Protein AF-0000000077369711 (afdb_homodimer)

Nearest PDB structures (foldseek):
  6c8s-assembly1_A  TM=9.635E-01  e=1.420E-45  Catharanthus roseus
  8wwq-assembly1_A  TM=9.712E-01  e=6.354E-43  Gardenia jasminoides
  8wwq-assembly1_B  TM=9.419E-01  e=3.857E-39  Gardenia jasminoides
  3b5i-assembly1_A  TM=8.883E-01  e=7.859E-32  Arabidopsis thaliana
  8uzd-assembly1_A  TM=8.945E-01  e=1.534E-29  Ilex paraguariensis

Structure (mmCIF, N/CA/C/O backbone):
data_AF-0000000077369711-model_v1
#
loop_
_entity.id
_entity.type
_entity.pdbx_description
1 polymer 'Uncharacterized protein'
#
loop_
_atom_site.group_PDB
_atom_site.id
_atom_site.type_symbol
_atom_site.label_atom_id
_atom_site.label_alt_id
_atom_site.label_comp_id
_atom_site.label_asym_id
_atom_site.label_entity_id
_atom_site.label_seq_id
_atom_site.pdbx_PDB_ins_code
_atom_site.Cartn_x
_atom_site.Cartn_y
_atom_site.Cartn_z
_atom_site.occupancy
_atom_site.B_iso_or_equiv
_atom_site.auth_seq_id
_atom_site.auth_comp_id
_atom_site.auth_asym_id
_atom_site.auth_atom_id
_atom_site.pdbx_PDB_model_num
ATOM 1 N N . MET A 1 1 ? 9.406 -19.344 8.664 1 42.34 1 MET A N 1
ATOM 2 C CA . MET A 1 1 ? 9.023 -18.062 8.086 1 42.34 1 MET A CA 1
ATOM 3 C C . MET A 1 1 ? 8.711 -18.203 6.598 1 42.34 1 MET A C 1
ATOM 5 O O . MET A 1 1 ? 9.398 -18.938 5.883 1 42.34 1 MET A O 1
ATOM 9 N N . GLN A 1 2 ? 7.559 -17.766 6.266 1 56.5 2 GLN A N 1
ATOM 10 C CA . GLN A 1 2 ? 7.215 -17.812 4.848 1 56.5 2 GLN A CA 1
ATOM 11 C C . GLN A 1 2 ? 8.297 -17.141 4 1 56.5 2 GLN A C 1
ATOM 13 O O . GLN A 1 2 ? 8.82 -16.094 4.367 1 56.5 2 GLN A O 1
ATOM 18 N N . GLN A 1 3 ? 8.789 -17.938 3.133 1 75.62 3 GLN A N 1
ATOM 19 C CA . GLN A 1 3 ? 9.805 -17.422 2.225 1 75.62 3 GLN A CA 1
ATOM 20 C C . GLN A 1 3 ? 9.188 -16.516 1.17 1 75.62 3 GLN A C 1
ATOM 22 O O . GLN A 1 3 ? 8.055 -16.719 0.744 1 75.62 3 GLN A O 1
ATOM 27 N N . SER A 1 4 ? 9.727 -15.344 1.117 1 75.12 4 SER A N 1
ATOM 28 C CA . SER A 1 4 ? 9.234 -14.414 0.109 1 75.12 4 SER A CA 1
ATOM 29 C C . SER A 1 4 ? 10.273 -14.18 -0.984 1 75.12 4 SER A C 1
ATOM 31 O O . SER A 1 4 ? 11.469 -14.094 -0.702 1 75.12 4 SER A O 1
ATOM 33 N N . PHE A 1 5 ? 9.773 -14.359 -2.154 1 80.25 5 PHE A N 1
ATOM 34 C CA . PHE A 1 5 ? 10.602 -14.164 -3.336 1 80.25 5 PHE A CA 1
ATOM 35 C C . PHE A 1 5 ? 9.969 -13.148 -4.281 1 80.25 5 PHE A C 1
ATOM 37 O O . PHE A 1 5 ? 9.5 -13.508 -5.363 1 80.25 5 PHE A O 1
ATOM 44 N N . PRO A 1 6 ? 10.109 -11.922 -3.867 1 84.56 6 PRO A N 1
ATOM 45 C CA . PRO A 1 6 ? 9.484 -10.945 -4.762 1 84.56 6 PRO A CA 1
ATOM 46 C C . PRO A 1 6 ? 10.172 -10.867 -6.121 1 84.56 6 PRO A C 1
ATOM 48 O O . PRO A 1 6 ? 11.367 -11.164 -6.23 1 84.56 6 PRO A O 1
ATOM 51 N N . MET A 1 7 ? 9.359 -10.5 -7.113 1 92.5 7 MET A N 1
ATOM 52 C CA . MET A 1 7 ? 9.93 -10.258 -8.438 1 92.5 7 MET A CA 1
ATOM 53 C C . MET A 1 7 ? 10.828 -9.023 -8.422 1 92.5 7 MET A C 1
ATOM 55 O O . MET A 1 7 ? 10.75 -8.211 -7.5 1 92.5 7 MET A O 1
ATOM 59 N N . ASN A 1 8 ? 11.648 -9.008 -9.516 1 92.56 8 ASN A N 1
ATOM 60 C CA . ASN A 1 8 ? 12.531 -7.848 -9.594 1 92.56 8 ASN A CA 1
ATOM 61 C C . ASN A 1 8 ? 11.742 -6.543 -9.672 1 92.56 8 ASN A C 1
ATOM 63 O O . ASN A 1 8 ? 10.891 -6.383 -10.547 1 92.56 8 ASN A O 1
ATOM 67 N N . GLY A 1 9 ? 12.016 -5.656 -8.781 1 92.5 9 GLY A N 1
ATOM 68 C CA . GLY A 1 9 ? 11.344 -4.367 -8.766 1 92.5 9 GLY A CA 1
ATOM 69 C C . GLY A 1 9 ? 12.023 -3.332 -9.641 1 92.5 9 GLY A C 1
ATOM 70 O O . GLY A 1 9 ? 12.859 -3.674 -10.484 1 92.5 9 GLY A O 1
ATOM 71 N N . GLY A 1 10 ? 11.57 -2.092 -9.477 1 90.94 10 GLY A N 1
ATOM 72 C CA . GLY A 1 10 ? 12.172 -0.972 -10.188 1 90.94 10 GLY A CA 1
ATOM 73 C C . GLY A 1 10 ? 11.781 -0.919 -11.656 1 90.94 10 GLY A C 1
ATOM 74 O O . GLY A 1 10 ? 10.773 -1.502 -12.062 1 90.94 10 GLY A O 1
ATOM 75 N N . ASP A 1 11 ? 12.523 -0.157 -12.398 1 90 11 ASP A N 1
ATOM 76 C CA . ASP A 1 11 ? 12.234 0.05 -13.812 1 90 11 ASP A CA 1
ATOM 77 C C . ASP A 1 11 ? 13.484 -0.176 -14.664 1 90 11 ASP A C 1
ATOM 79 O O . ASP A 1 11 ? 13.555 0.273 -15.812 1 90 11 ASP A O 1
ATOM 83 N N . GLY A 1 12 ? 14.414 -0.898 -14.156 1 92 12 GLY A N 1
ATOM 84 C CA . GLY A 1 12 ? 15.648 -1.19 -14.867 1 92 12 GLY A CA 1
ATOM 85 C C . GLY A 1 12 ? 15.492 -2.297 -15.891 1 92 12 GLY A C 1
ATOM 86 O O . GLY A 1 12 ? 14.391 -2.814 -16.094 1 92 12 GLY A O 1
ATOM 87 N N . PRO A 1 13 ? 16.562 -2.678 -16.484 1 91.94 13 PRO A N 1
ATOM 88 C CA . PRO A 1 13 ? 16.516 -3.652 -17.578 1 91.94 13 PRO A CA 1
ATOM 89 C C . PRO A 1 13 ? 16.094 -5.047 -17.109 1 91.94 13 PRO A C 1
ATOM 91 O O . PRO A 1 13 ? 15.562 -5.832 -17.891 1 91.94 13 PRO A O 1
ATOM 94 N N . HIS A 1 14 ? 16.312 -5.355 -15.891 1 93.25 14 HIS A N 1
ATOM 95 C CA . HIS A 1 14 ? 16.016 -6.691 -15.391 1 93.25 14 HIS A CA 1
ATOM 96 C C . HIS A 1 14 ? 14.734 -6.695 -14.562 1 93.25 14 HIS A C 1
ATOM 98 O O . HIS A 1 14 ? 14.391 -7.703 -13.938 1 93.25 14 HIS A O 1
ATOM 104 N N . SER A 1 15 ? 14.039 -5.555 -14.547 1 93.94 15 SER A N 1
ATOM 105 C CA . SER A 1 15 ? 12.828 -5.422 -13.742 1 93.94 15 SER A CA 1
ATOM 106 C C . SER A 1 15 ? 11.695 -6.289 -14.289 1 93.94 15 SER A C 1
ATOM 108 O O . SER A 1 15 ? 11.602 -6.496 -15.5 1 93.94 15 SER A O 1
ATOM 110 N N . TYR A 1 16 ? 10.914 -6.789 -13.398 1 93.19 16 TYR A N 1
ATOM 111 C CA . TYR A 1 16 ? 9.719 -7.531 -13.789 1 93.19 16 TYR A CA 1
ATOM 112 C C . TYR A 1 16 ? 8.781 -6.656 -14.617 1 93.19 16 TYR A C 1
ATOM 114 O O . TYR A 1 16 ? 8.148 -7.137 -15.562 1 93.19 16 TYR A O 1
ATOM 122 N N . ARG A 1 17 ? 8.703 -5.41 -14.297 1 90.44 17 ARG A N 1
ATOM 123 C CA . ARG A 1 17 ? 7.902 -4.434 -15.031 1 90.44 17 ARG A CA 1
ATOM 124 C C . ARG A 1 17 ? 8.219 -4.484 -16.516 1 90.44 17 ARG A C 1
ATOM 126 O O . ARG A 1 17 ? 7.309 -4.434 -17.359 1 90.44 17 ARG A O 1
ATOM 133 N N . ASN A 1 18 ? 9.453 -4.672 -16.812 1 92.12 18 ASN A N 1
ATOM 134 C CA . ASN A 1 18 ? 9.891 -4.543 -18.203 1 92.12 18 ASN A CA 1
ATOM 135 C C . ASN A 1 18 ? 10.078 -5.906 -18.859 1 92.12 18 ASN A C 1
ATOM 137 O O . ASN A 1 18 ? 10.359 -5.984 -20.047 1 92.12 18 ASN A O 1
ATOM 141 N N . ASN A 1 19 ? 9.914 -6.996 -18.094 1 91.5 19 ASN A N 1
ATOM 142 C CA . ASN A 1 19 ? 10.242 -8.305 -18.656 1 91.5 19 ASN A CA 1
ATOM 143 C C . ASN A 1 19 ? 9.133 -9.32 -18.406 1 91.5 19 ASN A C 1
ATOM 145 O O . ASN A 1 19 ? 9.383 -10.523 -18.344 1 91.5 19 ASN A O 1
ATOM 149 N N . SER A 1 20 ? 7.887 -8.828 -18.25 1 91.75 20 SER A N 1
ATOM 150 C CA . SER A 1 20 ? 6.77 -9.727 -18 1 91.75 20 SER A CA 1
ATOM 151 C C . SER A 1 20 ? 5.805 -9.773 -19.172 1 91.75 20 SER A C 1
ATOM 153 O O . SER A 1 20 ? 4.594 -9.914 -18.984 1 91.75 20 SER A O 1
ATOM 155 N N . HIS A 1 21 ? 6.262 -9.672 -20.359 1 87.62 21 HIS A N 1
ATOM 156 C CA . HIS A 1 21 ? 5.418 -9.594 -21.547 1 87.62 21 HIS A CA 1
ATOM 157 C C . HIS A 1 21 ? 4.758 -10.93 -21.844 1 87.62 21 HIS A C 1
ATOM 159 O O . HIS A 1 21 ? 3.643 -10.977 -22.359 1 87.62 21 HIS A O 1
ATOM 165 N N . PHE A 1 22 ? 5.43 -12.055 -21.516 1 85.06 22 PHE A N 1
ATOM 166 C CA . PHE A 1 22 ? 4.816 -13.352 -21.734 1 85.06 22 PHE A CA 1
ATOM 167 C C . PHE A 1 22 ? 3.57 -13.523 -20.875 1 85.06 22 PHE A C 1
ATOM 169 O O . PHE A 1 22 ? 2.543 -14.016 -21.344 1 85.06 22 PHE A O 1
ATOM 176 N N . GLN A 1 23 ? 3.711 -13.062 -19.656 1 89.12 23 GLN A N 1
ATOM 177 C CA . GLN A 1 23 ? 2.551 -13.094 -18.766 1 89.12 23 GLN A CA 1
ATOM 178 C C . GLN A 1 23 ? 1.421 -12.227 -19.312 1 89.12 23 GLN A C 1
ATOM 180 O O . GLN A 1 23 ? 0.25 -12.602 -19.234 1 89.12 23 GLN A O 1
ATOM 185 N N . ARG A 1 24 ? 1.765 -11.102 -19.859 1 88.62 24 ARG A N 1
ATOM 186 C CA . ARG A 1 24 ? 0.77 -10.211 -20.453 1 88.62 24 ARG A CA 1
ATOM 187 C C . ARG A 1 24 ? 0.049 -10.883 -21.609 1 88.62 24 ARG A C 1
ATOM 189 O O . ARG A 1 24 ? -1.171 -10.758 -21.75 1 88.62 24 ARG A O 1
ATOM 196 N N . GLN A 1 25 ? 0.794 -11.539 -22.391 1 86.38 25 GLN A N 1
ATOM 197 C CA . GLN A 1 25 ? 0.208 -12.242 -23.531 1 86.38 25 GLN A CA 1
ATOM 198 C C . GLN A 1 25 ? -0.764 -13.32 -23.062 1 86.38 25 GLN A C 1
ATOM 200 O O . GLN A 1 25 ? -1.848 -13.477 -23.625 1 86.38 25 GLN A O 1
ATOM 205 N N . ASP A 1 26 ? -0.329 -14.039 -22.109 1 88.25 26 ASP A N 1
ATOM 206 C CA . ASP A 1 26 ? -1.197 -15.062 -21.547 1 88.25 26 ASP A CA 1
ATOM 207 C C . ASP A 1 26 ? -2.506 -14.461 -21.047 1 88.25 26 ASP A C 1
ATOM 209 O O . ASP A 1 26 ? -3.578 -15.031 -21.25 1 88.25 26 ASP A O 1
ATOM 213 N N . MET A 1 27 ? -2.367 -13.344 -20.422 1 88.12 27 MET A N 1
ATOM 214 C CA . MET A 1 27 ? -3.537 -12.656 -19.875 1 88.12 27 MET A CA 1
ATOM 215 C C . MET A 1 27 ? -4.445 -12.156 -21 1 88.12 27 MET A C 1
ATOM 217 O O . MET A 1 27 ? -5.668 -12.219 -20.891 1 88.12 27 MET A O 1
ATOM 221 N N . ASN A 1 28 ? -3.859 -11.703 -22.031 1 86.19 28 ASN A N 1
ATOM 222 C CA . ASN A 1 28 ? -4.637 -11.211 -23.172 1 86.19 28 ASN A CA 1
ATOM 223 C C . ASN A 1 28 ? -5.469 -12.328 -23.797 1 86.19 28 ASN A C 1
ATOM 225 O O . ASN A 1 28 ? -6.621 -12.109 -24.172 1 86.19 28 ASN A O 1
ATOM 229 N N . VAL A 1 29 ? -4.855 -13.414 -23.828 1 84.88 29 VAL A N 1
ATOM 230 C CA . VAL A 1 29 ? -5.539 -14.562 -24.406 1 84.88 29 VAL A CA 1
ATOM 231 C C . VAL A 1 29 ? -6.699 -14.984 -23.516 1 84.88 29 VAL A C 1
ATOM 233 O O . VAL A 1 29 ? -7.742 -15.422 -24 1 84.88 29 VAL A O 1
ATOM 236 N N . SER A 1 30 ? -6.543 -14.766 -22.281 1 90.62 30 SER A N 1
ATOM 237 C CA . SER A 1 30 ? -7.539 -15.219 -21.312 1 90.62 30 SER A CA 1
ATOM 238 C C . SER A 1 30 ? -8.562 -14.125 -21.016 1 90.62 30 SER A C 1
ATOM 240 O O . SER A 1 30 ? -9.523 -14.344 -20.281 1 90.62 30 SER A O 1
ATOM 242 N N . ARG A 1 31 ? -8.328 -12.992 -21.578 1 93.5 31 ARG A N 1
ATOM 243 C CA . ARG A 1 31 ? -9.188 -11.844 -21.297 1 93.5 31 ARG A CA 1
ATOM 244 C C . ARG A 1 31 ? -10.648 -12.156 -21.641 1 93.5 31 ARG A C 1
ATOM 246 O O . ARG A 1 31 ? -11.539 -11.906 -20.828 1 93.5 31 ARG A O 1
ATOM 253 N N . THR A 1 32 ? -10.844 -12.734 -22.812 1 93.62 32 THR A N 1
ATOM 254 C CA . THR A 1 32 ? -12.195 -13.055 -23.25 1 93.62 32 THR A CA 1
ATOM 255 C C . THR A 1 32 ? -12.836 -14.078 -22.328 1 93.62 32 THR A C 1
ATOM 257 O O . THR A 1 32 ? -14.039 -14.008 -22.062 1 93.62 32 THR A O 1
ATOM 260 N N . MET A 1 33 ? -12.039 -15.023 -21.906 1 95.56 33 MET A N 1
ATOM 261 C CA . MET A 1 33 ? -12.539 -16.047 -21 1 95.56 33 MET A CA 1
ATOM 262 C C . MET A 1 33 ? -12.992 -15.438 -19.672 1 95.56 33 MET A C 1
ATOM 264 O O . MET A 1 33 ? -14.023 -15.82 -19.125 1 95.56 33 MET A O 1
ATOM 268 N N . ILE A 1 34 ? -12.266 -14.484 -19.219 1 97.06 34 ILE A N 1
ATOM 269 C CA . ILE A 1 34 ? -12.594 -13.789 -17.969 1 97.06 34 ILE A CA 1
ATOM 270 C C . ILE A 1 34 ? -13.898 -13.016 -18.156 1 97.06 34 ILE A C 1
ATOM 272 O O . ILE A 1 34 ? -14.797 -13.102 -17.312 1 97.06 34 ILE A O 1
ATOM 276 N N . GLU A 1 35 ? -14.008 -12.305 -19.234 1 97.19 35 GLU A N 1
ATOM 277 C CA . GLU A 1 35 ? -15.195 -11.516 -19.531 1 97.19 35 GLU A CA 1
ATOM 278 C C . GLU A 1 35 ? -16.438 -12.406 -19.625 1 97.19 35 GLU A C 1
ATOM 280 O O . GLU A 1 35 ? -17.5 -12.055 -19.109 1 97.19 35 GLU A O 1
ATOM 285 N N . GLU A 1 36 ? -16.234 -13.5 -20.266 1 97.06 36 GLU A N 1
ATOM 286 C CA . GLU A 1 36 ? -17.344 -14.445 -20.406 1 97.06 36 GLU A CA 1
ATOM 287 C C . GLU A 1 36 ? -17.766 -15 -19.062 1 97.06 36 GLU A C 1
ATOM 289 O O . GLU A 1 36 ? -18.969 -15.141 -18.781 1 97.06 36 GLU A O 1
ATOM 294 N N . ALA A 1 37 ? -16.781 -15.352 -18.266 1 97.38 37 ALA A N 1
ATOM 295 C CA . ALA A 1 37 ? -17.094 -15.875 -16.938 1 97.38 37 ALA A CA 1
ATOM 296 C C . ALA A 1 37 ? -17.875 -14.852 -16.109 1 97.38 37 ALA A C 1
ATOM 298 O O . ALA A 1 37 ? -18.859 -15.203 -15.453 1 97.38 37 ALA A O 1
ATOM 299 N N . ILE A 1 38 ? -17.453 -13.602 -16.141 1 97.75 38 ILE A N 1
ATOM 300 C CA . ILE A 1 38 ? -18.141 -12.547 -15.406 1 97.75 38 ILE A CA 1
ATOM 301 C C . ILE A 1 38 ? -19.562 -12.375 -15.938 1 97.75 38 ILE A C 1
ATOM 303 O O . ILE A 1 38 ? -20.531 -12.328 -15.164 1 97.75 38 ILE A O 1
ATOM 307 N N . ALA A 1 39 ? -19.703 -12.367 -17.234 1 97.19 39 ALA A N 1
ATOM 308 C CA . ALA A 1 39 ? -21 -12.141 -17.875 1 97.19 39 ALA A CA 1
ATOM 309 C C . ALA A 1 39 ? -21.969 -13.258 -17.531 1 97.19 39 ALA A C 1
ATOM 311 O O . ALA A 1 39 ? -23.172 -13.016 -17.375 1 97.19 39 ALA A O 1
ATOM 312 N N . LYS A 1 40 ? -21.469 -14.414 -17.406 1 96.25 40 LYS A N 1
ATOM 313 C CA . LYS A 1 40 ? -22.344 -15.57 -17.281 1 96.25 40 LYS A CA 1
ATOM 314 C C . LYS A 1 40 ? -22.562 -15.938 -15.812 1 96.25 40 LYS A C 1
ATOM 316 O O . LYS A 1 40 ? -23.625 -16.438 -15.438 1 96.25 40 LYS A O 1
ATOM 321 N N . LYS A 1 41 ? -21.516 -15.664 -14.977 1 95.69 41 LYS A N 1
ATOM 322 C CA . LYS A 1 41 ? -21.547 -16.344 -13.68 1 95.69 41 LYS A CA 1
ATOM 323 C C . LYS A 1 41 ? -21.641 -15.328 -12.539 1 95.69 41 LYS A C 1
ATOM 325 O O . LYS A 1 41 ? -22.031 -15.68 -11.422 1 95.69 41 LYS A O 1
ATOM 330 N N . LEU A 1 42 ? -21.25 -14.125 -12.727 1 95.06 42 LEU A N 1
ATOM 331 C CA . LEU A 1 42 ? -21.281 -13.133 -11.656 1 95.06 42 LEU A CA 1
ATOM 332 C C . LEU A 1 42 ? -22.672 -12.508 -11.547 1 95.06 42 LEU A C 1
ATOM 334 O O . LEU A 1 42 ? -23.141 -11.852 -12.477 1 95.06 42 LEU A O 1
ATOM 338 N N . ASP A 1 43 ? -23.312 -12.695 -10.469 1 93.38 43 ASP A N 1
ATOM 339 C CA . ASP A 1 43 ? -24.609 -12.086 -10.211 1 93.38 43 ASP A CA 1
ATOM 340 C C . ASP A 1 43 ? -24.469 -10.867 -9.305 1 93.38 43 ASP A C 1
ATOM 342 O O . ASP A 1 43 ? -24.484 -10.992 -8.078 1 93.38 43 ASP A O 1
ATOM 346 N N . VAL A 1 44 ? -24.438 -9.781 -9.883 1 92.94 44 VAL A N 1
ATOM 347 C CA . VAL A 1 44 ? -24.141 -8.555 -9.141 1 92.94 44 VAL A CA 1
ATOM 348 C C . VAL A 1 44 ? -25.375 -8.102 -8.367 1 92.94 44 VAL A C 1
ATOM 350 O O . VAL A 1 44 ? -25.297 -7.242 -7.492 1 92.94 44 VAL A O 1
ATOM 353 N N . LYS A 1 45 ? -26.531 -8.688 -8.594 1 89.5 45 LYS A N 1
ATOM 354 C CA . LYS A 1 45 ? -27.766 -8.344 -7.875 1 89.5 45 LYS A CA 1
ATOM 355 C C . LYS A 1 45 ? -27.672 -8.758 -6.41 1 89.5 45 LYS A C 1
ATOM 357 O O . LYS A 1 45 ? -28.375 -8.211 -5.562 1 89.5 45 LYS A O 1
ATOM 362 N N . CYS A 1 46 ? -26.797 -9.695 -6.215 1 85.19 46 CYS A N 1
ATOM 363 C CA . CYS A 1 46 ? -26.703 -10.273 -4.879 1 85.19 46 CYS A CA 1
ATOM 364 C C . CYS A 1 46 ? -25.75 -9.461 -4.004 1 85.19 46 CYS A C 1
ATOM 366 O O . CYS A 1 46 ? -25.625 -9.727 -2.809 1 85.19 46 CYS A O 1
ATOM 368 N N . PHE A 1 47 ? -25.109 -8.641 -4.637 1 84.94 47 PHE A N 1
ATOM 369 C CA . PHE A 1 47 ? -24.109 -7.895 -3.881 1 84.94 47 PHE A CA 1
ATOM 370 C C . PHE A 1 47 ? -24.703 -6.59 -3.359 1 84.94 47 PHE A C 1
ATOM 372 O O . PHE A 1 47 ? -25.562 -5.984 -4.004 1 84.94 47 PHE A O 1
ATOM 379 N N . SER A 1 48 ? -24.531 -6.617 -1.986 1 68.88 48 SER A N 1
ATOM 380 C CA . SER A 1 48 ? -24.891 -5.328 -1.408 1 68.88 48 SER A CA 1
ATOM 381 C C . SER A 1 48 ? -23.969 -4.223 -1.892 1 68.88 48 SER A C 1
ATOM 383 O O . SER A 1 48 ? -22.844 -4.492 -2.342 1 68.88 48 SER A O 1
ATOM 385 N N . SER A 1 49 ? -24.391 -2.893 -1.823 1 62.88 49 SER A N 1
ATOM 386 C CA . SER A 1 49 ? -24.391 -1.532 -2.355 1 62.88 49 SER A CA 1
ATOM 387 C C . SER A 1 49 ? -22.969 -1.038 -2.604 1 62.88 49 SER A C 1
ATOM 389 O O . SER A 1 49 ? -22.656 -0.515 -3.678 1 62.88 49 SER A O 1
ATOM 391 N N . ASN A 1 50 ? -22.188 -0.344 -2.463 1 81 50 ASN A N 1
ATOM 392 C CA . ASN A 1 50 ? -21.047 0.532 -2.703 1 81 50 ASN A CA 1
ATOM 393 C C . ASN A 1 50 ? -20.078 0.526 -1.523 1 81 50 ASN A C 1
ATOM 395 O O . ASN A 1 50 ? -20.484 0.751 -0.382 1 81 50 ASN A O 1
ATOM 399 N N . PRO A 1 51 ? -18.812 -0.057 -1.872 1 94.75 51 PRO A N 1
ATOM 400 C CA . PRO A 1 51 ? -18.125 -0.224 -3.154 1 94.75 51 PRO A CA 1
ATOM 401 C C . PRO A 1 51 ? -18.031 -1.686 -3.582 1 94.75 51 PRO A C 1
ATOM 403 O O . PRO A 1 51 ? -18.25 -2.588 -2.771 1 94.75 51 PRO A O 1
ATOM 406 N N . PHE A 1 52 ? -17.828 -1.905 -4.91 1 96.88 52 PHE A N 1
ATOM 407 C CA . PHE A 1 52 ? -17.406 -3.199 -5.426 1 96.88 52 PHE A CA 1
ATOM 408 C C . PHE A 1 52 ? -15.906 -3.383 -5.242 1 96.88 52 PHE A C 1
ATOM 410 O O . PHE A 1 52 ? -15.109 -2.6 -5.766 1 96.88 52 PHE A O 1
ATOM 417 N N . ARG A 1 53 ? -15.484 -4.418 -4.508 1 97.31 53 ARG A N 1
ATOM 418 C CA . ARG A 1 53 ? -14.086 -4.586 -4.129 1 97.31 53 ARG A CA 1
ATOM 419 C C . ARG A 1 53 ? -13.453 -5.758 -4.871 1 97.31 53 ARG A C 1
ATOM 421 O O . ARG A 1 53 ? -14.008 -6.859 -4.887 1 97.31 53 ARG A O 1
ATOM 428 N N . LEU A 1 54 ? -12.32 -5.484 -5.484 1 98.12 54 LEU A N 1
ATOM 429 C CA . LEU A 1 54 ? -11.523 -6.453 -6.234 1 98.12 54 LEU A CA 1
ATOM 430 C C . LEU A 1 54 ? -10.133 -6.598 -5.633 1 98.12 54 LEU A C 1
ATOM 432 O O . LEU A 1 54 ? -9.602 -5.648 -5.059 1 98.12 54 LEU A O 1
ATOM 436 N N . ALA A 1 55 ? -9.586 -7.781 -5.797 1 98.75 55 ALA A N 1
ATOM 437 C CA . ALA A 1 55 ? -8.195 -7.969 -5.371 1 98.75 55 ALA A CA 1
ATOM 438 C C . ALA A 1 55 ? -7.395 -8.719 -6.434 1 98.75 55 ALA A C 1
ATOM 440 O O . ALA A 1 55 ? -7.895 -9.664 -7.043 1 98.75 55 ALA A O 1
ATOM 441 N N . ASP A 1 56 ? -6.293 -8.25 -6.738 1 98.75 56 ASP A N 1
ATOM 442 C CA . ASP A 1 56 ? -5.293 -8.977 -7.512 1 98.75 56 ASP A CA 1
ATOM 443 C C . ASP A 1 56 ? -4.234 -9.594 -6.602 1 98.75 56 ASP A C 1
ATOM 445 O O . ASP A 1 56 ? -3.424 -8.875 -6.008 1 98.75 56 ASP A O 1
ATOM 449 N N . LEU A 1 57 ? -4.168 -10.906 -6.512 1 98.62 57 LEU A N 1
ATOM 450 C CA . LEU A 1 57 ? -3.246 -11.625 -5.637 1 98.62 57 LEU A CA 1
ATOM 451 C C . LEU A 1 57 ? -1.969 -11.992 -6.383 1 98.62 57 LEU A C 1
ATOM 453 O O . LEU A 1 57 ? -2.008 -12.773 -7.34 1 98.62 57 LEU A O 1
ATOM 457 N N . GLY A 1 58 ? -0.852 -11.484 -5.898 1 97.56 58 GLY A N 1
ATOM 458 C CA . GLY A 1 58 ? 0.408 -11.617 -6.613 1 97.56 58 GLY A CA 1
ATOM 459 C C . GLY A 1 58 ? 0.562 -10.617 -7.738 1 97.56 58 GLY A C 1
ATOM 460 O O . GLY A 1 58 ? 0.875 -10.984 -8.875 1 97.56 58 GLY A O 1
ATOM 461 N N . CYS A 1 59 ? 0.421 -9.344 -7.379 1 97.25 59 CYS A N 1
ATOM 462 C CA . CYS A 1 59 ? 0.282 -8.312 -8.406 1 97.25 59 CYS A CA 1
ATOM 463 C C . CYS A 1 59 ? 1.646 -7.887 -8.938 1 97.25 59 CYS A C 1
ATOM 465 O O . CYS A 1 59 ? 1.736 -7.281 -10.008 1 97.25 59 CYS A O 1
ATOM 467 N N . SER A 1 60 ? 2.668 -8.148 -8.219 1 95.62 60 SER A N 1
ATOM 468 C CA . SER A 1 60 ? 4.016 -7.699 -8.547 1 95.62 60 SER A CA 1
ATOM 469 C C . SER A 1 60 ? 4.059 -6.184 -8.734 1 95.62 60 SER A C 1
ATOM 471 O O . SER A 1 60 ? 3.502 -5.438 -7.926 1 95.62 60 SER A O 1
ATOM 473 N N . VAL A 1 61 ? 4.734 -5.629 -9.719 1 93.94 61 VAL A N 1
ATOM 474 C CA . VAL A 1 61 ? 5.082 -4.211 -9.75 1 93.94 61 VAL A CA 1
ATOM 475 C C . VAL A 1 61 ? 4.395 -3.535 -10.93 1 93.94 61 VAL A C 1
ATOM 477 O O . VAL A 1 61 ? 4.695 -2.385 -11.258 1 93.94 61 VAL A O 1
ATOM 480 N N . GLY A 1 62 ? 3.406 -4.016 -11.594 1 82.75 62 GLY A N 1
ATOM 481 C CA . GLY A 1 62 ? 2.826 -3.455 -12.805 1 82.75 62 GLY A CA 1
ATOM 482 C C . GLY A 1 62 ? 3.701 -3.637 -14.031 1 82.75 62 GLY A C 1
ATOM 483 O O . GLY A 1 62 ? 4.832 -4.117 -13.922 1 82.75 62 GLY A O 1
ATOM 484 N N . PRO A 1 63 ? 3.064 -3.551 -15.195 1 91.88 63 PRO A N 1
ATOM 485 C CA . PRO A 1 63 ? 1.762 -2.951 -15.492 1 91.88 63 PRO A CA 1
ATOM 486 C C . PRO A 1 63 ? 0.66 -3.992 -15.672 1 91.88 63 PRO A C 1
ATOM 488 O O . PRO A 1 63 ? -0.526 -3.652 -15.656 1 91.88 63 PRO A O 1
ATOM 491 N N . ASN A 1 64 ? 1.026 -5.281 -15.781 1 94.56 64 ASN A N 1
ATOM 492 C CA . ASN A 1 64 ? 0.067 -6.336 -16.094 1 94.56 64 ASN A CA 1
ATOM 493 C C . ASN A 1 64 ? -1.121 -6.316 -15.141 1 94.56 64 ASN A C 1
ATOM 495 O O . ASN A 1 64 ? -2.268 -6.469 -15.562 1 94.56 64 ASN A O 1
ATOM 499 N N . THR A 1 65 ? -0.834 -6.07 -13.945 1 97.12 65 THR A N 1
ATOM 500 C CA . THR A 1 65 ? -1.905 -6.082 -12.953 1 97.12 65 THR A CA 1
ATOM 501 C C . THR A 1 65 ? -2.896 -4.949 -13.219 1 97.12 65 THR A C 1
ATOM 503 O O . THR A 1 65 ? -4.105 -5.125 -13.047 1 97.12 65 THR A O 1
ATOM 506 N N . PHE A 1 66 ? -2.445 -3.787 -13.648 1 97.31 66 PHE A N 1
ATOM 507 C CA . PHE A 1 66 ? -3.318 -2.654 -13.93 1 97.31 66 PHE A CA 1
ATOM 508 C C . PHE A 1 66 ? -4.215 -2.943 -15.125 1 97.31 66 PHE A C 1
ATOM 510 O O . PHE A 1 66 ? -5.406 -2.637 -15.109 1 97.31 66 PHE A O 1
ATOM 517 N N . ILE A 1 67 ? -3.646 -3.547 -16.125 1 95.88 67 ILE A N 1
ATOM 518 C CA . ILE A 1 67 ? -4.395 -3.906 -17.328 1 95.88 67 ILE A CA 1
ATOM 519 C C . ILE A 1 67 ? -5.48 -4.918 -16.969 1 95.88 67 ILE A C 1
ATOM 521 O O . ILE A 1 67 ? -6.637 -4.766 -17.375 1 95.88 67 ILE A O 1
ATOM 525 N N . ALA A 1 68 ? -5.086 -5.891 -16.234 1 96.69 68 ALA A N 1
ATOM 526 C CA . ALA A 1 68 ? -6.039 -6.922 -15.828 1 96.69 68 ALA A CA 1
ATOM 527 C C . ALA A 1 68 ? -7.195 -6.312 -15.031 1 96.69 68 ALA A C 1
ATOM 529 O O . ALA A 1 68 ? -8.359 -6.594 -15.312 1 96.69 68 ALA A O 1
ATOM 530 N N . MET A 1 69 ? -6.891 -5.453 -14.086 1 97.69 69 MET A N 1
ATOM 531 C CA . MET A 1 69 ? -7.914 -4.871 -13.219 1 97.69 69 MET A CA 1
ATOM 532 C C . MET A 1 69 ? -8.828 -3.938 -14.016 1 97.69 69 MET A C 1
ATOM 534 O O . MET A 1 69 ? -10.031 -3.898 -13.773 1 97.69 69 MET A O 1
ATOM 538 N N . GLN A 1 70 ? -8.25 -3.186 -14.914 1 96.38 70 GLN A N 1
ATOM 539 C CA . GLN A 1 70 ? -9.062 -2.32 -15.758 1 96.38 70 GLN A CA 1
ATOM 540 C C . GLN A 1 70 ? -10.078 -3.131 -16.562 1 96.38 70 GLN A C 1
ATOM 542 O O . GLN A 1 70 ? -11.25 -2.77 -16.641 1 96.38 70 GLN A O 1
ATOM 547 N N . HIS A 1 71 ? -9.617 -4.207 -17.156 1 96.38 71 HIS A N 1
ATOM 548 C CA . HIS A 1 71 ? -10.492 -5.055 -17.953 1 96.38 71 HIS A CA 1
ATOM 549 C C . HIS A 1 71 ? -11.586 -5.688 -17.109 1 96.38 71 HIS A C 1
ATOM 551 O O . HIS A 1 71 ? -12.734 -5.777 -17.531 1 96.38 71 HIS A O 1
ATOM 557 N N . ILE A 1 72 ? -11.211 -6.117 -15.945 1 97.81 72 ILE A N 1
ATOM 558 C CA . ILE A 1 72 ? -12.18 -6.77 -15.078 1 97.81 72 ILE A CA 1
ATOM 559 C C . ILE A 1 72 ? -13.211 -5.75 -14.594 1 97.81 72 ILE A C 1
ATOM 561 O O . ILE A 1 72 ? -14.406 -6.035 -14.57 1 97.81 72 ILE A O 1
ATOM 565 N N . VAL A 1 73 ? -12.758 -4.531 -14.211 1 97.69 73 VAL A N 1
ATOM 566 C CA . VAL A 1 73 ? -13.672 -3.469 -13.805 1 97.69 73 VAL A CA 1
ATOM 567 C C . VAL A 1 73 ? -14.664 -3.18 -14.93 1 97.69 73 VAL A C 1
ATOM 569 O O . VAL A 1 73 ? -15.875 -3.102 -14.695 1 97.69 73 VAL A O 1
ATOM 572 N N . GLU A 1 74 ? -14.18 -3.096 -16.141 1 97.44 74 GLU A N 1
ATOM 573 C CA . GLU A 1 74 ? -15.031 -2.836 -17.281 1 97.44 74 GLU A CA 1
ATOM 574 C C . GLU A 1 74 ? -16.031 -3.967 -17.5 1 97.44 74 GLU A C 1
ATOM 576 O O . GLU A 1 74 ? -17.203 -3.721 -17.812 1 97.44 74 GLU A O 1
ATOM 581 N N . ALA A 1 75 ? -15.539 -5.148 -17.344 1 97.94 75 ALA A N 1
ATOM 582 C CA . ALA A 1 75 ? -16.422 -6.301 -17.5 1 97.94 75 ALA A CA 1
ATOM 583 C C . ALA A 1 75 ? -17.531 -6.285 -16.453 1 97.94 75 ALA A C 1
ATOM 585 O O . ALA A 1 75 ? -18.672 -6.605 -16.75 1 97.94 75 ALA A O 1
ATOM 586 N N . VAL A 1 76 ? -17.188 -5.949 -15.203 1 97.06 76 VAL A N 1
ATOM 587 C CA . VAL A 1 76 ? -18.172 -5.883 -14.125 1 97.06 76 VAL A CA 1
ATOM 588 C C . VAL A 1 76 ? -19.172 -4.758 -14.406 1 97.06 76 VAL A C 1
ATOM 590 O O . VAL A 1 76 ? -20.375 -4.918 -14.188 1 97.06 76 VAL A O 1
ATOM 593 N N . GLU A 1 77 ? -18.656 -3.602 -14.906 1 96.62 77 GLU A N 1
ATOM 594 C CA . GLU A 1 77 ? -19.547 -2.506 -15.289 1 96.62 77 GLU A CA 1
ATOM 595 C C . GLU A 1 77 ? -20.562 -2.961 -16.328 1 96.62 77 GLU A C 1
ATOM 597 O O . GLU A 1 77 ? -21.75 -2.654 -16.203 1 96.62 77 GLU A O 1
ATOM 602 N N . ARG A 1 78 ? -20.062 -3.674 -17.312 1 97.25 78 ARG A N 1
ATOM 603 C CA . ARG A 1 78 ? -20.969 -4.184 -18.344 1 97.25 78 ARG A CA 1
ATOM 604 C C . ARG A 1 78 ? -22 -5.133 -17.75 1 97.25 78 ARG A C 1
ATOM 606 O O . ARG A 1 78 ? -23.141 -5.18 -18.203 1 97.25 78 ARG A O 1
ATOM 613 N N . ARG A 1 79 ? -21.547 -5.895 -16.734 1 96.06 79 ARG A N 1
ATOM 614 C CA . ARG A 1 79 ? -22.469 -6.816 -16.078 1 96.06 79 ARG A CA 1
ATOM 615 C C . ARG A 1 79 ? -23.594 -6.059 -15.375 1 96.06 79 ARG A C 1
ATOM 617 O O . ARG A 1 79 ? -24.75 -6.469 -15.438 1 96.06 79 ARG A O 1
ATOM 624 N N . TYR A 1 80 ? -23.281 -4.953 -14.688 1 95.06 80 TYR A N 1
ATOM 625 C CA . TYR A 1 80 ? -24.297 -4.117 -14.047 1 95.06 80 TYR A CA 1
ATOM 626 C C . TYR A 1 80 ? -25.266 -3.557 -15.078 1 95.06 80 TYR A C 1
ATOM 628 O O . TYR A 1 80 ? -26.484 -3.572 -14.859 1 95.06 80 TYR A O 1
ATOM 636 N N . LEU A 1 81 ? -24.719 -3.127 -16.234 1 95.81 81 LEU A N 1
ATOM 637 C CA . LEU A 1 81 ? -25.562 -2.584 -17.281 1 95.81 81 LEU A CA 1
ATOM 638 C C . LEU A 1 81 ? -26.484 -3.66 -17.859 1 95.81 81 LEU A C 1
ATOM 640 O O . LEU A 1 81 ? -27.672 -3.422 -18.078 1 95.81 81 LEU A O 1
ATOM 644 N N . ALA A 1 82 ? -25.922 -4.805 -18.047 1 95.81 82 ALA A N 1
ATOM 645 C CA . ALA A 1 82 ? -26.656 -5.91 -18.656 1 95.81 82 ALA A CA 1
ATOM 646 C C . ALA A 1 82 ? -27.797 -6.371 -17.734 1 95.81 82 ALA A C 1
ATOM 648 O O . ALA A 1 82 ? -28.812 -6.863 -18.203 1 95.81 82 ALA A O 1
ATOM 649 N N . GLN A 1 83 ? -27.594 -6.109 -16.5 1 93.38 83 GLN A N 1
ATOM 650 C CA . GLN A 1 83 ? -28.609 -6.543 -15.539 1 93.38 83 GLN A CA 1
ATOM 651 C C . GLN A 1 83 ? -29.547 -5.398 -15.172 1 93.38 83 GLN A C 1
ATOM 653 O O . GLN A 1 83 ? -30.312 -5.504 -14.219 1 93.38 83 GLN A O 1
ATOM 658 N N . GLY A 1 84 ? -29.438 -4.273 -15.859 1 92.88 84 GLY A N 1
ATOM 659 C CA . GLY A 1 84 ? -30.344 -3.148 -15.688 1 92.88 84 GLY A CA 1
ATOM 660 C C . GLY A 1 84 ? -30.078 -2.354 -14.422 1 92.88 84 GLY A C 1
ATOM 661 O O . GLY A 1 84 ? -31 -1.754 -13.859 1 92.88 84 GLY A O 1
ATOM 662 N N . LEU A 1 85 ? -28.828 -2.385 -13.945 1 92.69 85 LEU A N 1
ATOM 663 C CA . LEU A 1 85 ? -28.5 -1.773 -12.664 1 92.69 85 LEU A CA 1
ATOM 664 C C . LEU A 1 85 ? -27.578 -0.571 -12.859 1 92.69 85 LEU A C 1
ATOM 666 O O . LEU A 1 85 ? -26.656 -0.358 -12.07 1 92.69 85 LEU A O 1
ATOM 670 N N . LYS A 1 86 ? -27.781 0.229 -13.914 1 90.88 86 LYS A N 1
ATOM 671 C CA . LYS A 1 86 ? -26.953 1.402 -14.203 1 90.88 86 LYS A CA 1
ATOM 672 C C . LYS A 1 86 ? -26.953 2.379 -13.031 1 90.88 86 LYS A C 1
ATOM 674 O O . LYS A 1 86 ? -25.906 2.92 -12.664 1 90.88 86 LYS A O 1
ATOM 679 N N . SER A 1 87 ? -28.109 2.607 -12.422 1 91.19 87 SER A N 1
ATOM 680 C CA . SER A 1 87 ? -28.25 3.568 -11.336 1 91.19 87 SER A CA 1
ATOM 681 C C . SER A 1 87 ? -27.594 3.059 -10.062 1 91.19 87 SER A C 1
ATOM 683 O O . SER A 1 87 ? -27.328 3.838 -9.141 1 91.19 87 SER A O 1
ATOM 685 N N . GLU A 1 88 ? -27.281 1.76 -10.039 1 91.5 88 GLU A N 1
ATOM 686 C CA . GLU A 1 88 ? -26.688 1.139 -8.859 1 91.5 88 GLU A CA 1
ATOM 687 C C . GLU A 1 88 ? -25.203 0.839 -9.086 1 91.5 88 GLU A C 1
ATOM 689 O O . GLU A 1 88 ? -24.594 0.094 -8.312 1 91.5 88 GLU A O 1
ATOM 694 N N . MET A 1 89 ? -24.703 1.421 -10.164 1 93.81 89 MET A N 1
ATOM 695 C CA . MET A 1 89 ? -23.281 1.212 -10.453 1 93.81 89 MET A CA 1
ATOM 696 C C . MET A 1 89 ? -22.422 1.625 -9.273 1 93.81 89 MET A C 1
ATOM 698 O O . MET A 1 89 ? -22.469 2.771 -8.828 1 93.81 89 MET A O 1
ATOM 702 N N . PRO A 1 90 ? -21.688 0.708 -8.711 1 95.44 90 PRO A N 1
ATOM 703 C CA . PRO A 1 90 ? -20.844 1.052 -7.566 1 95.44 90 PRO A CA 1
ATOM 704 C C . PRO A 1 90 ? -19.562 1.755 -7.973 1 95.44 90 PRO A C 1
ATOM 706 O O . PRO A 1 90 ? -19.203 1.761 -9.156 1 95.44 90 PRO A O 1
ATOM 709 N N . GLU A 1 91 ? -18.938 2.395 -7.031 1 96.69 91 GLU A N 1
ATOM 710 C CA . GLU A 1 91 ? -17.516 2.721 -7.168 1 96.69 91 GLU A CA 1
ATOM 711 C C . GLU A 1 91 ? -16.641 1.487 -6.957 1 96.69 91 GLU A C 1
ATOM 713 O O . GLU A 1 91 ? -17.047 0.548 -6.266 1 96.69 91 GLU A O 1
ATOM 718 N N . PHE A 1 92 ? -15.531 1.467 -7.59 1 97.75 92 PHE A N 1
ATOM 719 C CA . PHE A 1 92 ? -14.664 0.294 -7.539 1 97.75 92 PHE A CA 1
ATOM 720 C C . PHE A 1 92 ? -13.438 0.563 -6.672 1 97.75 92 PHE A C 1
ATOM 722 O O . PHE A 1 92 ? -12.867 1.652 -6.727 1 97.75 92 PHE A O 1
ATOM 729 N N . GLN A 1 93 ? -13.125 -0.321 -5.836 1 98.31 93 GLN A N 1
ATOM 730 C CA . GLN A 1 93 ? -11.883 -0.324 -5.066 1 98.31 93 GLN A CA 1
ATOM 731 C C . GLN A 1 93 ? -11.055 -1.568 -5.367 1 98.31 93 GLN A C 1
ATOM 733 O O . GLN A 1 93 ? -11.562 -2.689 -5.309 1 98.31 93 GLN A O 1
ATOM 738 N N . VAL A 1 94 ? -9.836 -1.401 -5.715 1 98.69 94 VAL A N 1
ATOM 739 C CA . VAL A 1 94 ? -8.977 -2.51 -6.121 1 98.69 94 VAL A CA 1
ATOM 740 C C . VAL A 1 94 ? -7.82 -2.658 -5.133 1 98.69 94 VAL A C 1
ATOM 742 O O . VAL A 1 94 ? -7.125 -1.687 -4.828 1 98.69 94 VAL A O 1
ATOM 745 N N . PHE A 1 95 ? -7.645 -3.869 -4.625 1 98.81 95 PHE A N 1
ATOM 746 C CA . PHE A 1 95 ? -6.547 -4.219 -3.734 1 98.81 95 PHE A CA 1
ATOM 747 C C . PHE A 1 95 ? -5.457 -4.969 -4.488 1 98.81 95 PHE A C 1
ATOM 749 O O . PHE A 1 95 ? -5.684 -6.078 -4.984 1 98.81 95 PHE A O 1
ATOM 756 N N . PHE A 1 96 ? -4.328 -4.355 -4.578 1 98.81 96 PHE A N 1
ATOM 757 C CA . PHE A 1 96 ? -3.158 -5 -5.168 1 98.81 96 PHE A CA 1
ATOM 758 C C . PHE A 1 96 ? -2.318 -5.684 -4.094 1 98.81 96 PHE A C 1
ATOM 760 O O . PHE A 1 96 ? -1.673 -5.012 -3.283 1 98.81 96 PHE A O 1
ATOM 767 N N . ASN A 1 97 ? -2.285 -6.996 -4.148 1 98.75 97 ASN A N 1
ATOM 768 C CA . ASN A 1 97 ? -1.621 -7.766 -3.104 1 98.75 97 ASN A CA 1
ATOM 769 C C . ASN A 1 97 ? -0.319 -8.383 -3.604 1 98.75 97 ASN A C 1
ATOM 771 O O . ASN A 1 97 ? -0.264 -8.906 -4.719 1 98.75 97 ASN A O 1
ATOM 775 N N . ASP A 1 98 ? 0.65 -8.359 -2.812 1 97.94 98 ASP A N 1
ATOM 776 C CA . ASP A 1 98 ? 1.874 -9.141 -2.959 1 97.94 98 ASP A CA 1
ATOM 777 C C . ASP A 1 98 ? 2.611 -9.258 -1.627 1 97.94 98 ASP A C 1
ATOM 779 O O . ASP A 1 98 ? 2.166 -8.719 -0.614 1 97.94 98 ASP A O 1
ATOM 783 N N . HIS A 1 99 ? 3.701 -9.992 -1.639 1 95.56 99 HIS A N 1
ATOM 784 C CA . HIS A 1 99 ? 4.52 -10.133 -0.44 1 95.56 99 HIS A CA 1
ATOM 785 C C . HIS A 1 99 ? 4.969 -8.766 0.081 1 95.56 99 HIS A C 1
ATOM 787 O O . HIS A 1 99 ? 5.07 -7.809 -0.686 1 95.56 99 HIS A O 1
ATOM 793 N N . VAL A 1 100 ? 5.297 -8.758 1.372 1 95.5 100 VAL A N 1
ATOM 794 C CA . VAL A 1 100 ? 5.742 -7.539 2.045 1 95.5 100 VAL A CA 1
ATOM 795 C C . VAL A 1 100 ? 6.973 -6.98 1.34 1 95.5 100 VAL A C 1
ATOM 797 O O . VAL A 1 100 ? 7.148 -5.762 1.254 1 95.5 100 VAL A O 1
ATOM 800 N N . GLY A 1 101 ? 7.754 -7.84 0.78 1 93.69 101 GLY A N 1
ATOM 801 C CA . GLY A 1 101 ? 9 -7.43 0.149 1 93.69 101 GLY A CA 1
ATOM 802 C C . GLY A 1 101 ? 8.812 -6.934 -1.272 1 93.69 101 GLY A C 1
ATOM 803 O O . GLY A 1 101 ? 9.781 -6.551 -1.935 1 93.69 101 GLY A O 1
ATOM 804 N N . ASN A 1 102 ? 7.594 -6.98 -1.769 1 96.19 102 ASN A N 1
ATOM 805 C CA . ASN A 1 102 ? 7.324 -6.441 -3.098 1 96.19 102 ASN A CA 1
ATOM 806 C C . ASN A 1 102 ? 7.688 -4.961 -3.186 1 96.19 102 ASN A C 1
ATOM 808 O O . ASN A 1 102 ? 7.715 -4.262 -2.172 1 96.19 102 ASN A O 1
ATOM 812 N N . ASP A 1 103 ? 7.973 -4.547 -4.355 1 96.5 103 ASP A N 1
ATOM 813 C CA . ASP A 1 103 ? 8.266 -3.137 -4.602 1 96.5 103 ASP A CA 1
ATOM 814 C C . ASP A 1 103 ? 6.977 -2.332 -4.766 1 96.5 103 ASP A C 1
ATOM 816 O O . ASP A 1 103 ? 6.641 -1.908 -5.875 1 96.5 103 ASP A O 1
ATOM 820 N N . PHE A 1 104 ? 6.344 -1.941 -3.75 1 97.62 104 PHE A N 1
ATOM 821 C CA . PHE A 1 104 ? 5.09 -1.195 -3.77 1 97.62 104 PHE A CA 1
ATOM 822 C C . PHE A 1 104 ? 5.324 0.244 -4.215 1 97.62 104 PHE A C 1
ATOM 824 O O . PHE A 1 104 ? 4.43 0.881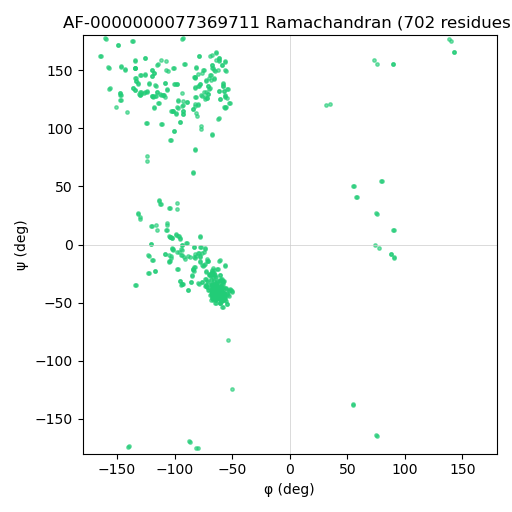 -4.77 1 97.62 104 PHE A O 1
ATOM 831 N N . ASN A 1 105 ? 6.527 0.775 -3.922 1 96.5 105 ASN A N 1
ATOM 832 C CA . ASN A 1 105 ? 6.832 2.127 -4.379 1 96.5 105 ASN A CA 1
ATOM 833 C C . ASN A 1 105 ? 6.711 2.246 -5.895 1 96.5 105 ASN A C 1
ATOM 835 O O . ASN A 1 105 ? 6.035 3.146 -6.398 1 96.5 105 ASN A O 1
ATOM 839 N N . THR A 1 106 ? 7.316 1.289 -6.586 1 96.56 106 THR A N 1
ATOM 840 C CA . THR A 1 106 ? 7.223 1.29 -8.039 1 96.56 106 THR A CA 1
ATOM 841 C C . THR A 1 106 ? 5.785 1.038 -8.492 1 96.56 106 THR A C 1
ATOM 843 O O . THR A 1 106 ? 5.297 1.684 -9.422 1 96.56 106 THR A O 1
ATOM 846 N N . LEU A 1 107 ? 5.125 0.115 -7.832 1 97.5 107 LEU A N 1
ATOM 847 C CA . LEU A 1 107 ? 3.732 -0.181 -8.156 1 97.5 107 LEU A CA 1
ATOM 848 C C . LEU A 1 107 ? 2.881 1.082 -8.094 1 97.5 107 LEU A C 1
ATOM 850 O O . LEU A 1 107 ? 2.18 1.412 -9.055 1 97.5 107 LEU A O 1
ATOM 854 N N . PHE A 1 108 ? 2.969 1.81 -7.02 1 97.25 108 PHE A N 1
ATOM 855 C CA . PHE A 1 108 ? 2.123 2.977 -6.809 1 97.25 108 PHE A CA 1
ATOM 856 C C . PHE A 1 108 ? 2.518 4.109 -7.746 1 97.25 108 PHE A C 1
ATOM 858 O O . PHE A 1 108 ? 1.656 4.824 -8.266 1 97.25 108 PHE A O 1
ATOM 865 N N . ALA A 1 109 ? 3.783 4.27 -7.953 1 95.25 109 ALA A N 1
ATOM 866 C CA . ALA A 1 109 ? 4.25 5.309 -8.875 1 95.25 109 ALA A CA 1
ATOM 867 C C . ALA A 1 109 ? 3.766 5.043 -10.297 1 95.25 109 ALA A C 1
ATOM 869 O O . ALA A 1 109 ? 3.691 5.961 -11.109 1 95.25 109 ALA A O 1
ATOM 870 N N . SER A 1 110 ? 3.406 3.75 -10.562 1 95.5 110 SER A N 1
ATOM 871 C CA . SER A 1 110 ? 3.053 3.357 -11.93 1 95.5 110 SER A CA 1
ATOM 872 C C . SER A 1 110 ? 1.541 3.252 -12.094 1 95.5 110 SER A C 1
ATOM 874 O O . SER A 1 110 ? 1.056 2.875 -13.164 1 95.5 110 SER A O 1
ATOM 876 N N . LEU A 1 111 ? 0.818 3.605 -11.117 1 96.88 111 LEU A N 1
ATOM 877 C CA . LEU A 1 111 ? -0.637 3.547 -11.219 1 96.88 111 LEU A CA 1
ATOM 878 C C . LEU A 1 111 ? -1.139 4.387 -12.383 1 96.88 111 LEU A C 1
ATOM 880 O O . LEU A 1 111 ? -0.697 5.523 -12.578 1 96.88 111 LEU A O 1
ATOM 884 N N . PRO A 1 112 ? -2.053 3.859 -13.102 1 95.31 112 PRO A N 1
ATOM 885 C CA . PRO A 1 112 ? -2.615 4.668 -14.188 1 95.31 112 PRO A CA 1
ATOM 886 C C . PRO A 1 112 ? -3.377 5.891 -13.68 1 95.31 112 PRO A C 1
ATOM 888 O O . PRO A 1 112 ? -4.09 5.805 -12.672 1 95.31 112 PRO A O 1
ATOM 891 N N . THR A 1 113 ? -3.293 6.992 -14.352 1 90.31 113 THR A N 1
ATOM 892 C CA . THR A 1 113 ? -3.947 8.227 -13.945 1 90.31 113 THR A CA 1
ATOM 893 C C . THR A 1 113 ? -5.445 8.172 -14.25 1 90.31 113 THR A C 1
ATOM 895 O O . THR A 1 113 ? -6.254 8.727 -13.5 1 90.31 113 THR A O 1
ATOM 898 N N . GLU A 1 114 ? -5.82 7.477 -15.312 1 91.12 114 GLU A N 1
ATOM 899 C CA . GLU A 1 114 ? -7.215 7.441 -15.734 1 91.12 114 GLU A CA 1
ATOM 900 C C . GLU A 1 114 ? -7.91 6.18 -15.234 1 91.12 114 GLU A C 1
ATOM 902 O O . GLU A 1 114 ? -8.93 5.758 -15.789 1 91.12 114 GLU A O 1
ATOM 907 N N . ARG A 1 115 ? -7.535 5.801 -14.117 1 92.62 115 ARG A N 1
ATOM 908 C CA . ARG A 1 115 ? -8.164 4.598 -13.578 1 92.62 115 ARG A CA 1
ATOM 909 C C . ARG A 1 115 ? -9.531 4.91 -12.984 1 92.62 115 ARG A C 1
ATOM 911 O O . ARG A 1 115 ? -9.742 5.996 -12.438 1 92.62 115 ARG A O 1
ATOM 918 N N . ARG A 1 116 ? -10.516 3.971 -13.055 1 94.88 116 ARG A N 1
ATOM 919 C CA . ARG A 1 116 ? -11.875 4.129 -12.555 1 94.88 116 ARG A CA 1
ATOM 920 C C . ARG A 1 116 ? -12.078 3.363 -11.25 1 94.88 116 ARG A C 1
ATOM 922 O O . ARG A 1 116 ? -13.109 2.727 -11.047 1 94.88 116 ARG A O 1
ATOM 929 N N . TYR A 1 117 ? -11.023 3.275 -10.5 1 98 117 TYR A N 1
ATOM 930 C CA . TYR A 1 117 ? -11.086 2.598 -9.211 1 98 117 TYR A CA 1
ATOM 931 C C . TYR A 1 117 ? -10.148 3.25 -8.211 1 98 117 TYR A C 1
ATOM 933 O O . TYR A 1 117 ? -9.188 3.92 -8.594 1 98 117 TYR A O 1
ATOM 941 N N . PHE A 1 118 ? -10.461 3.139 -6.977 1 98.31 118 PHE A N 1
ATOM 942 C CA . PHE A 1 118 ? -9.562 3.51 -5.895 1 98.31 118 PHE A CA 1
ATOM 943 C C . PHE A 1 118 ? -8.562 2.393 -5.613 1 98.31 118 PHE A C 1
ATOM 945 O O . PHE A 1 118 ? -8.953 1.248 -5.371 1 98.31 118 PHE A O 1
ATOM 952 N N . ALA A 1 119 ? -7.301 2.693 -5.617 1 98.31 119 ALA A N 1
ATOM 953 C CA . ALA A 1 119 ? -6.25 1.683 -5.547 1 98.31 119 ALA A CA 1
ATOM 954 C C . ALA A 1 119 ? -5.699 1.562 -4.129 1 98.31 119 ALA A C 1
ATOM 956 O O . ALA A 1 119 ? -5.477 2.572 -3.455 1 98.31 119 ALA A O 1
ATOM 957 N N . CYS A 1 120 ? -5.473 0.341 -3.682 1 98.62 120 CYS A N 1
ATOM 958 C CA . CYS A 1 120 ? -4.848 0.021 -2.404 1 98.62 120 CYS A CA 1
ATOM 959 C C . CYS A 1 120 ? -3.785 -1.058 -2.572 1 98.62 120 CYS A C 1
ATOM 961 O O . CYS A 1 120 ? -3.916 -1.937 -3.426 1 98.62 120 CYS A O 1
ATOM 963 N N . GLY A 1 121 ? -2.754 -0.921 -1.844 1 98.75 121 GLY A N 1
ATOM 964 C CA . GLY A 1 121 ? -1.781 -1.998 -1.739 1 98.75 121 GLY A CA 1
ATOM 965 C C . GLY A 1 121 ? -1.97 -2.854 -0.501 1 98.75 121 GLY A C 1
ATOM 966 O O . GLY A 1 121 ? -2.275 -2.338 0.576 1 98.75 121 GLY A O 1
ATOM 967 N N . VAL A 1 122 ? -1.844 -4.152 -0.621 1 98.81 122 VAL A N 1
ATOM 968 C CA . VAL A 1 122 ? -2 -5.082 0.494 1 98.81 122 VAL A CA 1
ATOM 969 C C . VAL A 1 122 ? -0.75 -5.949 0.624 1 98.81 122 VAL A C 1
ATOM 971 O O . VAL A 1 122 ? -0.539 -6.867 -0.172 1 98.81 122 VAL A O 1
ATOM 974 N N . PRO A 1 123 ? 0.072 -5.656 1.614 1 97.75 123 PRO A N 1
ATOM 975 C CA . PRO A 1 123 ? 1.252 -6.492 1.839 1 97.75 123 PRO A CA 1
ATOM 976 C C . PRO A 1 123 ? 0.917 -7.809 2.541 1 97.75 123 PRO A C 1
ATOM 978 O O . PRO A 1 123 ? 0.091 -7.828 3.457 1 97.75 123 PRO A O 1
ATOM 981 N N . GLY A 1 124 ? 1.515 -8.859 2.096 1 96.75 124 GLY A N 1
ATOM 982 C CA . GLY A 1 124 ? 1.354 -10.141 2.762 1 96.75 124 GLY A CA 1
ATOM 983 C C . GLY A 1 124 ? 1.297 -11.312 1.796 1 96.75 124 GLY A C 1
ATOM 984 O O . GLY A 1 124 ? 1.057 -11.125 0.601 1 96.75 124 GLY A O 1
ATOM 985 N N . SER A 1 125 ? 1.447 -12.469 2.318 1 96.44 125 SER A N 1
ATOM 986 C CA . SER A 1 125 ? 1.393 -13.688 1.517 1 96.44 125 SER A CA 1
ATOM 987 C C . SER A 1 125 ? -0.049 -14.125 1.274 1 96.44 125 SER A C 1
ATOM 989 O O . SER A 1 125 ? -0.869 -14.117 2.195 1 96.44 125 SER A O 1
ATOM 991 N N . PHE A 1 126 ? -0.355 -14.492 0.042 1 97.19 126 PHE A N 1
ATOM 992 C CA . PHE A 1 126 ? -1.7 -14.977 -0.255 1 97.19 126 PHE A CA 1
ATOM 993 C C . PHE A 1 126 ? -1.911 -16.375 0.304 1 97.19 126 PHE A C 1
ATOM 995 O O . PHE A 1 126 ? -3.014 -16.922 0.223 1 97.19 126 PHE A O 1
ATOM 1002 N N . HIS A 1 127 ? -0.875 -17.031 0.912 1 96 127 HIS A N 1
ATOM 1003 C CA . HIS A 1 127 ? -1.023 -18.312 1.6 1 96 127 HIS A CA 1
ATOM 1004 C C . HIS A 1 127 ? -1.634 -18.125 2.984 1 96 127 HIS A C 1
ATOM 1006 O O . HIS A 1 127 ? -1.671 -19.062 3.783 1 96 127 HIS A O 1
ATOM 1012 N N . GLY A 1 128 ? -2.078 -16.969 3.338 1 94.5 128 GLY A N 1
ATOM 1013 C CA . GLY A 1 128 ? -2.814 -16.641 4.551 1 94.5 128 GLY A CA 1
ATOM 1014 C C . GLY A 1 128 ? -3.928 -15.641 4.328 1 94.5 128 GLY A C 1
ATOM 1015 O O . GLY A 1 128 ? -4.242 -15.297 3.188 1 94.5 128 GLY A O 1
ATOM 1016 N N . ARG A 1 129 ? -4.539 -15.227 5.438 1 96.5 129 ARG A N 1
ATOM 1017 C CA . ARG A 1 129 ? -5.613 -14.242 5.375 1 96.5 129 ARG A CA 1
ATOM 1018 C C . ARG A 1 129 ? -5.07 -12.859 5.016 1 96.5 129 ARG A C 1
ATOM 1020 O O . ARG A 1 129 ? -4.012 -12.461 5.5 1 96.5 129 ARG A O 1
ATOM 1027 N N . LEU A 1 130 ? -5.773 -12.203 4.125 1 98.25 130 LEU A N 1
ATOM 1028 C CA . LEU A 1 130 ? -5.348 -10.883 3.672 1 98.25 130 LEU A CA 1
ATOM 1029 C C . LEU A 1 130 ? -6.438 -9.844 3.92 1 98.25 130 LEU A C 1
ATOM 1031 O O . LEU A 1 130 ? -6.152 -8.648 4.02 1 98.25 130 LEU A O 1
ATOM 1035 N N . PHE A 1 131 ? -7.684 -10.281 4.004 1 98.25 131 PHE A N 1
ATOM 1036 C CA . PHE A 1 131 ? -8.828 -9.375 4.055 1 98.25 131 PHE A CA 1
ATOM 1037 C C . PHE A 1 131 ? -9.805 -9.797 5.148 1 98.25 131 PHE A C 1
ATOM 1039 O O . PHE A 1 131 ? -9.797 -10.945 5.582 1 98.25 131 PHE A O 1
ATOM 1046 N N . PRO A 1 132 ? -10.633 -8.852 5.605 1 97.69 132 PRO A N 1
ATOM 1047 C CA . PRO A 1 132 ? -11.719 -9.227 6.52 1 97.69 132 PRO A CA 1
ATOM 1048 C C . PRO A 1 132 ? -12.703 -10.211 5.902 1 97.69 132 PRO A C 1
ATOM 1050 O O . PRO A 1 132 ? -12.758 -10.344 4.676 1 97.69 132 PRO A O 1
ATOM 1053 N N . GLU A 1 133 ? -13.391 -10.891 6.781 1 96.5 133 GLU A N 1
ATOM 1054 C CA . GLU A 1 133 ? -14.375 -11.883 6.352 1 96.5 133 GLU A CA 1
ATOM 1055 C C . GLU A 1 133 ? -15.43 -11.266 5.445 1 96.5 133 GLU A C 1
ATOM 1057 O O . GLU A 1 133 ? -15.906 -10.156 5.703 1 96.5 133 GLU A O 1
ATOM 1062 N N . SER A 1 134 ? -15.688 -11.938 4.332 1 94.75 134 SER A N 1
ATOM 1063 C CA . SER A 1 134 ? -16.781 -11.594 3.424 1 94.75 134 SER A CA 1
ATOM 1064 C C . SER A 1 134 ? -16.688 -10.141 2.971 1 94.75 134 SER A C 1
ATOM 1066 O O . SER A 1 134 ? -17.672 -9.406 3.021 1 94.75 134 SER A O 1
ATOM 1068 N N . SER A 1 135 ? -15.516 -9.742 2.494 1 95.56 135 SER A N 1
ATOM 1069 C CA . SER A 1 135 ? -15.312 -8.328 2.211 1 95.56 135 SER A CA 1
ATOM 1070 C C . SER A 1 135 ? -14.906 -8.109 0.757 1 95.56 135 SER A C 1
ATOM 1072 O O . SER A 1 135 ? -14.867 -6.969 0.282 1 95.56 135 SER A O 1
ATOM 1074 N N . ILE A 1 136 ? -14.602 -9.172 -0.009 1 97.06 136 ILE A N 1
ATOM 1075 C CA . ILE A 1 136 ? -14.125 -9.039 -1.381 1 97.06 136 ILE A CA 1
ATOM 1076 C C . ILE A 1 136 ? -15.133 -9.664 -2.34 1 97.06 136 ILE A C 1
ATOM 1078 O O . ILE A 1 136 ? -15.648 -10.758 -2.088 1 97.06 136 ILE A O 1
ATOM 1082 N N . HIS A 1 137 ? -15.406 -8.969 -3.463 1 97.56 137 HIS A N 1
ATOM 1083 C CA . HIS A 1 137 ? -16.406 -9.43 -4.414 1 97.56 137 HIS A CA 1
ATOM 1084 C C . HIS A 1 137 ? -15.781 -10.273 -5.516 1 97.56 137 HIS A C 1
ATOM 1086 O O . HIS A 1 137 ? -16.422 -11.188 -6.047 1 97.56 137 HIS A O 1
ATOM 1092 N N . PHE A 1 138 ? -14.562 -9.914 -5.879 1 98.19 138 PHE A N 1
ATOM 1093 C CA . PHE A 1 138 ? -13.891 -10.547 -7.004 1 98.19 138 PHE A CA 1
ATOM 1094 C C . PHE A 1 138 ? -12.383 -10.617 -6.766 1 98.19 138 PHE A C 1
ATOM 1096 O O . PHE A 1 138 ? -11.758 -9.625 -6.406 1 98.19 138 PHE A O 1
ATOM 1103 N N . MET A 1 139 ? -11.836 -11.805 -6.922 1 98.62 139 MET A N 1
ATOM 1104 C CA . MET A 1 139 ? -10.391 -11.977 -6.812 1 98.62 139 MET A CA 1
ATOM 1105 C C . MET A 1 139 ? -9.805 -12.508 -8.117 1 98.62 139 MET A C 1
ATOM 1107 O O . MET A 1 139 ? -10.453 -13.297 -8.812 1 98.62 139 MET A O 1
ATOM 1111 N N . PHE A 1 140 ? -8.656 -12.047 -8.367 1 98.56 140 PHE A N 1
ATOM 1112 C CA . PHE A 1 140 ? -7.914 -12.445 -9.555 1 98.56 140 PHE A CA 1
ATOM 1113 C C . PHE A 1 140 ? -6.469 -12.781 -9.203 1 98.56 140 PHE A C 1
ATOM 1115 O O . PHE A 1 140 ? -5.891 -12.195 -8.289 1 98.56 140 PHE A O 1
ATOM 1122 N N . SER A 1 141 ? -5.926 -13.773 -9.797 1 98.31 141 SER A N 1
ATOM 1123 C CA . SER A 1 141 ? -4.504 -14.086 -9.672 1 98.31 141 SER A CA 1
ATOM 1124 C C . SER A 1 141 ? -3.961 -14.695 -10.961 1 98.31 141 SER A C 1
ATOM 1126 O O . SER A 1 141 ? -4.574 -15.594 -11.539 1 98.31 141 SER A O 1
ATOM 1128 N N . SER A 1 142 ? -2.867 -14.148 -11.406 1 96.75 142 SER A N 1
ATOM 1129 C CA . SER A 1 142 ? -2.238 -14.695 -12.602 1 96.75 142 SER A CA 1
ATOM 1130 C C . SER A 1 142 ? -0.749 -14.945 -12.375 1 96.75 142 SER A C 1
ATOM 1132 O O . SER A 1 142 ? -0.03 -14.055 -11.914 1 96.75 142 SER A O 1
ATOM 1134 N N . HIS A 1 143 ? -0.296 -16.203 -12.711 1 95.56 143 HIS A N 1
ATOM 1135 C CA . HIS A 1 143 ? 1.111 -16.594 -12.688 1 95.56 143 HIS A CA 1
ATOM 1136 C C . HIS A 1 143 ? 1.72 -16.391 -11.305 1 95.56 143 HIS A C 1
ATOM 1138 O O . HIS A 1 143 ? 2.822 -15.844 -11.18 1 95.56 143 HIS A O 1
ATOM 1144 N N . ALA A 1 144 ? 0.953 -16.734 -10.297 1 96.69 144 ALA A N 1
ATOM 1145 C CA . ALA A 1 144 ? 1.477 -16.547 -8.945 1 96.69 144 ALA A CA 1
ATOM 1146 C C . ALA A 1 144 ? 1.231 -17.781 -8.078 1 96.69 144 ALA A C 1
ATOM 1148 O O . ALA A 1 144 ? 2.119 -18.203 -7.344 1 96.69 144 ALA A O 1
ATOM 1149 N N . LEU A 1 145 ? 0.164 -18.453 -8.242 1 97.56 145 LEU A N 1
ATOM 1150 C CA . LEU A 1 145 ? -0.313 -19.438 -7.27 1 97.56 145 LEU A CA 1
ATOM 1151 C C . LEU A 1 145 ? 0.456 -20.75 -7.402 1 97.56 145 LEU A C 1
ATOM 1153 O O . LEU A 1 145 ? 0.301 -21.641 -6.574 1 97.56 145 LEU A O 1
ATOM 1157 N N . HIS A 1 146 ? 1.295 -20.859 -8.414 1 97 146 HIS A N 1
ATOM 1158 C CA . HIS A 1 146 ? 2.152 -22.031 -8.539 1 97 146 HIS A CA 1
ATOM 1159 C C . HIS A 1 146 ? 3.348 -21.953 -7.598 1 97 146 HIS A C 1
ATOM 1161 O O . HIS A 1 146 ? 4.039 -22.938 -7.375 1 97 146 HIS A O 1
ATOM 1167 N N . TRP A 1 147 ? 3.617 -20.781 -7.055 1 97.06 147 TRP A N 1
ATOM 1168 C CA . TRP A 1 147 ? 4.664 -20.625 -6.047 1 97.06 147 TRP A CA 1
ATOM 1169 C C . TRP A 1 147 ? 4.258 -21.266 -4.73 1 97.06 147 TRP A C 1
ATOM 1171 O O . TRP A 1 147 ? 3.195 -20.969 -4.18 1 97.06 147 TRP A O 1
ATOM 1181 N N . LEU A 1 148 ? 5.129 -22.062 -4.238 1 97.12 148 LEU A N 1
ATOM 1182 C CA . LEU A 1 148 ? 4.895 -22.688 -2.945 1 97.12 148 LEU A CA 1
ATOM 1183 C C . LEU A 1 148 ? 5.254 -21.75 -1.804 1 97.12 148 LEU A C 1
ATOM 1185 O O . LEU A 1 148 ? 6.086 -20.859 -1.973 1 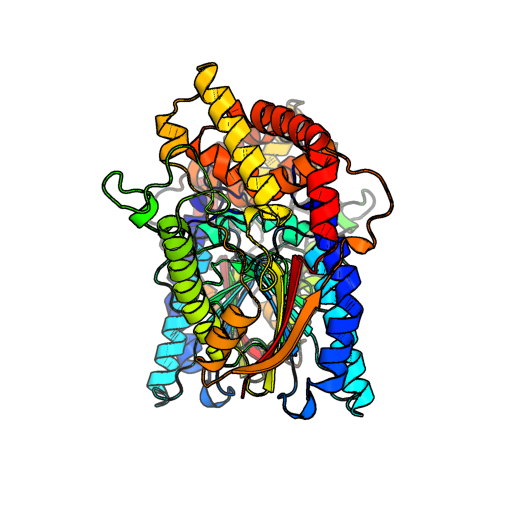97.12 148 LEU A O 1
ATOM 1189 N N . SER A 1 149 ? 4.586 -21.938 -0.648 1 96.19 149 SER A N 1
ATOM 1190 C CA . SER A 1 149 ? 4.871 -21.125 0.522 1 96.19 149 SER A CA 1
ATOM 1191 C C . SER A 1 149 ? 6.289 -21.359 1.036 1 96.19 149 SER A C 1
ATOM 1193 O O . SER A 1 149 ? 6.863 -20.516 1.717 1 96.19 149 SER A O 1
ATOM 1195 N N . LYS A 1 150 ? 6.828 -22.562 0.755 1 95.25 150 LYS A N 1
ATOM 1196 C CA . LYS A 1 150 ? 8.18 -22.953 1.126 1 95.25 150 LYS A CA 1
ATOM 1197 C C . LYS A 1 150 ? 8.625 -24.188 0.349 1 95.25 150 LYS A C 1
ATOM 1199 O O . LYS A 1 150 ? 7.789 -24.906 -0.21 1 95.25 150 LYS A O 1
ATOM 1204 N N . VAL A 1 151 ? 9.898 -24.391 0.348 1 95.56 151 VAL A N 1
ATOM 1205 C CA . VAL A 1 151 ? 10.438 -25.641 -0.185 1 95.56 151 VAL A CA 1
ATOM 1206 C C . VAL A 1 151 ? 10.086 -26.797 0.749 1 95.56 151 VAL A C 1
ATOM 1208 O O . VAL A 1 151 ? 10.211 -26.688 1.97 1 95.56 151 VAL A O 1
ATOM 1211 N N . PRO A 1 152 ? 9.617 -27.891 0.119 1 95.88 152 PRO A N 1
ATOM 1212 C CA . PRO A 1 152 ? 9.375 -29.047 0.991 1 95.88 152 PRO A CA 1
ATOM 1213 C C . PRO A 1 152 ? 10.609 -29.422 1.816 1 95.88 152 PRO A C 1
ATOM 1215 O O . PRO A 1 152 ? 11.703 -29.547 1.27 1 95.88 152 PRO A O 1
ATOM 1218 N N . GLU A 1 153 ? 10.391 -29.641 3.039 1 92.5 153 GLU A N 1
ATOM 1219 C CA . GLU A 1 153 ? 11.492 -29.875 3.967 1 92.5 153 GLU A CA 1
ATOM 1220 C C . GLU A 1 153 ? 12.227 -31.188 3.641 1 92.5 153 GLU A C 1
ATOM 1222 O O . GLU A 1 153 ? 13.43 -31.297 3.857 1 92.5 153 GLU A O 1
ATOM 1227 N N . GLU A 1 154 ? 11.5 -32.125 3.127 1 93.88 154 GLU A N 1
ATOM 1228 C CA . GLU A 1 154 ? 12.062 -33.438 2.797 1 93.88 154 GLU A CA 1
ATOM 1229 C C . GLU A 1 154 ? 13.18 -33.312 1.761 1 93.88 154 GLU A C 1
ATOM 1231 O O . GLU A 1 154 ? 14.086 -34.125 1.711 1 93.88 154 GLU A O 1
ATOM 1236 N N . LEU A 1 155 ? 13.125 -32.281 0.966 1 94.62 155 LEU A N 1
ATOM 1237 C CA . LEU A 1 155 ? 14.102 -32.094 -0.101 1 94.62 155 LEU A CA 1
ATOM 1238 C C . LEU A 1 155 ? 15.445 -31.641 0.464 1 94.62 155 LEU A C 1
ATOM 1240 O O . LEU A 1 155 ? 16.469 -31.688 -0.223 1 94.62 155 LEU A O 1
ATOM 1244 N N . LEU A 1 156 ? 15.406 -31.172 1.67 1 88.56 156 LEU A N 1
ATOM 1245 C CA . LEU A 1 156 ? 16.578 -30.562 2.281 1 88.56 156 LEU A CA 1
ATOM 1246 C C . LEU A 1 156 ? 17.328 -31.562 3.15 1 88.56 156 LEU A C 1
ATOM 1248 O O . LEU A 1 156 ? 18.406 -31.266 3.67 1 88.56 156 LEU A O 1
ATOM 1252 N N . ASP A 1 157 ? 16.766 -32.75 3.33 1 92.19 157 ASP A N 1
ATOM 1253 C CA . ASP A 1 157 ? 17.375 -33.812 4.113 1 92.19 157 ASP A CA 1
ATOM 1254 C C . ASP A 1 157 ? 18.094 -34.812 3.209 1 92.19 157 ASP A C 1
ATOM 1256 O O . ASP A 1 157 ? 17.453 -35.594 2.494 1 92.19 157 ASP A O 1
ATOM 1260 N N . LYS A 1 158 ? 19.359 -34.938 3.391 1 92 158 LYS A N 1
ATOM 1261 C CA . LYS A 1 158 ? 20.172 -35.812 2.537 1 92 158 LYS A CA 1
ATOM 1262 C C . LYS A 1 158 ? 19.812 -37.281 2.717 1 92 158 LYS A C 1
ATOM 1264 O O . LYS A 1 158 ? 20.062 -38.094 1.836 1 92 158 LYS A O 1
ATOM 1269 N N . ASN A 1 159 ? 19.219 -37.5 3.814 1 93.94 159 ASN A N 1
ATOM 1270 C CA . ASN A 1 159 ? 18.875 -38.906 4.109 1 93.94 159 ASN A CA 1
ATOM 1271 C C . ASN A 1 159 ? 17.469 -39.219 3.654 1 93.94 159 ASN A C 1
ATOM 1273 O O . ASN A 1 159 ? 17.031 -40.375 3.756 1 93.94 159 ASN A O 1
ATOM 1277 N N . SER A 1 160 ? 16.812 -38.281 3.123 1 94.56 160 SER A N 1
ATOM 1278 C CA . SER A 1 160 ? 15.461 -38.5 2.629 1 94.56 160 SER A CA 1
ATOM 1279 C C . SER A 1 160 ? 15.477 -39.125 1.24 1 94.56 160 SER A C 1
ATOM 1281 O O . SER A 1 160 ? 16.328 -38.812 0.415 1 94.56 160 SER A O 1
ATOM 1283 N N . PRO A 1 161 ? 14.523 -40 0.989 1 94.31 161 PRO A N 1
ATOM 1284 C CA . PRO A 1 161 ? 14.375 -40.531 -0.378 1 94.31 161 PRO A CA 1
ATOM 1285 C C . PRO A 1 161 ? 14.062 -39.406 -1.384 1 94.31 161 PRO A C 1
ATOM 1287 O O . PRO A 1 161 ? 14.219 -39.594 -2.592 1 94.31 161 PRO A O 1
ATOM 1290 N N . ALA A 1 162 ? 13.695 -38.25 -0.933 1 95.19 162 ALA A N 1
ATOM 1291 C CA . ALA A 1 162 ? 13.336 -37.125 -1.802 1 95.19 162 ALA A CA 1
ATOM 1292 C C . ALA A 1 162 ? 14.516 -36.188 -1.998 1 95.19 162 ALA A C 1
ATOM 1294 O O . ALA A 1 162 ? 14.352 -35.062 -2.523 1 95.19 162 ALA A O 1
ATOM 1295 N N . TRP A 1 163 ? 15.617 -36.625 -1.502 1 94.88 163 TRP A N 1
ATOM 1296 C CA . TRP A 1 163 ? 16.812 -35.844 -1.782 1 94.88 163 TRP A CA 1
ATOM 1297 C C . TRP A 1 163 ? 17.016 -35.688 -3.285 1 94.88 163 TRP A C 1
ATOM 1299 O O . TRP A 1 163 ? 17.172 -36.656 -4.008 1 94.88 163 TRP A O 1
ATOM 1309 N N . ASN A 1 164 ? 16.984 -34.5 -3.816 1 93.12 164 ASN A N 1
ATOM 1310 C CA . ASN A 1 164 ? 16.875 -34.219 -5.246 1 93.12 164 ASN A CA 1
ATOM 1311 C C . ASN A 1 164 ? 18.234 -34.25 -5.934 1 93.12 164 ASN A C 1
ATOM 1313 O O . ASN A 1 164 ? 18.359 -34.75 -7.059 1 93.12 164 ASN A O 1
ATOM 1317 N N . ARG A 1 165 ? 19.281 -34 -5.293 1 89.94 165 ARG A N 1
ATOM 1318 C CA . ARG A 1 165 ? 20.703 -34.031 -5.625 1 89.94 165 ARG A CA 1
ATOM 1319 C C . ARG A 1 165 ? 20.938 -33.688 -7.09 1 89.94 165 ARG A C 1
ATOM 1321 O O . ARG A 1 165 ? 20.438 -34.375 -7.988 1 89.94 165 ARG A O 1
ATOM 1328 N N . GLY A 1 166 ? 21.609 -32.75 -7.293 1 92.5 166 GLY A N 1
ATOM 1329 C CA . GLY A 1 166 ? 22.047 -32.375 -8.625 1 92.5 166 GLY A CA 1
ATOM 1330 C C . GLY A 1 166 ? 20.953 -31.688 -9.445 1 92.5 166 GLY A C 1
ATOM 1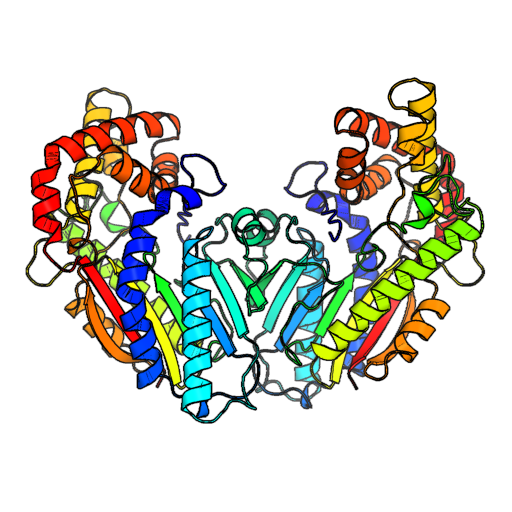331 O O . GLY A 1 166 ? 21.172 -31.344 -10.609 1 92.5 166 GLY A O 1
ATOM 1332 N N . ARG A 1 167 ? 19.766 -31.578 -8.867 1 95 167 ARG A N 1
ATOM 1333 C CA . ARG A 1 167 ? 18.625 -30.953 -9.523 1 95 167 ARG A CA 1
ATOM 1334 C C . ARG A 1 167 ? 18.031 -29.828 -8.656 1 95 167 ARG A C 1
ATOM 1336 O O . ARG A 1 167 ? 18.266 -29.797 -7.445 1 95 167 ARG A O 1
ATOM 1343 N N . ILE A 1 168 ? 17.281 -28.969 -9.359 1 96.56 168 ILE A N 1
ATOM 1344 C CA . ILE A 1 168 ? 16.75 -27.859 -8.586 1 96.56 168 ILE A CA 1
ATOM 1345 C C . ILE A 1 168 ? 15.227 -27.859 -8.648 1 96.56 168 ILE A C 1
ATOM 1347 O O . ILE A 1 168 ? 14.578 -26.938 -8.141 1 96.56 168 ILE A O 1
ATOM 1351 N N . HIS A 1 169 ? 14.633 -28.844 -9.359 1 96.56 169 HIS A N 1
ATOM 1352 C CA . HIS A 1 169 ? 13.188 -29.016 -9.484 1 96.56 169 HIS A CA 1
ATOM 1353 C C . HIS A 1 169 ? 12.82 -30.484 -9.641 1 96.56 169 HIS A C 1
ATOM 1355 O O . HIS A 1 169 ? 13.695 -31.344 -9.773 1 96.56 169 HIS A O 1
ATOM 1361 N N . TYR A 1 170 ? 11.555 -30.844 -9.609 1 95.56 170 TYR A N 1
ATOM 1362 C CA . TYR A 1 170 ? 11.141 -32.25 -9.555 1 95.56 170 TYR A CA 1
ATOM 1363 C C . TYR A 1 170 ? 10.969 -32.812 -10.953 1 95.56 170 TYR A C 1
ATOM 1365 O O . TYR A 1 170 ? 10.648 -34 -11.102 1 95.56 170 TYR A O 1
ATOM 1373 N N . THR A 1 171 ? 11.203 -32.094 -12 1 91.44 171 THR A N 1
ATOM 1374 C CA . THR A 1 171 ? 10.875 -32.438 -13.375 1 91.44 171 THR A CA 1
ATOM 1375 C C . THR A 1 171 ? 11.57 -33.75 -13.773 1 91.44 171 THR A C 1
ATOM 1377 O O . THR A 1 171 ? 10.969 -34.594 -14.414 1 91.44 171 THR A O 1
ATOM 1380 N N . SER A 1 172 ? 12.828 -33.938 -13.422 1 87.25 172 SER A N 1
ATOM 1381 C CA . SER A 1 172 ? 13.609 -35.094 -13.836 1 87.25 172 SER A CA 1
ATOM 1382 C C . SER A 1 172 ? 14.094 -35.875 -12.625 1 87.25 172 SER A C 1
ATOM 1384 O O . SER A 1 172 ? 15.031 -36.688 -12.734 1 87.25 172 SER A O 1
ATOM 1386 N N . GLY A 1 173 ? 13.5 -35.594 -11.555 1 88.38 173 GLY A N 1
ATOM 1387 C CA . GLY A 1 173 ? 13.93 -36.25 -10.328 1 88.38 173 GLY A CA 1
ATOM 1388 C C . GLY A 1 173 ? 13.133 -37.5 -10.023 1 88.38 173 GLY A C 1
ATOM 1389 O O . GLY A 1 173 ? 12.258 -37.906 -10.805 1 88.38 173 GLY A O 1
ATOM 1390 N N . PRO A 1 174 ? 13.539 -38.156 -8.945 1 90.81 174 PRO A N 1
ATOM 1391 C CA . PRO A 1 174 ? 12.781 -39.344 -8.5 1 90.81 174 PRO A CA 1
ATOM 1392 C C . PRO A 1 174 ? 11.336 -39 -8.133 1 90.81 174 PRO A C 1
ATOM 1394 O O . PRO A 1 174 ? 11.016 -37.844 -7.883 1 90.81 174 PRO A O 1
ATOM 1397 N N . GLU A 1 175 ? 10.539 -39.969 -8.117 1 94.19 175 GLU A N 1
ATOM 1398 C CA . GLU A 1 175 ? 9.117 -39.812 -7.852 1 94.19 175 GLU A CA 1
ATOM 1399 C C . GLU A 1 175 ? 8.883 -39.219 -6.465 1 94.19 175 GLU A C 1
ATOM 1401 O O . GLU A 1 175 ? 7.934 -38.469 -6.258 1 94.19 175 GLU A O 1
ATOM 1406 N N . GLU A 1 176 ? 9.781 -39.531 -5.559 1 96.56 176 GLU A N 1
ATOM 1407 C CA . GLU A 1 176 ? 9.656 -39.031 -4.191 1 96.56 176 GLU A CA 1
ATOM 1408 C C . GLU A 1 176 ? 9.75 -37.531 -4.145 1 96.56 176 GLU A C 1
ATOM 1410 O O . GLU A 1 176 ? 9.109 -36.875 -3.311 1 96.56 176 GLU A O 1
ATOM 1415 N N . VAL A 1 177 ? 10.539 -37 -5.035 1 96.88 177 VAL A N 1
ATOM 1416 C CA . VAL A 1 177 ? 10.68 -35.531 -5.105 1 96.88 177 VAL A CA 1
ATOM 1417 C C . VAL A 1 177 ? 9.375 -34.906 -5.582 1 96.88 177 VAL A C 1
ATOM 1419 O O . VAL A 1 177 ? 8.875 -33.969 -4.977 1 96.88 177 VAL A O 1
ATOM 1422 N N . SER A 1 178 ? 8.836 -35.5 -6.613 1 96.25 178 SER A N 1
ATOM 1423 C CA . SER A 1 178 ? 7.57 -35 -7.145 1 96.25 178 SER A CA 1
ATOM 1424 C C . SER A 1 178 ? 6.457 -35.094 -6.109 1 96.25 178 SER A C 1
ATOM 1426 O O . SER A 1 178 ? 5.609 -34.219 -6.012 1 96.25 178 SER A O 1
ATOM 1428 N N . HIS A 1 179 ? 6.441 -36.156 -5.359 1 97.06 179 HIS A N 1
ATOM 1429 C CA . HIS A 1 179 ? 5.441 -36.344 -4.312 1 97.06 179 HIS A CA 1
ATOM 1430 C C . HIS A 1 179 ? 5.566 -35.25 -3.232 1 97.06 179 HIS A C 1
ATOM 1432 O O . HIS A 1 179 ? 4.559 -34.781 -2.717 1 97.06 179 HIS A O 1
ATOM 1438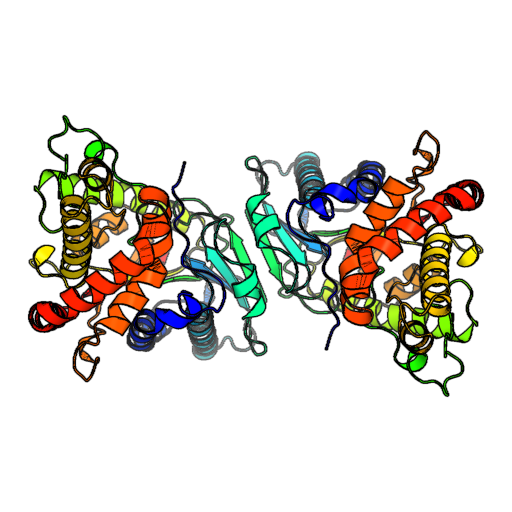 N N . ALA A 1 180 ? 6.777 -34.938 -2.916 1 97.62 180 ALA A N 1
ATOM 1439 C CA . ALA A 1 180 ? 7.008 -33.906 -1.899 1 97.62 180 ALA A CA 1
ATOM 1440 C C . ALA A 1 180 ? 6.48 -32.562 -2.361 1 97.62 180 ALA A C 1
ATOM 1442 O O . ALA A 1 180 ? 5.832 -31.828 -1.595 1 97.62 180 ALA A O 1
ATOM 1443 N N . TYR A 1 181 ? 6.738 -32.25 -3.605 1 97.69 181 TYR A N 1
ATOM 1444 C CA . TYR A 1 181 ? 6.238 -31 -4.18 1 97.69 181 TYR A CA 1
ATOM 1445 C C . TYR A 1 181 ? 4.715 -30.969 -4.191 1 97.69 181 TYR A C 1
ATOM 1447 O O . TYR A 1 181 ? 4.098 -29.969 -3.807 1 97.69 181 TYR A O 1
ATOM 1455 N N . ALA A 1 182 ? 4.16 -32.031 -4.617 1 97.56 182 ALA A N 1
ATOM 1456 C CA . ALA A 1 182 ? 2.707 -32.156 -4.699 1 97.56 182 ALA A CA 1
ATOM 1457 C C . ALA A 1 182 ? 2.066 -31.984 -3.324 1 97.56 182 ALA A C 1
ATOM 1459 O O . ALA A 1 182 ? 1.049 -31.312 -3.18 1 97.56 182 ALA A O 1
ATOM 1460 N N . ALA A 1 183 ? 2.676 -32.594 -2.355 1 97.94 183 ALA A N 1
ATOM 1461 C CA . ALA A 1 183 ? 2.156 -32.5 -0.992 1 97.94 183 ALA A CA 1
ATOM 1462 C C . ALA A 1 183 ? 2.189 -31.078 -0.466 1 97.94 183 ALA A C 1
ATOM 1464 O O . ALA A 1 183 ? 1.242 -30.625 0.18 1 97.94 183 ALA A O 1
ATOM 1465 N N . GLN A 1 184 ? 3.252 -30.422 -0.695 1 97.56 184 GLN A N 1
ATOM 1466 C CA . GLN A 1 184 ? 3.365 -29.047 -0.256 1 97.56 184 GLN A CA 1
ATOM 1467 C C . GLN A 1 184 ? 2.355 -28.156 -0.974 1 97.56 184 GLN A C 1
ATOM 1469 O O . GLN A 1 184 ? 1.739 -27.281 -0.357 1 97.56 184 GLN A O 1
ATOM 1474 N N . PHE A 1 185 ? 2.201 -28.406 -2.25 1 98 185 PHE A N 1
ATOM 1475 C CA . PHE A 1 185 ? 1.228 -27.641 -3.023 1 98 185 PHE A CA 1
ATOM 1476 C C . PHE A 1 185 ? -0.18 -27.844 -2.48 1 98 185 PHE A C 1
ATOM 1478 O O . PHE A 1 185 ? -0.949 -26.891 -2.342 1 98 185 PHE A O 1
ATOM 1485 N N . GLU A 1 186 ? -0.495 -29.031 -2.227 1 98.31 186 GLU A N 1
ATOM 1486 C CA . GLU A 1 186 ? -1.814 -29.359 -1.696 1 98.31 186 GLU A CA 1
ATOM 1487 C C . GLU A 1 186 ? -2.057 -28.688 -0.354 1 98.31 186 GLU A C 1
ATOM 1489 O O . GLU A 1 186 ? -3.133 -28.125 -0.121 1 98.31 186 GLU A O 1
ATOM 1494 N N . HIS A 1 187 ? -1.046 -28.75 0.443 1 97.81 187 HIS A N 1
ATOM 1495 C CA . HIS A 1 187 ? -1.135 -28.062 1.731 1 97.81 187 HIS A CA 1
ATOM 1496 C C . HIS A 1 187 ? -1.354 -26.562 1.553 1 97.81 187 HIS A C 1
ATOM 1498 O O . HIS A 1 187 ? -2.248 -25.984 2.174 1 97.81 187 HIS A O 1
ATOM 1504 N N . ASP A 1 188 ? -0.568 -25.953 0.756 1 97.81 188 ASP A N 1
ATOM 1505 C CA . ASP A 1 188 ? -0.645 -24.516 0.493 1 97.81 188 ASP A CA 1
ATOM 1506 C C . ASP A 1 188 ? -2.004 -24.141 -0.088 1 97.81 188 ASP A C 1
ATOM 1508 O O . ASP A 1 188 ? -2.609 -23.156 0.33 1 97.81 188 ASP A O 1
ATOM 1512 N N . MET A 1 189 ? -2.445 -24.922 -1.043 1 98.19 189 MET A N 1
ATOM 1513 C CA . MET A 1 189 ? -3.684 -24.609 -1.75 1 98.19 189 MET A CA 1
ATOM 1514 C C . MET A 1 189 ? -4.891 -24.75 -0.829 1 98.19 189 MET A C 1
ATOM 1516 O O . MET A 1 189 ? -5.863 -24 -0.945 1 98.19 189 MET A O 1
ATOM 1520 N N . GLU A 1 190 ? -4.848 -25.703 0.043 1 98.06 190 GLU A N 1
ATOM 1521 C CA . GLU A 1 190 ? -5.914 -25.844 1.03 1 98.06 190 GLU A CA 1
ATOM 1522 C C . GLU A 1 190 ? -6.035 -24.578 1.892 1 98.06 190 GLU A C 1
ATOM 1524 O O . GLU A 1 190 ? -7.141 -24.094 2.143 1 98.06 190 GLU A O 1
ATOM 1529 N N . ILE A 1 191 ? -4.926 -24.109 2.322 1 97.81 191 ILE A N 1
ATOM 1530 C CA . ILE A 1 191 ? -4.906 -22.891 3.133 1 97.81 191 ILE A CA 1
ATOM 1531 C C . ILE A 1 191 ? -5.406 -21.719 2.305 1 97.81 191 ILE A C 1
ATOM 1533 O O . ILE A 1 191 ? -6.23 -20.922 2.77 1 97.81 191 ILE A O 1
ATOM 1537 N N . PHE A 1 192 ? -4.918 -21.641 1.129 1 98.44 192 PHE A N 1
ATOM 1538 C CA . PHE A 1 192 ? -5.297 -20.578 0.22 1 98.44 192 PHE A CA 1
ATOM 1539 C C . PHE A 1 192 ? -6.801 -20.562 -0.013 1 98.44 192 PHE A C 1
ATOM 1541 O O . PHE A 1 192 ? -7.453 -19.531 0.145 1 98.44 192 PHE A O 1
ATOM 1548 N N . LEU A 1 193 ? -7.328 -21.656 -0.395 1 98.62 193 LEU A N 1
ATOM 1549 C CA . LEU A 1 193 ? -8.742 -21.75 -0.725 1 98.62 193 LEU A CA 1
ATOM 1550 C C . LEU A 1 193 ? -9.609 -21.453 0.499 1 98.62 193 LEU A C 1
ATOM 1552 O O . LEU A 1 193 ? -10.648 -20.797 0.388 1 98.62 193 LEU A O 1
ATOM 1556 N N . SER A 1 194 ? -9.172 -21.922 1.639 1 98.5 194 SER A N 1
ATOM 1557 C CA . SER A 1 194 ? -9.914 -21.641 2.865 1 98.5 194 SER A CA 1
ATOM 1558 C C . SER A 1 194 ? -9.93 -20.156 3.184 1 98.5 194 SER A C 1
ATOM 1560 O O . SER A 1 194 ? -10.969 -19.609 3.578 1 98.5 194 SER A O 1
ATOM 1562 N N . ALA A 1 195 ? -8.812 -19.516 3.027 1 98.5 195 ALA A N 1
ATOM 1563 C CA . ALA A 1 195 ? -8.727 -18.078 3.271 1 98.5 195 ALA A CA 1
ATOM 1564 C C . ALA A 1 195 ? -9.625 -17.312 2.307 1 98.5 195 ALA A C 1
ATOM 1566 O O . ALA A 1 195 ? -10.344 -16.391 2.713 1 98.5 195 ALA A O 1
ATOM 1567 N N . ARG A 1 196 ? -9.586 -17.672 1.03 1 98.69 196 ARG A N 1
ATOM 1568 C CA . ARG A 1 196 ? -10.391 -17 0.021 1 98.69 196 ARG A CA 1
ATOM 1569 C C . ARG A 1 196 ? -11.875 -17.219 0.262 1 98.69 196 ARG A C 1
ATOM 1571 O O . ARG A 1 196 ? -12.68 -16.297 0.106 1 98.69 196 ARG A O 1
ATOM 1578 N N . ALA A 1 197 ? -12.203 -18.422 0.633 1 98.38 197 ALA A N 1
ATOM 1579 C CA . ALA A 1 197 ? -13.602 -18.719 0.942 1 98.38 197 ALA A CA 1
ATOM 1580 C C . ALA A 1 197 ? -14.109 -17.828 2.068 1 98.38 197 ALA A C 1
ATOM 1582 O O . ALA A 1 197 ? -15.273 -17.406 2.064 1 98.38 197 ALA A O 1
ATOM 1583 N N . LYS A 1 198 ? -13.266 -17.578 3.012 1 97.81 198 LYS A N 1
ATOM 1584 C CA . LYS A 1 198 ? -13.625 -16.734 4.145 1 97.81 198 LYS A CA 1
ATOM 1585 C C . LYS A 1 198 ? -13.703 -15.273 3.732 1 97.81 198 LYS A C 1
ATOM 1587 O O . LYS A 1 198 ? -14.578 -14.531 4.203 1 97.81 198 LYS A O 1
ATOM 1592 N N . GLU A 1 199 ? -12.898 -14.805 2.854 1 98.06 199 GLU A N 1
ATOM 1593 C CA . GLU A 1 199 ? -12.742 -13.398 2.5 1 98.06 199 GLU A CA 1
ATOM 1594 C C . GLU A 1 199 ? -13.75 -12.977 1.44 1 98.06 199 GLU A C 1
ATOM 1596 O O . GLU A 1 199 ? -14.164 -11.82 1.399 1 98.06 199 GLU A O 1
ATOM 1601 N N . LEU A 1 200 ? -14.125 -13.898 0.555 1 97.25 200 LEU A N 1
ATOM 1602 C CA . LEU A 1 200 ? -15.086 -13.602 -0.504 1 97.25 200 LEU A CA 1
ATOM 1603 C C . LEU A 1 200 ? -16.5 -13.461 0.061 1 97.25 200 LEU A C 1
ATOM 1605 O O . LEU A 1 200 ? -16.875 -14.203 0.965 1 97.25 200 LEU A O 1
ATOM 1609 N N . VAL A 1 201 ? -17.266 -12.516 -0.451 1 96.06 201 VAL A N 1
ATOM 1610 C CA . VAL A 1 201 ? -18.688 -12.469 -0.157 1 96.06 201 VAL A CA 1
ATOM 1611 C C . VAL A 1 201 ? -19.391 -13.672 -0.793 1 96.06 201 VAL A C 1
ATOM 1613 O O . VAL A 1 201 ? -18.891 -14.242 -1.763 1 96.06 201 VAL A O 1
ATOM 1616 N N . VAL A 1 202 ? -20.484 -14.039 -0.237 1 95.62 202 VAL A N 1
ATOM 1617 C CA . VAL A 1 202 ? -21.281 -15.086 -0.865 1 95.62 202 VAL A CA 1
ATOM 1618 C C . VAL A 1 202 ? -21.625 -14.68 -2.295 1 95.62 202 VAL A C 1
ATOM 1620 O O . VAL A 1 202 ? -22.062 -13.555 -2.539 1 95.62 202 VAL A O 1
ATOM 1623 N N . GLY A 1 203 ? -21.359 -15.539 -3.236 1 96.25 203 GLY A N 1
ATOM 1624 C CA . GLY A 1 203 ? -21.594 -15.242 -4.641 1 96.25 203 GLY A CA 1
ATOM 1625 C C . GLY A 1 203 ? -20.391 -14.617 -5.32 1 96.25 203 GLY A C 1
ATOM 1626 O O . GLY A 1 203 ? -20.359 -14.492 -6.547 1 96.25 203 GLY A O 1
ATOM 1627 N N . GLY A 1 204 ? -19.375 -14.219 -4.477 1 97.25 204 GLY A N 1
ATOM 1628 C CA . GLY A 1 204 ? -18.156 -13.672 -5.043 1 97.25 204 GLY A CA 1
ATOM 1629 C C . GLY A 1 204 ? -17.391 -14.664 -5.887 1 97.25 204 GLY A C 1
ATOM 1630 O O . GLY A 1 204 ? -17.656 -15.867 -5.84 1 97.25 204 GLY A O 1
ATOM 1631 N N . MET A 1 205 ? -16.453 -14.18 -6.664 1 97.94 205 MET A N 1
ATOM 1632 C CA . MET A 1 205 ? -15.766 -15.016 -7.641 1 97.94 205 MET A CA 1
ATOM 1633 C C . MET A 1 205 ? -14.25 -14.859 -7.512 1 97.94 205 MET A C 1
ATOM 1635 O O . MET A 1 205 ? -13.758 -13.781 -7.18 1 97.94 205 MET A O 1
ATOM 1639 N N . ILE A 1 206 ? -13.586 -15.914 -7.762 1 98.44 206 ILE A N 1
ATOM 1640 C CA . ILE A 1 206 ? -12.141 -15.859 -7.934 1 98.44 206 ILE A CA 1
ATOM 1641 C C . ILE A 1 206 ? -11.75 -16.5 -9.266 1 98.44 206 ILE A C 1
ATOM 1643 O O . ILE A 1 206 ? -12.25 -17.562 -9.617 1 98.44 206 ILE A O 1
ATOM 1647 N N . VAL A 1 207 ? -10.961 -15.828 -10.039 1 98.5 207 VAL A N 1
ATOM 1648 C CA . VAL A 1 207 ? -10.414 -16.297 -11.312 1 98.5 207 VAL A CA 1
ATOM 1649 C C . VAL A 1 207 ? -8.891 -16.328 -11.242 1 98.5 207 VAL A C 1
ATOM 1651 O O . VAL A 1 207 ? -8.258 -15.352 -10.836 1 98.5 207 VAL A O 1
ATOM 1654 N N . PHE A 1 208 ? -8.359 -17.453 -11.594 1 97.81 208 PHE A N 1
ATOM 1655 C CA . PHE A 1 208 ? -6.898 -17.438 -11.602 1 97.81 208 PHE A CA 1
ATOM 1656 C C . PHE A 1 208 ? -6.348 -18.266 -12.75 1 97.81 208 PHE A C 1
ATOM 1658 O O . PHE A 1 208 ? -7.039 -19.141 -13.281 1 97.81 208 PHE A O 1
ATOM 1665 N N . LEU A 1 209 ? -5.211 -17.859 -13.211 1 96.62 209 LEU A N 1
ATOM 1666 C CA . LEU A 1 209 ? -4.379 -18.516 -14.219 1 96.62 209 LEU A CA 1
ATOM 1667 C C . LEU A 1 209 ? -3.066 -19 -13.609 1 96.62 209 LEU A C 1
ATOM 1669 O O . LEU A 1 209 ? -2.299 -18.203 -13.062 1 96.62 209 LEU A O 1
ATOM 1673 N N . ILE A 1 210 ? -2.803 -20.328 -13.703 1 96.44 210 ILE A N 1
ATOM 1674 C CA . ILE A 1 210 ? -1.63 -20.891 -13.047 1 96.44 210 ILE A CA 1
ATOM 1675 C C . ILE A 1 210 ? -0.901 -21.828 -14.016 1 96.44 210 ILE A C 1
ATOM 1677 O O . ILE A 1 210 ? -1.507 -22.359 -14.945 1 96.44 210 ILE A O 1
ATOM 1681 N N . LEU A 1 211 ? 0.389 -21.953 -13.828 1 95.19 211 LEU A N 1
ATOM 1682 C CA . LEU A 1 211 ? 1.134 -22.938 -14.602 1 95.19 211 LEU A CA 1
ATOM 1683 C C . LEU A 1 211 ? 0.572 -24.328 -14.383 1 95.19 211 LEU A C 1
ATOM 1685 O O . LEU A 1 211 ? 0.222 -24.703 -13.258 1 95.19 211 LEU A O 1
ATOM 1689 N N . ALA A 1 212 ? 0.5 -25.016 -15.445 1 95.31 212 ALA A N 1
ATOM 1690 C CA . ALA A 1 212 ? -0.196 -26.297 -15.359 1 95.31 212 ALA A CA 1
ATOM 1691 C C . ALA A 1 212 ? 0.601 -27.406 -16.047 1 95.31 212 ALA A C 1
ATOM 1693 O O . ALA A 1 212 ? 1.426 -27.141 -16.922 1 95.31 212 ALA A O 1
ATOM 1694 N N . LEU A 1 213 ? 0.388 -28.562 -15.555 1 94.56 213 LEU A N 1
ATOM 1695 C CA . LEU A 1 213 ? 0.85 -29.797 -16.156 1 94.56 213 LEU A CA 1
ATOM 1696 C C . LEU A 1 213 ? -0.326 -30.625 -16.688 1 94.56 213 LEU A C 1
ATOM 1698 O O . LEU A 1 213 ? -1.049 -31.25 -15.898 1 94.56 213 LEU A O 1
ATOM 1702 N N . PRO A 1 214 ? -0.497 -30.594 -18 1 91.31 214 PRO A N 1
ATOM 1703 C CA . PRO A 1 214 ? -1.615 -31.359 -18.531 1 91.31 214 PRO A CA 1
ATOM 1704 C C . PRO A 1 214 ? -1.562 -32.844 -18.125 1 91.31 214 PRO A C 1
ATOM 1706 O O . PRO A 1 214 ? -0.476 -33.406 -18.016 1 91.31 214 PRO A O 1
ATOM 1709 N N . ASN A 1 215 ? -2.762 -33.344 -18.031 1 86.75 215 ASN A N 1
ATOM 1710 C CA . ASN A 1 215 ? -2.83 -34.75 -17.641 1 86.75 215 ASN A CA 1
ATOM 1711 C C . ASN A 1 215 ? -2.131 -35.656 -18.656 1 86.75 215 ASN A C 1
ATOM 1713 O O . ASN A 1 215 ? -2.309 -35.5 -19.859 1 86.75 215 ASN A O 1
ATOM 1717 N N . GLY A 1 216 ? -1.313 -36.531 -18.156 1 84.94 216 GLY A N 1
ATOM 1718 C CA . GLY A 1 216 ? -0.672 -37.531 -19 1 84.94 216 GLY A CA 1
ATOM 1719 C C . GLY A 1 216 ? 0.634 -37.031 -19.609 1 84.94 216 GLY A C 1
ATOM 1720 O O . GLY A 1 216 ? 1.353 -37.812 -20.25 1 84.94 216 GLY A O 1
ATOM 1721 N N . ILE A 1 217 ? 0.96 -35.812 -19.484 1 86.88 217 ILE A N 1
ATOM 1722 C CA . ILE A 1 217 ? 2.223 -35.281 -19.969 1 86.88 217 ILE A CA 1
ATOM 1723 C C . ILE A 1 217 ? 3.24 -35.219 -18.844 1 86.88 217 ILE A C 1
ATOM 1725 O O . ILE A 1 217 ? 2.971 -34.656 -17.781 1 86.88 217 ILE A O 1
ATOM 1729 N N . PRO A 1 218 ? 4.332 -35.844 -19.078 1 89.31 218 PRO A N 1
ATOM 1730 C CA . PRO A 1 218 ? 5.355 -35.75 -18.031 1 89.31 218 PRO A CA 1
ATOM 1731 C C . PRO A 1 218 ? 5.895 -34.344 -17.844 1 89.31 218 PRO A C 1
ATOM 1733 O O . PRO A 1 218 ? 5.977 -33.562 -18.797 1 89.31 218 PRO A O 1
ATOM 1736 N N . ALA A 1 219 ? 6.301 -34.062 -16.625 1 90.06 219 ALA A N 1
ATOM 1737 C CA . ALA A 1 219 ? 6.82 -32.75 -16.297 1 90.06 219 ALA A CA 1
ATOM 1738 C C . ALA A 1 219 ? 8.039 -32.406 -17.141 1 90.06 219 ALA A C 1
ATOM 1740 O O . ALA A 1 219 ? 8.266 -31.234 -17.484 1 90.06 219 ALA A O 1
ATOM 1741 N N . SER A 1 220 ? 8.789 -33.375 -17.547 1 89.62 220 SER A N 1
ATOM 1742 C CA . SER A 1 220 ? 10.016 -33.188 -18.312 1 89.62 220 SER A CA 1
ATOM 1743 C C . SER A 1 220 ? 9.719 -32.719 -19.734 1 89.62 220 SER A C 1
ATOM 1745 O O . SER A 1 220 ? 10.609 -32.25 -20.438 1 89.62 220 SER A O 1
ATOM 1747 N N . GLN A 1 221 ? 8.469 -32.844 -20.125 1 90.12 221 GLN A N 1
ATOM 1748 C CA . GLN A 1 221 ? 8.086 -32.438 -21.469 1 90.12 221 GLN A CA 1
ATOM 1749 C C . GLN A 1 221 ? 7.355 -31.094 -21.438 1 90.12 221 GLN A C 1
ATOM 1751 O O . GLN A 1 221 ? 7.059 -30.516 -22.484 1 90.12 221 GLN A O 1
ATOM 1756 N N . ASN A 1 222 ? 7.039 -30.672 -20.25 1 91.94 222 ASN A N 1
ATOM 1757 C CA . ASN A 1 222 ? 6.445 -29.359 -20.078 1 91.94 222 ASN A CA 1
ATOM 1758 C C . ASN A 1 222 ? 7.477 -28.25 -20.25 1 91.94 222 ASN A C 1
ATOM 1760 O O . ASN A 1 222 ? 8.594 -28.344 -19.75 1 91.94 222 ASN A O 1
ATOM 1764 N N . PRO A 1 223 ? 7.176 -27.25 -21.031 1 90.69 223 PRO A N 1
ATOM 1765 C CA . PRO A 1 223 ? 8.148 -26.172 -21.297 1 90.69 223 PRO A CA 1
ATOM 1766 C C . PRO A 1 223 ? 8.758 -25.594 -20.031 1 90.69 223 PRO A C 1
ATOM 1768 O O . PRO A 1 223 ? 9.953 -25.297 -19.984 1 90.69 223 PRO A O 1
ATOM 1771 N N . TYR A 1 224 ? 7.98 -25.422 -19 1 92.94 224 TYR A N 1
ATOM 1772 C CA . TYR A 1 224 ? 8.516 -24.906 -17.75 1 92.94 224 TYR A CA 1
ATOM 1773 C C . TYR A 1 224 ? 9.484 -25.906 -17.125 1 92.94 224 TYR A C 1
ATOM 1775 O O . TYR A 1 224 ? 10.555 -25.516 -16.625 1 92.94 224 TYR A O 1
ATOM 1783 N N . GLY A 1 225 ? 9.07 -27.109 -17.156 1 93.62 225 GLY A N 1
ATOM 1784 C CA . GLY A 1 225 ? 9.969 -28.141 -16.672 1 93.62 225 GLY A CA 1
ATOM 1785 C C . GLY A 1 225 ? 11.305 -28.156 -17.391 1 93.62 225 GLY A C 1
ATOM 1786 O O . GLY A 1 225 ? 12.359 -28.25 -16.75 1 93.62 225 GLY A O 1
ATOM 1787 N N . ILE A 1 226 ? 11.234 -28.062 -18.688 1 93.62 226 ILE A N 1
ATOM 1788 C CA . ILE A 1 226 ? 12.445 -28.031 -19.516 1 93.62 226 ILE A CA 1
ATOM 1789 C C . ILE A 1 226 ? 13.32 -26.859 -19.094 1 93.62 226 ILE A C 1
ATOM 1791 O O . ILE A 1 226 ? 14.523 -27.016 -18.875 1 93.62 226 ILE A O 1
ATOM 1795 N N . MET A 1 227 ? 12.719 -25.734 -18.906 1 94.94 227 MET A N 1
ATOM 1796 C CA . MET A 1 227 ? 13.469 -24.531 -18.578 1 94.94 227 MET A CA 1
ATOM 1797 C C . MET A 1 227 ? 14.102 -24.656 -17.188 1 94.94 227 MET A C 1
ATOM 1799 O O . MET A 1 227 ? 15.25 -24.234 -16.984 1 94.94 227 MET A O 1
ATOM 1803 N N . PHE A 1 228 ? 13.406 -25.219 -16.219 1 96.75 228 PHE A N 1
ATOM 1804 C CA . PHE A 1 228 ? 13.961 -25.391 -14.883 1 96.75 228 PHE A CA 1
ATOM 1805 C C . PHE A 1 228 ? 15.125 -26.391 -14.906 1 96.75 228 PHE A C 1
ATOM 1807 O O . PHE A 1 228 ? 16.125 -26.188 -14.211 1 96.75 228 PHE A O 1
ATOM 1814 N N . ASP A 1 229 ? 14.992 -27.391 -15.719 1 96 229 ASP A N 1
ATOM 1815 C CA . ASP A 1 229 ? 16.094 -28.344 -15.883 1 96 229 ASP A CA 1
ATOM 1816 C C . ASP A 1 229 ? 17.312 -27.656 -16.484 1 96 229 ASP A C 1
ATOM 1818 O O . ASP A 1 229 ? 18.453 -27.938 -16.078 1 96 229 ASP A O 1
ATOM 1822 N N . LEU A 1 230 ? 17.047 -26.859 -17.469 1 96.81 230 LEU A N 1
ATOM 1823 C CA . LEU A 1 230 ? 18.141 -26.141 -18.109 1 96.81 230 LEU A CA 1
ATOM 1824 C C . LEU A 1 230 ? 18.844 -25.219 -17.109 1 96.81 230 LEU A C 1
ATOM 1826 O O . LEU A 1 230 ? 20.078 -25.125 -17.109 1 96.81 230 LEU A O 1
ATOM 1830 N N . LEU A 1 231 ? 18.109 -24.516 -16.281 1 97.56 231 LEU A N 1
ATOM 1831 C CA . LEU A 1 231 ? 18.688 -23.672 -15.242 1 97.56 231 LEU A CA 1
ATOM 1832 C C . LEU A 1 231 ? 19.547 -24.5 -14.289 1 97.56 231 LEU A C 1
ATOM 1834 O O . LEU A 1 231 ? 20.656 -24.109 -13.945 1 97.56 231 LEU A O 1
ATOM 1838 N N . GLY A 1 232 ? 18.953 -25.656 -13.875 1 97.31 232 GLY A N 1
ATOM 1839 C CA . GLY A 1 232 ? 19.719 -26.562 -13.039 1 97.31 232 GLY A CA 1
ATOM 1840 C C . GLY A 1 232 ? 21.031 -27.016 -13.672 1 97.31 232 GLY A C 1
ATOM 1841 O O . GLY A 1 232 ? 22.062 -27.062 -13.008 1 97.31 232 GLY A O 1
ATOM 1842 N N . SER A 1 233 ? 21 -27.312 -14.906 1 97.56 233 SER A N 1
ATOM 1843 C CA . SER A 1 233 ? 22.172 -27.75 -15.633 1 97.56 233 SER A CA 1
ATOM 1844 C C . SER A 1 233 ? 23.234 -26.641 -15.688 1 97.56 233 SER A C 1
ATOM 1846 O O . SER A 1 233 ? 24.422 -26.922 -15.602 1 97.56 233 SER A O 1
ATOM 1848 N N . CYS A 1 234 ? 22.781 -25.406 -15.906 1 98.31 234 CYS A N 1
ATOM 1849 C CA . CYS A 1 234 ? 23.703 -24.281 -15.875 1 98.31 234 CYS A CA 1
ATOM 1850 C C . CYS A 1 234 ? 24.422 -24.203 -14.531 1 98.31 234 CYS A C 1
ATOM 1852 O O . CYS A 1 234 ? 25.641 -23.953 -14.484 1 98.31 234 CYS A O 1
ATOM 1854 N N . LEU A 1 235 ? 23.719 -24.391 -13.453 1 98.44 235 LEU A N 1
ATOM 1855 C CA . LEU A 1 235 ? 24.297 -24.328 -12.117 1 98.44 235 LEU A CA 1
ATOM 1856 C C . LEU A 1 235 ? 25.297 -25.453 -11.914 1 98.44 235 LEU A C 1
ATOM 1858 O O . LEU A 1 235 ? 26.375 -25.25 -11.336 1 98.44 235 LEU A O 1
ATOM 1862 N N . MET A 1 236 ? 25 -26.594 -12.398 1 97.94 236 MET A N 1
ATOM 1863 C CA . MET A 1 236 ? 25.922 -27.734 -12.281 1 97.94 236 MET A CA 1
ATOM 1864 C C . MET A 1 236 ? 27.203 -27.469 -13.078 1 97.94 236 MET A C 1
ATOM 1866 O O . MET A 1 236 ? 28.297 -27.828 -12.641 1 97.94 236 MET A O 1
ATOM 1870 N N . ASP A 1 237 ? 27.016 -26.906 -14.273 1 98.25 237 ASP A N 1
ATOM 1871 C CA . ASP A 1 237 ? 28.172 -26.531 -15.055 1 98.25 237 ASP A CA 1
ATOM 1872 C C . ASP A 1 237 ? 29.047 -25.547 -14.297 1 98.25 237 ASP A C 1
ATOM 1874 O O . ASP A 1 237 ? 30.281 -25.656 -14.297 1 98.25 237 ASP A O 1
ATOM 1878 N N . MET A 1 238 ? 28.391 -24.609 -13.688 1 98.06 238 MET A N 1
ATOM 1879 C CA . MET A 1 238 ? 29.125 -23.609 -12.914 1 98.06 238 MET A CA 1
ATOM 1880 C C . MET A 1 238 ? 29.828 -24.25 -11.727 1 98.06 238 MET A C 1
ATOM 1882 O O . MET A 1 238 ? 30.922 -23.812 -11.344 1 98.06 238 MET A O 1
ATOM 1886 N N . ALA A 1 239 ? 29.188 -25.234 -11.156 1 97.75 239 ALA A N 1
ATOM 1887 C CA . ALA A 1 239 ? 29.844 -25.984 -10.078 1 97.75 239 ALA A CA 1
ATOM 1888 C C . ALA A 1 239 ? 31.078 -26.719 -10.578 1 97.75 239 ALA A C 1
ATOM 1890 O O . ALA A 1 239 ? 32.125 -26.703 -9.914 1 97.75 239 ALA A O 1
ATOM 1891 N N . LYS A 1 240 ? 31.031 -27.281 -11.68 1 97.62 240 LYS A N 1
ATOM 1892 C CA . LYS A 1 240 ? 32.156 -27.984 -12.289 1 97.62 240 LYS A CA 1
ATOM 1893 C C . LYS A 1 240 ? 33.312 -27.031 -12.578 1 97.62 240 LYS A C 1
ATOM 1895 O O . LYS A 1 240 ? 34.469 -27.406 -12.5 1 97.62 240 LYS A O 1
ATOM 1900 N N . GLU A 1 241 ? 32.938 -25.812 -12.859 1 97.06 241 GLU A N 1
ATOM 1901 C CA . GLU A 1 241 ? 33.938 -24.781 -13.164 1 97.06 241 GLU A CA 1
ATOM 1902 C C . GLU A 1 241 ? 34.5 -24.172 -11.883 1 97.06 241 GLU A C 1
ATOM 1904 O O . GLU A 1 241 ? 35.438 -23.359 -11.93 1 97.06 241 GLU A O 1
ATOM 1909 N N . GLY A 1 242 ? 33.906 -24.469 -10.797 1 96.69 242 GLY A N 1
ATOM 1910 C CA . GLY A 1 242 ? 34.438 -24.016 -9.516 1 96.69 242 GLY A CA 1
ATOM 1911 C C . GLY A 1 242 ? 33.875 -22.656 -9.094 1 96.69 242 GLY A C 1
ATOM 1912 O O . GLY A 1 242 ? 34.375 -22.047 -8.156 1 96.69 242 GLY A O 1
ATOM 1913 N N . LEU A 1 243 ? 32.844 -22.219 -9.773 1 96.81 243 LEU A N 1
ATOM 1914 C CA . LEU A 1 243 ? 32.281 -20.922 -9.438 1 96.81 243 LEU A CA 1
ATOM 1915 C C . LEU A 1 243 ? 31.375 -21.031 -8.211 1 96.81 243 LEU A C 1
ATOM 1917 O O . LEU A 1 243 ? 31.219 -20.062 -7.465 1 96.81 243 LEU A O 1
ATOM 1921 N N . ILE A 1 244 ? 30.688 -22.172 -8.055 1 97.56 244 ILE A N 1
ATOM 1922 C CA . ILE A 1 244 ? 29.906 -22.531 -6.879 1 97.56 244 ILE A CA 1
ATOM 1923 C C . ILE A 1 244 ? 30.172 -24 -6.516 1 97.56 244 ILE A C 1
ATOM 1925 O O . ILE A 1 244 ? 30.922 -24.688 -7.207 1 97.56 244 ILE A O 1
ATOM 1929 N N . SER A 1 245 ? 29.641 -24.453 -5.449 1 97.06 245 SER A N 1
ATOM 1930 C CA . SER A 1 245 ? 29.859 -25.844 -5.059 1 97.06 245 SER A CA 1
ATOM 1931 C C . SER A 1 245 ? 28.656 -26.703 -5.418 1 97.06 245 SER A C 1
ATOM 1933 O O . SER A 1 245 ? 27.531 -26.219 -5.535 1 97.06 245 SER A O 1
ATOM 1935 N N . GLU A 1 246 ? 28.969 -27.922 -5.641 1 96 246 GLU A N 1
ATOM 1936 C CA . GLU A 1 246 ? 27.875 -28.875 -5.859 1 96 246 GLU A CA 1
ATOM 1937 C C . GLU A 1 246 ? 26.938 -28.922 -4.664 1 96 246 GLU A C 1
ATOM 1939 O O . GLU A 1 246 ? 25.734 -29.125 -4.824 1 96 246 GLU A O 1
ATOM 1944 N N . ALA A 1 247 ? 27.469 -28.734 -3.508 1 95.81 247 ALA A N 1
ATOM 1945 C CA . ALA A 1 247 ? 26.672 -28.719 -2.287 1 95.81 247 ALA A CA 1
ATOM 1946 C C . ALA A 1 247 ? 25.656 -27.594 -2.305 1 95.81 247 ALA A C 1
ATOM 1948 O O . ALA A 1 247 ? 24.547 -27.734 -1.791 1 95.81 247 ALA A O 1
ATOM 1949 N N . GLN A 1 248 ? 26.047 -26.469 -2.875 1 96.56 248 GLN A N 1
ATOM 1950 C CA . GLN A 1 248 ? 25.125 -25.344 -3.004 1 96.56 248 GLN A CA 1
ATOM 1951 C C . GLN A 1 248 ? 23.969 -25.688 -3.934 1 96.56 248 GLN A C 1
ATOM 1953 O O . GLN A 1 248 ? 22.828 -25.328 -3.66 1 96.56 248 GLN A O 1
ATOM 1958 N N . VAL A 1 249 ? 24.312 -26.359 -4.98 1 97 249 VAL A N 1
ATOM 1959 C CA . VAL A 1 249 ? 23.266 -26.75 -5.906 1 97 249 VAL A CA 1
ATOM 1960 C C . VAL A 1 249 ? 22.328 -27.75 -5.23 1 97 249 VAL A C 1
ATOM 1962 O O . VAL A 1 249 ? 21.109 -27.625 -5.297 1 97 249 VAL A O 1
ATOM 1965 N N . ASP A 1 250 ? 22.875 -28.688 -4.496 1 95.19 250 ASP A N 1
ATOM 1966 C CA . ASP A 1 250 ? 22.109 -29.75 -3.852 1 95.19 250 ASP A CA 1
ATOM 1967 C C . ASP A 1 250 ? 21.156 -29.188 -2.803 1 95.19 250 ASP A C 1
ATOM 1969 O O . ASP A 1 250 ? 20.094 -29.766 -2.547 1 95.19 250 ASP A O 1
ATOM 1973 N N . SER A 1 251 ? 21.5 -28.109 -2.264 1 94.94 251 SER A N 1
ATOM 1974 C CA . SER A 1 251 ? 20.703 -27.562 -1.174 1 94.94 251 SER A CA 1
ATOM 1975 C C . SER A 1 251 ? 19.688 -26.531 -1.689 1 94.94 251 SER A C 1
ATOM 1977 O O . SER A 1 251 ? 19 -25.891 -0.903 1 94.94 251 SER A O 1
ATOM 1979 N N . PHE A 1 252 ? 19.641 -26.422 -3.018 1 96.12 252 PHE A N 1
ATOM 1980 C CA . PHE A 1 252 ? 18.734 -25.453 -3.611 1 96.12 252 PHE A CA 1
ATOM 1981 C C . PHE A 1 252 ? 17.609 -26.156 -4.371 1 96.12 252 PHE A C 1
ATOM 1983 O O . PHE A 1 252 ? 17.875 -27.047 -5.188 1 96.12 252 PHE A O 1
ATOM 1990 N N . ASN A 1 253 ? 16.391 -25.797 -4.117 1 96.69 253 ASN A N 1
ATOM 1991 C CA . ASN A 1 253 ? 15.211 -26.266 -4.855 1 96.69 253 ASN A CA 1
ATOM 1992 C C . ASN A 1 253 ? 14.25 -25.109 -5.152 1 96.69 253 ASN A C 1
ATOM 1994 O O . ASN A 1 253 ? 13.984 -24.281 -4.289 1 96.69 253 ASN A O 1
ATOM 1998 N N . LEU A 1 254 ? 13.758 -25.047 -6.367 1 96.25 254 LEU A N 1
ATOM 1999 C CA . LEU A 1 254 ? 12.766 -24.047 -6.734 1 96.25 254 LEU A CA 1
ATOM 2000 C C . LEU A 1 254 ? 11.414 -24.359 -6.105 1 96.25 254 LEU A C 1
ATOM 2002 O O . LEU A 1 254 ? 10.867 -25.453 -6.305 1 96.25 254 LEU A O 1
ATOM 2006 N N . PRO A 1 255 ? 10.844 -23.469 -5.41 1 96.31 255 PRO A N 1
ATOM 2007 C CA . PRO A 1 255 ? 9.539 -23.719 -4.789 1 96.31 255 PRO A CA 1
ATOM 2008 C C . PRO A 1 255 ? 8.375 -23.469 -5.742 1 96.31 255 PRO A C 1
ATOM 2010 O O . PRO A 1 255 ? 7.516 -22.625 -5.465 1 96.31 255 PRO A O 1
ATOM 2013 N N . ILE A 1 256 ? 8.289 -24.203 -6.863 1 96.94 256 ILE A N 1
ATOM 2014 C CA . ILE A 1 256 ? 7.277 -24.062 -7.906 1 96.94 256 ILE A CA 1
ATOM 2015 C C . ILE A 1 256 ? 6.66 -25.422 -8.219 1 96.94 256 ILE A C 1
ATOM 2017 O O . ILE A 1 256 ? 7.375 -26.422 -8.383 1 96.94 256 ILE A O 1
ATOM 2021 N N . HIS A 1 257 ? 5.426 -25.484 -8.227 1 97.5 257 HIS A N 1
ATOM 2022 C CA . HIS A 1 257 ? 4.703 -26.703 -8.562 1 97.5 257 HIS A CA 1
ATOM 2023 C C . HIS A 1 257 ? 3.725 -26.453 -9.711 1 97.5 257 HIS A C 1
ATOM 2025 O O . HIS A 1 257 ? 2.992 -25.469 -9.711 1 97.5 257 HIS A O 1
ATOM 2031 N N . LEU A 1 258 ? 3.719 -27.297 -10.688 1 97 258 LEU A N 1
ATOM 2032 C CA . LEU A 1 258 ? 2.766 -27.266 -11.797 1 97 258 LEU A CA 1
ATOM 2033 C C . LEU A 1 258 ? 1.562 -28.156 -11.5 1 97 258 LEU A C 1
ATOM 2035 O O . LEU A 1 258 ? 1.687 -29.375 -11.453 1 97 258 LEU A O 1
ATOM 2039 N N . ALA A 1 259 ? 0.495 -27.562 -11.383 1 96.5 259 ALA A N 1
ATOM 2040 C CA . ALA A 1 259 ? -0.709 -28.297 -11.016 1 96.5 259 ALA A CA 1
ATOM 2041 C C . ALA A 1 259 ? -1.354 -28.953 -12.234 1 96.5 259 ALA A C 1
ATOM 2043 O O . ALA A 1 259 ? -1.361 -28.375 -13.32 1 96.5 259 ALA A O 1
ATOM 2044 N N . SER A 1 260 ? -1.903 -30.125 -12.031 1 95.62 260 SER A N 1
ATOM 2045 C CA . SER A 1 260 ? -2.756 -30.719 -13.055 1 95.62 260 SER A CA 1
ATOM 2046 C C . SER A 1 260 ? -4.219 -30.344 -12.844 1 95.62 260 SER A C 1
ATOM 2048 O O . SER A 1 260 ? -4.621 -29.984 -11.734 1 95.62 260 SER A O 1
ATOM 2050 N N . PRO A 1 261 ? -5.012 -30.375 -13.945 1 96.5 261 PRO A N 1
ATOM 2051 C CA . PRO A 1 261 ? -6.445 -30.109 -13.773 1 96.5 261 PRO A CA 1
ATOM 2052 C C . PRO A 1 261 ? -7.09 -31.047 -12.75 1 96.5 261 PRO A C 1
ATOM 2054 O O . PRO A 1 261 ? -7.941 -30.625 -11.969 1 96.5 261 PRO A O 1
ATOM 2057 N N . GLU A 1 262 ? -6.68 -32.281 -12.742 1 96.5 262 GLU A N 1
ATOM 2058 C CA . GLU A 1 262 ? -7.223 -33.25 -11.805 1 96.5 262 GLU A CA 1
ATOM 2059 C C . GLU A 1 262 ? -6.887 -32.875 -10.359 1 96.5 262 GLU A C 1
ATOM 2061 O O . GLU A 1 262 ? -7.75 -32.938 -9.484 1 96.5 262 GLU A O 1
ATOM 2066 N N . GLN A 1 263 ? -5.652 -32.531 -10.148 1 96.5 263 GLN A N 1
ATOM 2067 C CA . GLN A 1 263 ? -5.219 -32.156 -8.82 1 96.5 263 GLN A CA 1
ATOM 2068 C C . GLN A 1 263 ? -6 -30.922 -8.328 1 96.5 263 GLN A C 1
ATOM 2070 O O . GLN A 1 263 ? -6.473 -30.906 -7.188 1 96.5 263 GLN A O 1
ATOM 2075 N N . MET A 1 264 ? -6.164 -29.953 -9.211 1 97.5 264 MET A N 1
ATOM 2076 C CA . MET A 1 264 ? -6.875 -28.734 -8.852 1 97.5 264 MET A CA 1
ATOM 2077 C C . MET A 1 264 ? -8.344 -29.016 -8.57 1 97.5 264 MET A C 1
ATOM 2079 O O . MET A 1 264 ? -8.906 -28.5 -7.602 1 97.5 264 MET A O 1
ATOM 2083 N N . THR A 1 265 ? -8.93 -29.844 -9.367 1 97.75 265 THR A N 1
ATOM 2084 C CA . THR A 1 265 ? -10.328 -30.219 -9.18 1 97.75 265 THR A CA 1
ATOM 2085 C C . THR A 1 265 ? -10.539 -30.859 -7.809 1 97.75 265 THR A C 1
ATOM 2087 O O . THR A 1 265 ? -11.453 -30.469 -7.074 1 97.75 265 THR A O 1
ATOM 2090 N N . GLU A 1 266 ? -9.695 -31.734 -7.488 1 97.19 266 GLU A N 1
ATOM 2091 C CA . GLU A 1 266 ? -9.812 -32.438 -6.211 1 97.19 266 GLU A CA 1
ATOM 2092 C C . GLU A 1 266 ? -9.688 -31.469 -5.039 1 97.19 266 GLU A C 1
ATOM 2094 O O . GLU A 1 266 ? -10.445 -31.547 -4.07 1 97.19 266 GLU A O 1
ATOM 2099 N N . LEU A 1 267 ? -8.766 -30.594 -5.137 1 97.5 267 LEU A N 1
ATOM 2100 C CA . LEU A 1 267 ? -8.508 -29.641 -4.062 1 97.5 267 LEU A CA 1
ATOM 2101 C C . LEU A 1 267 ? -9.695 -28.719 -3.859 1 97.5 267 LEU A C 1
ATOM 2103 O O . LEU A 1 267 ? -10.109 -28.453 -2.725 1 97.5 267 LEU A O 1
ATOM 2107 N N . VAL A 1 268 ? -10.289 -28.188 -4.914 1 98 268 VAL A N 1
ATOM 2108 C CA . VAL A 1 268 ? -11.414 -27.266 -4.82 1 98 268 VAL A CA 1
ATOM 2109 C C . VAL A 1 268 ? -12.633 -28 -4.266 1 98 268 VAL A C 1
ATOM 2111 O O . VAL A 1 268 ? -13.359 -27.484 -3.418 1 98 268 VAL A O 1
ATOM 2114 N N . GLU A 1 269 ? -12.82 -29.234 -4.703 1 97.19 269 GLU A N 1
ATOM 2115 C CA . GLU A 1 269 ? -13.984 -30 -4.281 1 97.19 269 GLU A CA 1
ATOM 2116 C C . GLU A 1 269 ? -13.914 -30.344 -2.795 1 97.19 269 GLU A C 1
ATOM 2118 O O . GLU A 1 269 ? -14.938 -30.5 -2.133 1 97.19 269 GLU A O 1
ATOM 2123 N N . ARG A 1 270 ? -12.719 -30.406 -2.314 1 96.75 270 ARG A N 1
ATOM 2124 C CA . ARG A 1 270 ? -12.539 -30.656 -0.887 1 96.75 270 ARG A CA 1
ATOM 2125 C C . ARG A 1 270 ? -12.977 -29.453 -0.066 1 96.75 270 ARG A C 1
ATOM 2127 O O . ARG A 1 270 ? -13.344 -29.578 1.103 1 96.75 270 ARG A O 1
ATOM 2134 N N . ASN A 1 271 ? -12.891 -28.312 -0.725 1 95.12 271 ASN A N 1
ATOM 2135 C CA . ASN A 1 271 ? -13.344 -27.094 -0.071 1 95.12 271 ASN A CA 1
ATOM 2136 C C . ASN A 1 271 ? -14.859 -26.938 -0.155 1 95.12 271 ASN A C 1
ATOM 2138 O O . ASN A 1 271 ? -15.438 -27 -1.243 1 95.12 271 ASN A O 1
ATOM 2142 N N . GLU A 1 272 ? -15.648 -26.984 0.807 1 92.19 272 GLU A N 1
ATOM 2143 C CA . GLU A 1 272 ? -17.109 -27.016 0.835 1 92.19 272 GLU A CA 1
ATOM 2144 C C . GLU A 1 272 ? -17.688 -25.625 0.547 1 92.19 272 GLU A C 1
ATOM 2146 O O . GLU A 1 272 ? -18.891 -25.5 0.28 1 92.19 272 GLU A O 1
ATOM 2151 N N . CYS A 1 273 ? -16.891 -24.656 0.472 1 97.62 273 CYS A N 1
ATOM 2152 C CA . CYS A 1 273 ? -17.406 -23.297 0.367 1 97.62 273 CYS A CA 1
ATOM 2153 C C . CYS A 1 273 ? -17.266 -22.766 -1.054 1 97.62 273 CYS A C 1
ATOM 2155 O O . CYS A 1 273 ? -17.875 -21.766 -1.411 1 97.62 273 CYS A O 1
ATOM 2157 N N . LEU A 1 274 ? -16.469 -23.391 -1.902 1 98.31 274 LEU A N 1
ATOM 2158 C CA . LEU A 1 274 ? -16.219 -22.922 -3.262 1 98.31 274 LEU A CA 1
ATOM 2159 C C . LEU A 1 274 ? -16.703 -23.953 -4.285 1 98.31 274 LEU A C 1
ATOM 2161 O O . LEU A 1 274 ? -16.656 -25.156 -4.031 1 98.31 274 LEU A O 1
ATOM 2165 N N . THR A 1 275 ? -17.141 -23.484 -5.391 1 97.88 275 THR A N 1
ATOM 2166 C CA . THR A 1 275 ? -17.547 -24.344 -6.492 1 97.88 275 THR A CA 1
ATOM 2167 C C . THR A 1 275 ? -16.812 -23.969 -7.777 1 97.88 275 THR A C 1
ATOM 2169 O O . THR A 1 275 ? -16.516 -22.797 -8 1 97.88 275 THR A O 1
ATOM 2172 N N . ILE A 1 276 ? -16.531 -24.953 -8.594 1 98.38 276 ILE A N 1
ATOM 2173 C CA . ILE A 1 276 ? -15.891 -24.703 -9.883 1 98.38 276 ILE A CA 1
ATOM 2174 C C . ILE A 1 276 ? -16.938 -24.297 -10.914 1 98.38 276 ILE A C 1
ATOM 2176 O O . ILE A 1 276 ? -17.859 -25.062 -11.211 1 98.38 276 ILE A O 1
ATOM 2180 N N . GLU A 1 277 ? -16.75 -23.125 -11.445 1 98 277 GLU A N 1
ATOM 2181 C CA . GLU A 1 277 ? -17.625 -22.656 -12.516 1 98 277 GLU A CA 1
ATOM 2182 C C . GLU A 1 277 ? -17.031 -22.969 -13.883 1 98 277 GLU A C 1
ATOM 2184 O O . GLU A 1 277 ? -17.766 -23.172 -14.852 1 98 277 GLU A O 1
ATOM 2189 N N . ARG A 1 278 ? -15.719 -22.891 -13.945 1 97.5 278 ARG A N 1
ATOM 2190 C CA . ARG A 1 278 ? -15 -23.125 -15.195 1 97.5 278 ARG A CA 1
ATOM 2191 C C . ARG A 1 278 ? -13.562 -23.547 -14.922 1 97.5 278 ARG A C 1
ATOM 2193 O O . ARG A 1 278 ? -12.914 -23.016 -14.008 1 97.5 278 ARG A O 1
ATOM 2200 N N . MET A 1 279 ? -13.117 -24.531 -15.594 1 97 279 MET A N 1
ATOM 2201 C CA . MET A 1 279 ? -11.719 -24.953 -15.531 1 97 279 MET A CA 1
ATOM 2202 C C . MET A 1 279 ? -11.266 -25.516 -16.875 1 97 279 MET A C 1
ATOM 2204 O O . MET A 1 279 ? -11.875 -26.453 -17.391 1 97 279 MET A O 1
ATOM 2208 N N . GLU A 1 280 ? -10.211 -24.953 -17.422 1 94.5 280 GLU A N 1
ATOM 2209 C CA . GLU A 1 280 ? -9.734 -25.453 -18.703 1 94.5 280 GLU A CA 1
ATOM 2210 C C . GLU A 1 280 ? -8.266 -25.109 -18.922 1 94.5 280 GLU A C 1
ATOM 2212 O O . GLU A 1 280 ? -7.77 -24.109 -18.375 1 94.5 280 GLU A O 1
ATOM 2217 N N . LEU A 1 281 ? -7.676 -25.906 -19.656 1 93.62 281 LEU A N 1
ATOM 2218 C CA . LEU A 1 281 ? -6.305 -25.625 -20.062 1 93.62 281 LEU A CA 1
ATOM 2219 C C . LEU A 1 281 ? -6.273 -24.609 -21.203 1 93.62 281 LEU A C 1
ATOM 2221 O O . LEU A 1 281 ? -7.117 -24.656 -22.109 1 93.62 281 LEU A O 1
ATOM 2225 N N . VAL A 1 282 ? -5.34 -23.688 -21.031 1 90.81 282 VAL A N 1
ATOM 2226 C CA . VAL A 1 282 ? -5.211 -22.625 -22.031 1 90.81 282 VAL A CA 1
ATOM 2227 C C . VAL A 1 282 ? -3.854 -22.734 -22.719 1 90.81 282 VAL A C 1
ATOM 2229 O O . VAL A 1 282 ? -2.836 -22.969 -22.062 1 90.81 282 VAL A O 1
ATOM 2232 N N . ASN A 1 283 ? -3.904 -22.688 -24.031 1 83 283 ASN A N 1
ATOM 2233 C CA . ASN A 1 283 ? -2.689 -22.625 -24.844 1 83 283 ASN A CA 1
ATOM 2234 C C . ASN A 1 283 ? -2.445 -21.219 -25.391 1 83 283 ASN A C 1
ATOM 2236 O O . ASN A 1 283 ? -3.021 -20.844 -26.406 1 83 283 ASN A O 1
ATOM 2240 N N . SER A 1 284 ? -1.724 -20.484 -24.578 1 72.12 284 SER A N 1
ATOM 2241 C CA . SER A 1 284 ? -1.52 -19.094 -24.984 1 72.12 284 SER A CA 1
ATOM 2242 C C . SER A 1 284 ? -0.351 -18.984 -25.969 1 72.12 284 SER A C 1
ATOM 2244 O O . SER A 1 284 ? -0.264 -18 -26.719 1 72.12 284 SER A O 1
ATOM 2246 N N . ARG A 1 285 ? 0.497 -19.875 -26.016 1 68.5 285 ARG A N 1
ATOM 2247 C CA . ARG A 1 285 ? 1.737 -19.734 -26.766 1 68.5 285 ARG A CA 1
ATOM 2248 C C . ARG A 1 285 ? 1.579 -20.266 -28.188 1 68.5 285 ARG A C 1
ATOM 2250 O O . ARG A 1 285 ? 2.465 -20.094 -29.031 1 68.5 285 ARG A O 1
ATOM 2257 N N . SER A 1 286 ? 0.546 -20.891 -28.359 1 58.97 286 SER A N 1
ATOM 2258 C CA . SER A 1 286 ? 0.321 -21.328 -29.734 1 58.97 286 SER A CA 1
ATOM 2259 C C . SER A 1 286 ? 0.336 -20.156 -30.703 1 58.97 286 SER A C 1
ATOM 2261 O O . SER A 1 286 ? 0.566 -20.328 -31.891 1 58.97 286 SER A O 1
ATOM 2263 N N . LYS A 1 287 ? 0.149 -18.953 -30.016 1 58.31 287 LYS A N 1
ATOM 2264 C CA . LYS A 1 287 ? 0.064 -17.781 -30.859 1 58.31 287 LYS A CA 1
ATOM 2265 C C . LYS A 1 287 ? 1.427 -17.109 -31.016 1 58.31 287 LYS A C 1
ATOM 2267 O O . LYS A 1 287 ? 1.552 -16.078 -31.688 1 58.31 287 LYS A O 1
ATOM 2272 N N . LEU A 1 288 ? 2.33 -17.625 -30.203 1 58.69 288 LEU A N 1
ATOM 2273 C CA . LEU A 1 288 ? 3.664 -17.062 -30.344 1 58.69 288 LEU A CA 1
ATOM 2274 C C . LEU A 1 288 ? 4.273 -17.422 -31.688 1 58.69 288 LEU A C 1
ATOM 2276 O O . LEU A 1 288 ? 4.465 -18.594 -32 1 58.69 288 LEU A O 1
ATOM 2280 N N . VAL A 1 289 ? 4.07 -16.406 -32.719 1 57.22 289 VAL A N 1
ATOM 2281 C CA . VAL A 1 289 ? 4.57 -16.484 -34.062 1 57.22 289 VAL A CA 1
ATOM 2282 C C . VAL A 1 289 ? 6.062 -16.156 -34.094 1 57.22 289 VAL A C 1
ATOM 2284 O O . VAL A 1 289 ? 6.48 -15.102 -33.594 1 57.22 289 VAL A O 1
ATOM 2287 N N . GLY A 1 290 ? 6.898 -17.234 -34.188 1 63.34 290 GLY A N 1
ATOM 2288 C CA . GLY A 1 290 ? 8.297 -17.047 -34.531 1 63.34 290 GLY A CA 1
ATOM 2289 C C . GLY A 1 290 ? 9.234 -17.906 -33.719 1 63.34 290 GLY A C 1
ATOM 2290 O O . GLY A 1 290 ? 8.797 -18.625 -32.812 1 63.34 290 GLY A O 1
ATOM 2291 N N . PRO A 1 291 ? 10.477 -17.828 -34.031 1 76.75 291 PRO A N 1
ATOM 2292 C CA . PRO A 1 291 ? 11.492 -18.625 -33.344 1 76.75 291 PRO A CA 1
ATOM 2293 C C . PRO A 1 291 ? 11.719 -18.172 -31.891 1 76.75 291 PRO A C 1
ATOM 2295 O O . PRO A 1 291 ? 11.523 -17 -31.578 1 76.75 291 PRO A O 1
ATOM 2298 N N . ILE A 1 292 ? 11.945 -19.125 -31.062 1 82.88 292 ILE A N 1
ATOM 2299 C CA . ILE A 1 292 ? 12.242 -18.844 -29.656 1 82.88 292 ILE A CA 1
ATOM 2300 C C . ILE A 1 292 ? 13.445 -17.906 -29.562 1 82.88 292 ILE A C 1
ATOM 2302 O O . ILE A 1 292 ? 14.445 -18.109 -30.25 1 82.88 292 ILE A O 1
ATOM 2306 N N . ASN A 1 293 ? 13.258 -16.844 -28.859 1 87.88 293 ASN A N 1
ATOM 2307 C CA . ASN A 1 293 ? 14.336 -15.914 -28.516 1 87.88 293 ASN A CA 1
ATOM 2308 C C . ASN A 1 293 ? 14.914 -16.219 -27.125 1 87.88 293 ASN A C 1
ATOM 2310 O O . ASN A 1 293 ? 14.297 -15.898 -26.109 1 87.88 293 ASN A O 1
ATOM 2314 N N . GLY A 1 294 ? 16.094 -16.797 -27.172 1 90.88 294 GLY A N 1
ATOM 2315 C CA . GLY A 1 294 ? 16.719 -17.25 -25.938 1 90.88 294 GLY A CA 1
ATOM 2316 C C . GLY A 1 294 ? 16.922 -16.141 -24.938 1 90.88 294 GLY A C 1
ATOM 2317 O O . GLY A 1 294 ? 16.688 -16.328 -23.734 1 90.88 294 GLY A O 1
ATOM 2318 N N . LYS A 1 295 ? 17.312 -15.016 -25.406 1 92.31 295 LYS A N 1
ATOM 2319 C CA . LYS A 1 295 ? 17.547 -13.875 -24.531 1 92.31 295 LYS A CA 1
ATOM 2320 C C . LYS A 1 295 ? 16.25 -13.398 -23.891 1 92.31 295 LYS A C 1
ATOM 2322 O O . LYS A 1 295 ? 16.219 -13.078 -22.703 1 92.31 295 LYS A O 1
ATOM 2327 N N . GLU A 1 296 ? 15.25 -13.352 -24.609 1 90.62 296 GLU A N 1
ATOM 2328 C CA . GLU A 1 296 ? 13.961 -12.906 -24.109 1 90.62 296 GLU A CA 1
ATOM 2329 C C . GLU A 1 296 ? 13.438 -13.859 -23.031 1 90.62 296 GLU A C 1
ATOM 2331 O O . GLU A 1 296 ? 12.93 -13.414 -22 1 90.62 296 GLU A O 1
ATOM 2336 N N . TYR A 1 297 ? 13.594 -15.117 -23.297 1 90.94 297 TYR A N 1
ATOM 2337 C CA . TYR A 1 297 ? 13.156 -16.125 -22.328 1 90.94 297 TYR A CA 1
ATOM 2338 C C . TYR A 1 297 ? 13.984 -16.047 -21.062 1 90.94 297 TYR A C 1
ATOM 2340 O O . TYR A 1 297 ? 13.445 -16.188 -19.953 1 90.94 297 TYR A O 1
ATOM 2348 N N . ALA A 1 298 ? 15.227 -15.852 -21.297 1 95.31 298 ALA A N 1
ATOM 2349 C CA . ALA A 1 298 ? 16.109 -15.758 -20.125 1 95.31 298 ALA A CA 1
ATOM 2350 C C . ALA A 1 298 ? 15.75 -14.555 -19.266 1 95.31 298 ALA A C 1
ATOM 2352 O O . ALA A 1 298 ? 15.719 -14.648 -18.031 1 95.31 298 ALA A O 1
ATOM 2353 N N . MET A 1 299 ? 15.469 -13.453 -19.906 1 94.81 299 MET A N 1
ATOM 2354 C CA . MET A 1 299 ? 15.141 -12.227 -19.188 1 94.81 299 MET A CA 1
ATOM 2355 C C . MET A 1 299 ? 13.797 -12.367 -18.469 1 94.81 299 MET A C 1
ATOM 2357 O O . MET A 1 299 ? 13.633 -11.883 -17.344 1 94.81 299 MET A O 1
ATOM 2361 N N . TYR A 1 300 ? 12.984 -13.016 -19.141 1 92.19 300 TYR A N 1
ATOM 2362 C CA . TYR A 1 300 ? 11.672 -13.297 -18.578 1 92.19 300 TYR A CA 1
ATOM 2363 C C . TYR A 1 300 ? 11.781 -14.086 -17.281 1 92.19 300 TYR A C 1
ATOM 2365 O O . TYR A 1 300 ? 11.211 -13.695 -16.266 1 92.19 300 TYR A O 1
ATOM 2373 N N . LEU A 1 301 ? 12.492 -15.102 -17.266 1 95.06 301 LEU A N 1
ATOM 2374 C CA . LEU A 1 301 ? 12.641 -15.938 -16.078 1 95.06 301 LEU A CA 1
ATOM 2375 C C . LEU A 1 301 ? 13.516 -15.242 -15.031 1 95.06 301 LEU A C 1
ATOM 2377 O O . LEU A 1 301 ? 13.289 -15.383 -13.828 1 95.06 301 LEU A O 1
ATOM 2381 N N . ARG A 1 302 ? 14.516 -14.508 -15.531 1 96.75 302 ARG A N 1
ATOM 2382 C CA . ARG A 1 302 ? 15.383 -13.781 -14.609 1 96.75 302 ARG A CA 1
ATOM 2383 C C . ARG A 1 302 ? 14.586 -12.789 -13.766 1 96.75 302 ARG A C 1
ATOM 2385 O O . ARG A 1 302 ? 14.789 -12.695 -12.555 1 96.75 302 ARG A O 1
ATOM 2392 N N . ALA A 1 303 ? 13.664 -12.133 -14.391 1 95.5 303 ALA A N 1
ATOM 2393 C CA . ALA A 1 303 ? 12.836 -11.141 -13.711 1 95.5 303 ALA A CA 1
ATOM 2394 C C . ALA A 1 303 ? 12.078 -11.773 -12.539 1 95.5 303 ALA A C 1
ATOM 2396 O O . ALA A 1 303 ? 11.844 -11.117 -11.523 1 95.5 303 ALA A O 1
ATOM 2397 N N . GLY A 1 304 ? 11.742 -13.016 -12.672 1 94.88 304 GLY A N 1
ATOM 2398 C CA . GLY A 1 304 ? 10.961 -13.695 -11.648 1 94.88 304 GLY A CA 1
ATOM 2399 C C . GLY A 1 304 ? 11.812 -14.516 -10.695 1 94.88 304 GLY A C 1
ATOM 2400 O O . GLY A 1 304 ? 11.422 -14.742 -9.547 1 94.88 304 GLY A O 1
ATOM 2401 N N . LEU A 1 305 ? 13.062 -14.898 -11.109 1 96.19 305 LEU A N 1
ATOM 2402 C CA . LEU A 1 305 ? 13.781 -15.906 -10.336 1 96.19 305 LEU A CA 1
ATOM 2403 C C . LEU A 1 305 ? 15.094 -15.344 -9.797 1 96.19 305 LEU A C 1
ATOM 2405 O O . LEU A 1 305 ? 15.719 -15.953 -8.922 1 96.19 305 LEU A O 1
ATOM 2409 N N . GLU A 1 306 ? 15.531 -14.227 -10.273 1 95.81 306 GLU A N 1
ATOM 2410 C CA . GLU A 1 306 ? 16.828 -13.688 -9.891 1 95.81 306 GLU A CA 1
ATOM 2411 C C . GLU A 1 306 ? 16.969 -13.602 -8.375 1 95.81 306 GLU A C 1
ATOM 2413 O O . GLU A 1 306 ? 18 -13.969 -7.812 1 95.81 306 GLU A O 1
ATOM 2418 N N . GLY A 1 307 ? 15.93 -13.117 -7.734 1 93.31 307 GLY A N 1
ATOM 2419 C CA . GLY A 1 307 ? 15.992 -12.922 -6.293 1 93.31 307 GLY A CA 1
ATOM 2420 C C . GLY A 1 307 ? 16.281 -14.195 -5.527 1 93.31 307 GLY A C 1
ATOM 2421 O O . GLY A 1 307 ? 17.125 -14.203 -4.621 1 93.31 307 GLY A O 1
ATOM 2422 N N . ILE A 1 308 ? 15.648 -15.242 -5.879 1 94.81 308 ILE A N 1
ATOM 2423 C CA . ILE A 1 308 ? 15.797 -16.5 -5.145 1 94.81 308 ILE A CA 1
ATOM 2424 C C . ILE A 1 308 ? 17.172 -17.094 -5.426 1 94.81 308 ILE A C 1
ATOM 2426 O O . ILE A 1 308 ? 17.812 -17.656 -4.531 1 94.81 308 ILE A O 1
ATOM 2430 N N . PHE A 1 309 ? 17.703 -16.984 -6.613 1 96.81 309 PHE A N 1
ATOM 2431 C CA . PHE A 1 309 ? 19.031 -17.484 -6.949 1 96.81 309 PHE A CA 1
ATOM 2432 C C . PHE A 1 309 ? 20.109 -16.656 -6.242 1 96.81 309 PHE A C 1
ATOM 2434 O O . PHE A 1 309 ? 21.062 -17.219 -5.691 1 96.81 309 PHE A O 1
ATOM 2441 N N . ALA A 1 310 ? 19.906 -15.359 -6.277 1 95.81 310 ALA A N 1
ATOM 2442 C CA . ALA A 1 310 ? 20.891 -14.484 -5.652 1 95.81 310 ALA A CA 1
ATOM 2443 C C . ALA A 1 310 ? 20.953 -14.727 -4.145 1 95.81 310 ALA A C 1
ATOM 2445 O O . ALA A 1 310 ? 22.031 -14.68 -3.555 1 95.81 310 ALA A O 1
ATOM 2446 N N . GLN A 1 311 ? 19.828 -14.898 -3.566 1 94 311 GLN A N 1
ATOM 2447 C CA . GLN A 1 311 ? 19.781 -15.141 -2.129 1 94 311 GLN A CA 1
ATOM 2448 C C . GLN A 1 311 ? 20.562 -16.406 -1.753 1 94 311 GLN A C 1
ATOM 2450 O O . GLN A 1 311 ? 21.25 -16.422 -0.73 1 94 311 GLN A O 1
ATOM 2455 N N . HIS A 1 312 ? 20.484 -17.453 -2.549 1 95.44 312 HIS A N 1
ATOM 2456 C CA . HIS A 1 312 ? 21.078 -18.734 -2.215 1 95.44 312 HIS A CA 1
ATOM 2457 C C . HIS A 1 312 ? 22.516 -18.812 -2.697 1 95.44 312 HIS A C 1
ATOM 2459 O O . HIS A 1 312 ? 23.391 -19.312 -1.979 1 95.44 312 HIS A O 1
ATOM 2465 N N . PHE A 1 313 ? 22.828 -18.266 -3.898 1 97.06 313 PHE A N 1
ATOM 2466 C CA . PHE A 1 313 ? 24.125 -18.5 -4.535 1 97.06 313 PHE A CA 1
ATOM 2467 C C . PHE A 1 313 ? 24.984 -17.234 -4.488 1 97.06 313 PHE A C 1
ATOM 2469 O O . PHE A 1 313 ? 26.172 -17.281 -4.801 1 97.06 313 PHE A O 1
ATOM 2476 N N . GLY A 1 314 ? 24.375 -16.156 -4.051 1 95.19 314 GLY A N 1
ATOM 2477 C CA . GLY A 1 314 ? 25.062 -14.867 -4.141 1 95.19 314 GLY A CA 1
ATOM 2478 C C . GLY A 1 314 ? 24.797 -14.141 -5.445 1 95.19 314 GLY A C 1
ATOM 2479 O O . GLY A 1 314 ? 24.469 -14.766 -6.457 1 95.19 314 GLY A O 1
ATOM 2480 N N . SER A 1 315 ? 24.922 -12.898 -5.438 1 94.75 315 SER A N 1
ATOM 2481 C CA . SER A 1 315 ? 24.594 -12.062 -6.59 1 94.75 315 SER A CA 1
ATOM 2482 C C . SER A 1 315 ? 25.688 -12.164 -7.656 1 94.75 315 SER A C 1
ATOM 2484 O O . SER A 1 315 ? 25.438 -11.828 -8.82 1 94.75 315 SER A O 1
ATOM 2486 N N . GLY A 1 316 ? 26.781 -12.594 -7.34 1 95.75 316 GLY A N 1
ATOM 2487 C CA . GLY A 1 316 ? 27.953 -12.586 -8.219 1 95.75 316 GLY A CA 1
ATOM 2488 C C . GLY A 1 316 ? 27.797 -13.516 -9.406 1 95.75 316 GLY A C 1
ATOM 2489 O O . GLY A 1 316 ? 28.422 -13.297 -10.453 1 95.75 316 GLY A O 1
ATOM 2490 N N . ILE A 1 317 ? 26.969 -14.555 -9.359 1 96.81 317 ILE A N 1
ATOM 2491 C CA . ILE A 1 317 ? 26.922 -15.555 -10.414 1 96.81 317 ILE A CA 1
ATOM 2492 C C . ILE A 1 317 ? 25.719 -15.305 -11.312 1 96.81 317 ILE A C 1
ATOM 2494 O O . ILE A 1 317 ? 25.547 -15.977 -12.328 1 96.81 317 ILE A O 1
ATOM 2498 N N . ILE A 1 318 ? 24.859 -14.352 -11.047 1 97.56 318 ILE A N 1
ATOM 2499 C CA . ILE A 1 318 ? 23.531 -14.211 -11.641 1 97.56 318 ILE A CA 1
ATOM 2500 C C . ILE A 1 318 ? 23.672 -13.891 -13.125 1 97.56 318 ILE A C 1
ATOM 2502 O O . ILE A 1 318 ? 23 -14.508 -13.961 1 97.56 318 ILE A O 1
ATOM 2506 N N . ASP A 1 319 ? 24.516 -12.953 -13.477 1 97.44 319 ASP A N 1
ATOM 2507 C CA . ASP A 1 319 ? 24.688 -12.594 -14.883 1 97.44 319 ASP A CA 1
ATOM 2508 C C . ASP A 1 319 ? 25.156 -13.805 -15.703 1 97.44 319 ASP A C 1
ATOM 2510 O O . ASP A 1 319 ? 24.594 -14.086 -16.766 1 97.44 319 ASP A O 1
ATOM 2514 N N . GLN A 1 320 ? 26.125 -14.438 -15.203 1 97.69 320 GLN A N 1
ATOM 2515 C CA . GLN A 1 320 ? 26.656 -15.602 -15.906 1 97.69 320 GLN A CA 1
ATOM 2516 C C . GLN A 1 320 ? 25.625 -16.719 -16 1 97.69 320 GLN A C 1
ATOM 2518 O O . GLN A 1 320 ? 25.531 -17.391 -17.031 1 97.69 320 GLN A O 1
ATOM 2523 N N . LEU A 1 321 ? 24.906 -16.938 -14.969 1 98.38 321 LEU A N 1
ATOM 2524 C CA . LEU A 1 321 ? 23.859 -17.953 -14.945 1 98.38 321 LEU A CA 1
ATOM 2525 C C . LEU A 1 321 ? 22.844 -17.734 -16.078 1 98.38 321 LEU A C 1
ATOM 2527 O O . LEU A 1 321 ? 22.594 -18.625 -16.875 1 98.38 321 LEU A O 1
ATOM 2531 N N . PHE A 1 322 ? 22.375 -16.516 -16.219 1 98.06 322 PHE A N 1
ATOM 2532 C CA . PHE A 1 322 ? 21.297 -16.281 -17.172 1 98.06 322 PHE A CA 1
ATOM 2533 C C . PHE A 1 322 ? 21.844 -16.094 -18.578 1 98.06 322 PHE A C 1
ATOM 2535 O O . PHE A 1 322 ? 21.125 -16.328 -19.562 1 98.06 322 PHE A O 1
ATOM 2542 N N . ASP A 1 323 ? 23.125 -15.719 -18.703 1 97.62 323 ASP A N 1
ATOM 2543 C CA . ASP A 1 323 ? 23.766 -15.773 -20.016 1 97.62 323 ASP A CA 1
ATOM 2544 C C . ASP A 1 323 ? 23.859 -17.203 -20.531 1 97.62 323 ASP A C 1
ATOM 2546 O O . ASP A 1 323 ? 23.531 -17.5 -21.672 1 97.62 323 ASP A O 1
ATOM 2550 N N . SER A 1 324 ? 24.375 -18.078 -19.656 1 98.12 324 SER A N 1
ATOM 2551 C CA . SER A 1 324 ? 24.453 -19.484 -20 1 98.12 324 SER A CA 1
ATOM 2552 C C . SER A 1 324 ? 23.078 -20.078 -20.281 1 98.12 324 SER A C 1
ATOM 2554 O O . SER A 1 324 ? 22.922 -20.875 -21.203 1 98.12 324 SER A O 1
ATOM 2556 N N . PHE A 1 325 ? 22.141 -19.703 -19.5 1 98.06 325 PHE A N 1
ATOM 2557 C CA . PHE A 1 325 ? 20.766 -20.172 -19.672 1 98.06 325 PHE A CA 1
ATOM 2558 C C . PHE A 1 325 ? 20.219 -19.781 -21.031 1 98.06 325 PHE A C 1
ATOM 2560 O O . PHE A 1 325 ? 19.594 -20.594 -21.719 1 98.06 325 PHE A O 1
ATOM 2567 N N . SER A 1 326 ? 20.438 -18.516 -21.406 1 97.75 326 SER A N 1
ATOM 2568 C CA . SER A 1 326 ? 20 -18.047 -22.703 1 97.75 326 SER A CA 1
ATOM 2569 C C . SER A 1 326 ? 20.531 -18.922 -23.828 1 97.75 326 SER A C 1
ATOM 2571 O O . SER A 1 326 ? 19.797 -19.281 -24.75 1 97.75 326 SER A O 1
ATOM 2573 N N . LYS A 1 327 ? 21.75 -19.312 -23.734 1 97.25 327 LYS A N 1
ATOM 2574 C CA . LYS A 1 327 ? 22.375 -20.156 -24.75 1 97.25 327 LYS A CA 1
ATOM 2575 C C . LYS A 1 327 ? 21.75 -21.547 -24.75 1 97.25 327 LYS A C 1
ATOM 2577 O O . LYS A 1 327 ? 21.453 -22.094 -25.812 1 97.25 327 LYS A O 1
ATOM 2582 N N . LYS A 1 328 ? 21.531 -22.062 -23.609 1 97.12 328 LYS A N 1
ATOM 2583 C CA . LYS A 1 328 ? 20.969 -23.406 -23.516 1 97.12 328 LYS A CA 1
ATOM 2584 C C . LYS A 1 328 ? 19.531 -23.438 -24.016 1 97.12 328 LYS A C 1
ATOM 2586 O O . LYS A 1 328 ? 19.078 -24.438 -24.594 1 97.12 328 LYS A O 1
ATOM 2591 N N . ILE A 1 329 ? 18.812 -22.375 -23.797 1 95.44 329 ILE A N 1
ATOM 2592 C CA . ILE A 1 329 ? 17.453 -22.266 -24.312 1 95.44 329 ILE A CA 1
ATOM 2593 C C . ILE A 1 329 ? 17.469 -22.375 -25.828 1 95.44 329 ILE A C 1
ATOM 2595 O O . ILE A 1 329 ? 16.672 -23.109 -26.422 1 95.44 329 ILE A O 1
ATOM 2599 N N . MET A 1 330 ? 18.422 -21.672 -26.422 1 94.44 330 MET A N 1
ATOM 2600 C CA . MET A 1 330 ? 18.516 -21.688 -27.875 1 94.44 330 MET A CA 1
ATOM 2601 C C . MET A 1 330 ? 18.859 -23.078 -28.375 1 94.44 330 MET A C 1
ATOM 2603 O O . MET A 1 330 ? 18.312 -23.531 -29.391 1 94.44 330 MET A O 1
ATOM 2607 N N . GLU A 1 331 ? 19.656 -23.734 -27.656 1 94.62 331 GLU A N 1
ATOM 2608 C CA . GLU A 1 331 ? 20.062 -25.094 -28.031 1 94.62 331 GLU A CA 1
ATOM 2609 C C . GLU A 1 331 ? 18.906 -26.078 -27.875 1 94.62 331 GLU A C 1
ATOM 2611 O O . GLU A 1 331 ? 18.875 -27.125 -28.516 1 94.62 331 GLU A O 1
ATOM 2616 N N . SER A 1 332 ? 18 -25.734 -27 1 92.25 332 SER A N 1
ATOM 2617 C CA . SER A 1 332 ? 16.891 -26.625 -26.688 1 92.25 332 SER A CA 1
ATOM 2618 C C . SER A 1 332 ? 15.586 -26.125 -27.297 1 92.25 332 SER A C 1
ATOM 2620 O O . SER A 1 332 ? 14.5 -26.469 -26.828 1 92.25 332 SER A O 1
ATOM 2622 N N . SER A 1 333 ? 15.617 -25.234 -28.25 1 89.19 333 SER A N 1
ATOM 2623 C CA . SER A 1 333 ? 14.469 -24.531 -28.812 1 89.19 333 SER A CA 1
ATOM 2624 C C . SER A 1 333 ? 13.43 -25.516 -29.344 1 89.19 333 SER A C 1
ATOM 2626 O O . SER A 1 333 ? 12.227 -25.312 -29.172 1 89.19 333 SER A O 1
ATOM 2628 N N . HIS A 1 334 ? 13.844 -26.609 -29.938 1 87.12 334 HIS A N 1
ATOM 2629 C CA . HI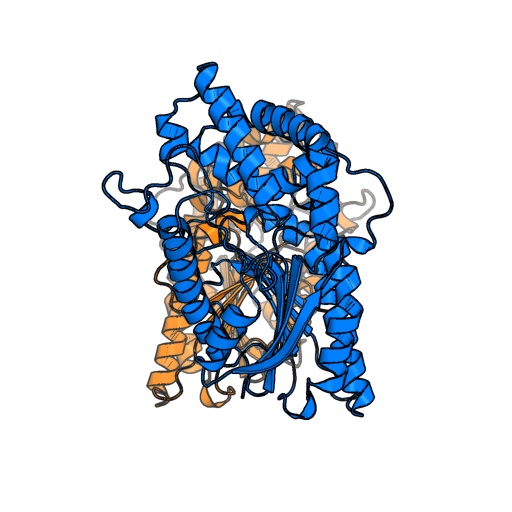S A 1 334 ? 12.93 -27.578 -30.531 1 87.12 334 HIS A CA 1
ATOM 2630 C C . HIS A 1 334 ? 12.094 -28.281 -29.453 1 87.12 334 HIS A C 1
ATOM 2632 O O . HIS A 1 334 ? 10.898 -28.484 -29.641 1 87.12 334 HIS A O 1
ATOM 2638 N N . GLN A 1 335 ? 12.75 -28.609 -28.406 1 86.94 335 GLN A N 1
ATOM 2639 C CA . GLN A 1 335 ? 12.055 -29.25 -27.297 1 86.94 335 GLN A CA 1
ATOM 2640 C C . GLN A 1 335 ? 11.016 -28.312 -26.688 1 86.94 335 GLN A C 1
ATOM 2642 O O . GLN A 1 335 ? 9.906 -28.734 -26.344 1 86.94 335 GLN A O 1
ATOM 2647 N N . LEU A 1 336 ? 11.375 -27.094 -26.547 1 87.69 336 LEU A N 1
ATOM 2648 C CA . LEU A 1 336 ? 10.492 -26.094 -25.953 1 87.69 336 LEU A CA 1
ATOM 2649 C C . LEU A 1 336 ? 9.289 -25.828 -26.859 1 87.69 336 LEU A C 1
ATOM 2651 O O . LEU A 1 336 ? 8.156 -25.734 -26.391 1 87.69 336 LEU A O 1
ATOM 2655 N N . GLU A 1 337 ? 9.539 -25.797 -28.109 1 84.31 337 GLU A N 1
ATOM 2656 C CA . GLU A 1 337 ? 8.477 -25.547 -29.078 1 84.31 337 GLU A CA 1
ATOM 2657 C C . GLU A 1 337 ? 7.48 -26.703 -29.109 1 84.31 337 GLU A C 1
ATOM 2659 O O . GLU A 1 337 ? 6.273 -26.484 -29.203 1 84.31 337 GLU A O 1
ATOM 2664 N N . SER A 1 338 ? 7.961 -27.875 -28.984 1 81 338 SER A N 1
ATOM 2665 C CA . SER A 1 338 ? 7.102 -29.047 -28.984 1 81 338 SER A CA 1
ATOM 2666 C C . SER A 1 338 ? 6.219 -29.094 -27.75 1 81 338 SER A C 1
ATOM 2668 O O . SER A 1 338 ? 5.066 -29.516 -27.812 1 81 338 SER A O 1
ATOM 2670 N N . GLY A 1 339 ? 6.73 -28.641 -26.688 1 79.81 339 GLY A N 1
ATOM 2671 C CA . GLY A 1 339 ? 5.992 -28.609 -25.438 1 79.81 339 GLY A CA 1
ATOM 2672 C C . GLY A 1 339 ? 4.906 -27.547 -25.422 1 79.81 339 GLY A C 1
ATOM 2673 O O . GLY A 1 339 ? 3.936 -27.672 -24.656 1 79.81 339 GLY A O 1
ATOM 2674 N N . ASN A 1 340 ? 5.055 -26.562 -26.219 1 76.88 340 ASN A N 1
ATOM 2675 C CA . ASN A 1 340 ? 4.129 -25.438 -26.234 1 76.88 340 ASN A CA 1
ATOM 2676 C C . ASN A 1 340 ? 2.832 -25.781 -26.953 1 76.88 340 ASN A C 1
ATOM 2678 O O . ASN A 1 340 ? 1.873 -25.016 -26.938 1 76.88 340 ASN A O 1
ATOM 2682 N N . LYS A 1 341 ? 2.709 -26.906 -27.469 1 75.44 341 LYS A N 1
ATOM 2683 C CA . LYS A 1 341 ? 1.531 -27.312 -28.234 1 75.44 341 LYS A CA 1
ATOM 2684 C C . LYS A 1 341 ? 0.407 -27.766 -27.312 1 75.44 341 LYS A C 1
ATOM 2686 O O . LYS A 1 341 ? -0.746 -27.875 -27.734 1 75.44 341 LYS A O 1
ATOM 2691 N N . GLU A 1 342 ? 0.766 -27.875 -26.047 1 79.75 342 GLU A N 1
ATOM 2692 C CA . GLU A 1 342 ? -0.229 -28.266 -25.047 1 79.75 342 GLU A CA 1
ATOM 2693 C C . GLU A 1 342 ? -0.621 -27.078 -24.172 1 79.75 342 GLU A C 1
ATOM 2695 O O . GLU A 1 342 ? 0.078 -26.062 -24.141 1 79.75 342 GLU A O 1
ATOM 2700 N N . GLY A 1 343 ? -1.84 -27.047 -23.672 1 86.56 343 GLY A N 1
ATOM 2701 C CA . GLY A 1 343 ? -2.221 -26 -22.719 1 86.56 343 GLY A CA 1
ATOM 2702 C C . GLY A 1 343 ? -1.413 -26.031 -21.438 1 86.56 343 GLY A C 1
ATOM 2703 O O . GLY A 1 343 ? -1.587 -26.938 -20.609 1 86.56 343 GLY A O 1
ATOM 2704 N N . ILE A 1 344 ? -0.503 -25.031 -21.266 1 89.62 344 ILE A N 1
ATOM 2705 C CA . ILE A 1 344 ? 0.432 -25.094 -20.156 1 89.62 344 ILE A CA 1
ATOM 2706 C C . ILE A 1 344 ? -0.017 -24.141 -19.047 1 89.62 344 ILE A C 1
ATOM 2708 O O . ILE A 1 344 ? 0.726 -23.875 -18.094 1 89.62 344 ILE A O 1
ATOM 2712 N N . LEU A 1 345 ? -1.197 -23.562 -19.234 1 94.62 345 LEU A N 1
ATOM 2713 C CA . LEU A 1 345 ? -1.838 -22.75 -18.203 1 94.62 345 LEU A CA 1
ATOM 2714 C C . LEU A 1 345 ? -3.217 -23.297 -17.859 1 94.62 345 LEU A C 1
ATOM 2716 O O . LEU A 1 345 ? -3.932 -23.781 -18.734 1 94.62 345 LEU A O 1
ATOM 2720 N N . LEU A 1 346 ? -3.514 -23.312 -16.656 1 96.5 346 LEU A N 1
ATOM 2721 C CA . LEU A 1 346 ? -4.84 -23.688 -16.188 1 96.5 346 LEU A CA 1
ATOM 2722 C C . LEU A 1 346 ? -5.664 -22.469 -15.805 1 96.5 346 LEU A C 1
ATOM 2724 O O . LEU A 1 346 ? -5.258 -21.688 -14.938 1 96.5 346 LEU A O 1
ATOM 2728 N N . PHE A 1 347 ? -6.738 -22.234 -16.547 1 97.06 347 PHE A N 1
ATOM 2729 C CA . PHE A 1 347 ? -7.715 -21.203 -16.234 1 97.06 347 PHE A CA 1
ATOM 2730 C C . PHE A 1 347 ? -8.812 -21.734 -15.328 1 97.06 347 PHE A C 1
ATOM 2732 O O . PHE A 1 347 ? -9.461 -22.734 -15.648 1 97.06 347 PHE A O 1
ATOM 2739 N N . VAL A 1 348 ? -8.992 -21.094 -14.172 1 98.31 348 VAL A N 1
ATOM 2740 C CA . VAL A 1 348 ? -9.945 -21.594 -13.188 1 98.31 348 VAL A CA 1
ATOM 2741 C C . VAL A 1 348 ? -10.867 -20.453 -12.742 1 98.31 348 VAL A C 1
ATOM 2743 O O . VAL A 1 348 ? -10.406 -19.359 -12.438 1 98.31 348 VAL A O 1
ATOM 2746 N N . VAL A 1 349 ? -12.148 -20.672 -12.734 1 98.62 349 VAL A N 1
ATOM 2747 C CA . VAL A 1 349 ? -13.156 -19.766 -12.188 1 98.62 349 VAL A CA 1
ATOM 2748 C C . VAL A 1 349 ? -13.891 -20.469 -11.031 1 98.62 349 VAL A C 1
ATOM 2750 O O . VAL A 1 349 ? -14.492 -21.531 -11.219 1 98.62 349 VAL A O 1
ATOM 2753 N N . LEU A 1 350 ? -13.773 -19.891 -9.883 1 98.75 350 LEU A N 1
ATOM 2754 C CA . LEU A 1 350 ? -14.477 -20.391 -8.719 1 98.75 350 LEU A CA 1
ATOM 2755 C C . LEU A 1 350 ? -15.508 -19.375 -8.219 1 98.75 350 LEU A C 1
ATOM 2757 O O . LEU A 1 350 ? -15.352 -18.172 -8.438 1 98.75 350 LEU A O 1
ATOM 2761 N N . ARG A 1 351 ? -16.484 -19.859 -7.574 1 98.19 351 ARG A N 1
ATOM 2762 C CA . ARG A 1 351 ? -17.5 -19.016 -6.953 1 98.19 351 ARG A CA 1
ATOM 2763 C C . ARG A 1 351 ? -17.75 -19.438 -5.508 1 98.19 351 ARG A C 1
ATOM 2765 O O . ARG A 1 351 ? -17.797 -20.625 -5.203 1 98.19 351 ARG A O 1
ATOM 2772 N N . ARG A 1 352 ? -17.891 -18.516 -4.645 1 97.81 352 ARG A N 1
ATOM 2773 C CA . ARG A 1 352 ? -18.234 -18.781 -3.252 1 97.81 352 ARG A CA 1
ATOM 2774 C C . ARG A 1 352 ? -19.719 -19.125 -3.115 1 97.81 352 ARG A C 1
ATOM 2776 O O . ARG A 1 352 ? -20.578 -18.375 -3.566 1 97.81 352 ARG A O 1
ATOM 2783 N N . LYS A 1 353 ? -19.984 -20.234 -2.479 1 95.56 353 LYS A N 1
ATOM 2784 C CA . LYS A 1 353 ? -21.359 -20.703 -2.297 1 95.56 353 LYS A CA 1
ATOM 2785 C C . LYS A 1 353 ? -22.109 -19.844 -1.276 1 95.56 353 LYS A C 1
ATOM 2787 O O . LYS A 1 353 ? -21.5 -19.297 -0.354 1 95.56 353 LYS A O 1
ATOM 2792 N N . MET B 1 1 ? 0.335 20.531 -10.844 1 43.22 1 MET B N 1
ATOM 2793 C CA . MET B 1 1 ? 0.497 19.203 -10.258 1 43.22 1 MET B CA 1
ATOM 2794 C C . MET B 1 1 ? 0.687 19.297 -8.742 1 43.22 1 MET B C 1
ATOM 2796 O O . MET B 1 1 ? 1.361 20.203 -8.258 1 43.22 1 MET B O 1
ATOM 2800 N N . GLN B 1 2 ? -0.12 18.578 -8.062 1 58.25 2 GLN B N 1
ATOM 2801 C CA . GLN B 1 2 ? 0.044 18.562 -6.617 1 58.25 2 GLN B CA 1
ATOM 2802 C C . GLN B 1 2 ? 1.483 18.25 -6.23 1 58.25 2 GLN B C 1
ATOM 2804 O O . GLN B 1 2 ? 2.102 17.344 -6.809 1 58.25 2 GLN B O 1
ATOM 2809 N N . GLN B 1 3 ? 2.012 19.156 -5.52 1 76.75 3 GLN B N 1
ATOM 2810 C CA . GLN B 1 3 ? 3.377 18.969 -5.043 1 76.75 3 GLN B CA 1
ATOM 2811 C C . GLN B 1 3 ? 3.426 17.938 -3.924 1 76.75 3 GLN B C 1
ATOM 2813 O O . GLN B 1 3 ? 2.488 17.828 -3.131 1 76.75 3 GLN B O 1
ATOM 2818 N N . SER B 1 4 ? 4.281 16.984 -4.129 1 77.12 4 SER B N 1
ATOM 2819 C CA . SER B 1 4 ? 4.441 15.961 -3.098 1 77.12 4 SER B CA 1
ATOM 2820 C C . SER B 1 4 ? 5.77 16.109 -2.369 1 77.12 4 SER B C 1
ATOM 2822 O O . SER B 1 4 ? 6.797 16.391 -2.99 1 77.12 4 SER B O 1
ATOM 2824 N N . PHE B 1 5 ? 5.621 16.172 -1.096 1 81.06 5 PHE B N 1
ATOM 2825 C CA . PHE B 1 5 ? 6.777 16.312 -0.219 1 81.06 5 PHE B CA 1
ATOM 2826 C C . PHE B 1 5 ? 6.809 15.188 0.814 1 81.06 5 PHE B C 1
ATOM 2828 O O . PHE B 1 5 ? 6.66 15.438 2.014 1 81.06 5 PHE B O 1
ATOM 2835 N N . PRO B 1 6 ? 7.137 14.031 0.286 1 84.81 6 PRO B N 1
ATOM 2836 C CA . PRO B 1 6 ? 7.152 12.945 1.277 1 84.81 6 PRO B CA 1
ATOM 2837 C C . PRO B 1 6 ? 8.273 13.102 2.299 1 84.81 6 PRO B C 1
ATOM 2839 O O . PRO B 1 6 ? 9.305 13.719 2.002 1 84.81 6 PRO B O 1
ATOM 2842 N N . MET B 1 7 ? 7.996 12.555 3.479 1 92.69 7 MET B N 1
ATOM 2843 C CA . MET B 1 7 ? 9.039 12.531 4.504 1 92.69 7 MET B CA 1
ATOM 2844 C C . MET B 1 7 ? 10.164 11.578 4.121 1 92.69 7 MET B C 1
ATOM 2846 O O . MET B 1 7 ? 9.984 10.727 3.244 1 92.69 7 MET B O 1
ATOM 2850 N N . ASN B 1 8 ? 11.297 11.836 4.848 1 92.69 8 ASN B N 1
ATOM 2851 C CA . ASN B 1 8 ? 12.43 10.961 4.551 1 92.69 8 ASN B CA 1
ATOM 2852 C C . ASN B 1 8 ? 12.094 9.5 4.836 1 92.69 8 ASN B C 1
ATOM 2854 O O . ASN B 1 8 ? 11.664 9.156 5.938 1 92.69 8 ASN B O 1
ATOM 2858 N N . GLY B 1 9 ? 12.281 8.664 3.852 1 92.38 9 GLY B N 1
ATOM 2859 C CA . GLY B 1 9 ? 12.016 7.242 3.996 1 92.38 9 GLY B CA 1
ATOM 2860 C C . GLY B 1 9 ? 13.195 6.473 4.551 1 92.38 9 GLY B C 1
ATOM 2861 O O . GLY B 1 9 ? 14.148 7.062 5.066 1 92.38 9 GLY B O 1
ATOM 2862 N N . GLY B 1 10 ? 13.062 5.148 4.496 1 90.75 10 GLY B N 1
ATOM 2863 C CA . GLY B 1 10 ? 14.141 4.266 4.91 1 90.75 10 GLY B CA 1
ATOM 2864 C C . GLY B 1 10 ? 14.297 4.176 6.414 1 90.75 10 GLY B C 1
ATOM 2865 O O . GLY B 1 10 ? 13.367 4.488 7.16 1 90.75 10 GLY B O 1
ATOM 2866 N N . ASP B 1 11 ? 15.414 3.662 6.828 1 89.94 11 ASP B N 1
ATOM 2867 C CA . ASP B 1 11 ? 15.688 3.453 8.242 1 89.94 11 ASP B CA 1
ATOM 2868 C C . ASP B 1 11 ? 17.047 4.035 8.625 1 89.94 11 ASP B C 1
ATOM 2870 O O . ASP B 1 11 ? 17.625 3.66 9.656 1 89.94 11 ASP B O 1
ATOM 2874 N N . GLY B 1 12 ? 17.516 4.969 7.875 1 91.94 12 GLY B N 1
ATOM 2875 C CA . GLY B 1 12 ? 18.797 5.605 8.133 1 91.94 12 GLY B CA 1
ATOM 2876 C C . GLY B 1 12 ? 18.734 6.684 9.195 1 91.94 12 GLY B C 1
ATOM 2877 O O . GLY B 1 12 ? 17.672 6.91 9.781 1 91.94 12 GLY B O 1
ATOM 2878 N N . PRO B 1 13 ? 19.797 7.363 9.406 1 91.69 13 PRO B N 1
ATOM 2879 C CA . PRO B 1 13 ? 19.875 8.344 10.492 1 91.69 13 PRO B CA 1
ATOM 2880 C C . PRO B 1 13 ? 18.984 9.562 10.25 1 91.69 13 PRO B C 1
ATOM 2882 O O . PRO B 1 13 ? 18.547 10.219 11.203 1 91.69 13 PRO B O 1
ATOM 2885 N N . HIS B 1 14 ? 18.672 9.852 9.047 1 93.06 14 HIS B N 1
ATOM 2886 C CA . HIS B 1 14 ? 17.891 11.039 8.734 1 93.06 14 HIS B CA 1
ATOM 2887 C C . HIS B 1 14 ? 16.453 10.664 8.391 1 93.06 14 HIS B C 1
ATOM 2889 O O . HIS B 1 14 ? 15.672 11.523 7.969 1 93.06 14 HIS B O 1
ATOM 2895 N N . SER B 1 15 ? 16.109 9.383 8.57 1 93.75 15 SER B N 1
ATOM 2896 C CA . SER B 1 15 ? 14.773 8.898 8.219 1 93.75 15 SER B CA 1
ATOM 2897 C C . SER B 1 15 ? 13.719 9.461 9.164 1 93.75 15 SER B C 1
ATOM 2899 O O . SER B 1 15 ? 13.984 9.688 10.344 1 93.75 15 SER B O 1
ATOM 2901 N N . TYR B 1 16 ? 12.57 9.703 8.617 1 92.88 16 TYR B N 1
ATOM 2902 C CA . TYR B 1 16 ? 11.438 10.117 9.43 1 92.88 16 TYR B CA 1
ATOM 2903 C C . TYR B 1 16 ? 11.102 9.062 10.484 1 92.88 16 TYR B C 1
ATOM 2905 O O . TYR B 1 16 ? 10.727 9.398 11.609 1 92.88 16 TYR B O 1
ATOM 2913 N N . ARG B 1 17 ? 11.258 7.828 10.141 1 89.88 17 ARG B N 1
ATOM 2914 C CA . ARG B 1 17 ? 11.047 6.711 11.055 1 89.88 17 ARG B CA 1
ATOM 2915 C C . ARG B 1 17 ? 11.82 6.914 12.359 1 89.88 17 ARG B C 1
ATOM 2917 O O . ARG B 1 17 ? 11.297 6.672 13.445 1 89.88 17 ARG B O 1
ATOM 2924 N N . ASN B 1 18 ? 12.992 7.426 12.219 1 91.88 18 ASN B N 1
ATOM 2925 C CA . ASN B 1 18 ? 13.891 7.473 13.367 1 91.88 18 ASN B CA 1
ATOM 2926 C C . ASN B 1 18 ? 13.922 8.867 13.992 1 91.88 18 ASN B C 1
ATOM 2928 O O . ASN B 1 18 ? 14.562 9.07 15.023 1 91.88 18 ASN B O 1
ATOM 2932 N N . ASN B 1 19 ? 13.234 9.852 13.383 1 91.19 19 ASN B N 1
ATOM 2933 C CA . ASN B 1 19 ? 13.375 11.227 13.859 1 91.19 19 ASN B CA 1
ATOM 2934 C C . ASN B 1 19 ? 12.023 11.898 14.047 1 91.19 19 ASN B C 1
ATOM 2936 O O . ASN B 1 19 ? 11.906 13.117 13.969 1 91.19 19 ASN B O 1
ATOM 2940 N N . SER B 1 20 ? 10.984 11.094 14.312 1 91.56 20 SER B N 1
ATOM 2941 C CA . SER B 1 20 ? 9.648 11.656 14.492 1 91.56 20 SER B CA 1
ATOM 2942 C C . SER B 1 20 ? 9.172 11.484 15.93 1 91.56 20 SER B C 1
ATOM 2944 O O . SER B 1 20 ? 7.977 11.289 16.172 1 91.56 20 SER B O 1
ATOM 2946 N N . HIS B 1 21 ? 10.008 11.555 16.875 1 87.56 21 HIS B N 1
ATOM 2947 C CA . HIS B 1 21 ? 9.68 11.305 18.281 1 87.56 21 HIS B CA 1
ATOM 2948 C C . HIS B 1 21 ? 8.828 12.43 18.844 1 87.56 21 HIS B C 1
ATOM 2950 O O . HIS B 1 21 ? 7.984 12.195 19.719 1 87.56 21 HIS B O 1
ATOM 2956 N N . PHE B 1 22 ? 9.023 13.672 18.375 1 84.88 22 PHE B N 1
ATOM 2957 C CA . PHE B 1 22 ? 8.195 14.773 18.859 1 84.88 22 PHE B CA 1
ATOM 2958 C C . PHE B 1 22 ? 6.738 14.562 18.484 1 84.88 22 PHE B C 1
ATOM 2960 O O . PHE B 1 22 ? 5.84 14.789 19.297 1 84.88 22 PHE B O 1
ATOM 2967 N N . GLN B 1 23 ? 6.566 14.102 17.25 1 88.69 23 GLN B N 1
ATOM 2968 C CA . GLN B 1 23 ? 5.211 13.781 16.828 1 88.69 23 GLN B CA 1
ATOM 2969 C C . GLN B 1 23 ? 4.609 12.672 17.672 1 88.69 23 GLN B C 1
ATOM 2971 O O . GLN B 1 23 ? 3.43 12.719 18.031 1 88.69 23 GLN B O 1
ATOM 2976 N N . ARG B 1 24 ? 5.402 11.703 18.016 1 88.5 24 ARG B N 1
ATOM 2977 C CA . ARG B 1 24 ? 4.945 10.609 18.859 1 88.5 24 ARG B CA 1
ATOM 2978 C C . ARG B 1 24 ? 4.512 11.109 20.234 1 88.5 24 ARG B C 1
ATOM 2980 O O . ARG B 1 24 ? 3.49 10.68 20.766 1 88.5 24 ARG B O 1
ATOM 2987 N N . GLN B 1 25 ? 5.277 11.977 20.75 1 86.38 25 GLN B N 1
ATOM 2988 C CA . GLN B 1 25 ? 4.953 12.547 22.047 1 86.38 25 GLN B CA 1
ATOM 2989 C C . GLN B 1 25 ? 3.631 13.312 22 1 86.38 25 GLN B C 1
ATOM 2991 O O . GLN B 1 25 ? 2.809 13.195 22.922 1 86.38 25 GLN B O 1
ATOM 2996 N N . ASP B 1 26 ? 3.508 14.07 21 1 88.25 26 ASP B N 1
ATOM 2997 C CA . ASP B 1 26 ? 2.26 14.805 20.812 1 88.25 26 ASP B CA 1
ATOM 2998 C C . ASP B 1 26 ? 1.065 13.852 20.766 1 88.25 26 ASP B C 1
ATOM 3000 O O . ASP B 1 26 ? 0.014 14.133 21.344 1 88.25 26 ASP B O 1
ATOM 3004 N N . MET B 1 27 ? 1.279 12.789 20.078 1 88.12 27 MET B N 1
ATOM 3005 C CA . MET B 1 27 ? 0.221 11.797 19.938 1 88.12 27 MET B CA 1
ATOM 3006 C C . MET B 1 27 ? -0.083 11.125 21.266 1 88.12 27 MET B C 1
ATOM 3008 O O . MET B 1 27 ? -1.244 10.867 21.594 1 88.12 27 MET B O 1
ATOM 3012 N N . ASN B 1 28 ? 0.918 10.883 22.016 1 86.25 28 ASN B N 1
ATOM 3013 C CA . ASN B 1 28 ? 0.736 10.258 23.328 1 86.25 28 ASN B CA 1
ATOM 3014 C C . ASN B 1 28 ? -0.084 11.148 24.266 1 86.25 28 ASN B C 1
ATOM 3016 O O . ASN B 1 28 ? -0.942 10.656 25 1 86.25 28 ASN B O 1
ATOM 3020 N N . VAL B 1 29 ? 0.198 12.359 24.141 1 85 29 VAL B N 1
ATOM 3021 C CA . VAL B 1 29 ? -0.514 13.32 24.969 1 85 29 VAL B CA 1
ATOM 3022 C C . VAL B 1 29 ? -1.98 13.383 24.547 1 85 29 VAL B C 1
ATOM 3024 O O . VAL B 1 29 ? -2.867 13.562 25.391 1 85 29 VAL B O 1
ATOM 3027 N N . SER B 1 30 ? -2.217 13.141 23.328 1 90.62 30 SER B N 1
ATOM 3028 C CA . SER B 1 30 ? -3.568 13.281 22.797 1 90.62 30 SER B CA 1
ATOM 3029 C C . SER B 1 30 ? -4.309 11.945 22.812 1 90.62 30 SER B C 1
ATOM 3031 O O . SER B 1 30 ? -5.484 11.875 22.453 1 90.62 30 SER B O 1
ATOM 3033 N N . ARG B 1 31 ? -3.611 10.938 23.203 1 93.5 31 ARG B N 1
ATOM 3034 C CA . ARG B 1 31 ? -4.18 9.594 23.172 1 93.5 31 ARG B CA 1
ATOM 3035 C C . ARG B 1 31 ? -5.461 9.523 24 1 93.5 31 ARG B C 1
ATOM 3037 O O . ARG B 1 31 ? -6.48 9.008 23.531 1 93.5 31 ARG B O 1
ATOM 3044 N N . THR B 1 32 ? -5.387 10.086 25.203 1 93.62 32 THR B N 1
ATOM 3045 C CA . THR B 1 32 ? -6.539 10.055 26.094 1 93.62 32 THR B CA 1
ATOM 3046 C C . THR B 1 32 ? -7.707 10.836 25.5 1 93.62 32 THR B C 1
ATOM 3048 O O . THR B 1 32 ? -8.867 10.438 25.641 1 93.62 32 THR B O 1
ATOM 3051 N N . MET B 1 33 ? -7.391 11.938 24.875 1 95.56 33 MET B N 1
ATOM 3052 C CA . MET B 1 33 ? -8.422 12.758 24.234 1 95.56 33 MET B CA 1
ATOM 3053 C C . MET B 1 33 ? -9.117 11.977 23.125 1 95.56 33 MET B C 1
ATOM 3055 O O . MET B 1 33 ? -10.336 12.055 22.969 1 95.56 33 MET B O 1
ATOM 3059 N N . ILE B 1 34 ? -8.359 11.234 22.391 1 97.06 34 ILE B N 1
ATOM 3060 C CA . ILE B 1 34 ? -8.898 10.422 21.312 1 97.06 34 ILE B CA 1
ATOM 3061 C C . ILE B 1 34 ? -9.82 9.344 21.875 1 97.06 34 ILE B C 1
ATOM 3063 O O . ILE B 1 34 ? -10.938 9.148 21.406 1 97.06 34 ILE B O 1
ATOM 3067 N N . GLU B 1 35 ? -9.352 8.672 22.906 1 97.25 35 GLU B N 1
ATOM 3068 C CA . GLU B 1 35 ? -10.125 7.613 23.547 1 97.25 35 GLU B CA 1
ATOM 3069 C C . GLU B 1 35 ? -11.445 8.148 24.094 1 97.25 35 GLU B C 1
ATOM 3071 O O . GLU B 1 35 ? -12.492 7.512 23.953 1 97.25 35 GLU B O 1
ATOM 3076 N N . GLU B 1 36 ? -11.336 9.289 24.688 1 97.06 36 GLU B N 1
ATOM 3077 C CA . GLU B 1 36 ? -12.531 9.914 25.25 1 97.06 36 GLU B CA 1
ATOM 3078 C C . GLU B 1 36 ? -13.523 10.273 24.156 1 97.06 36 GLU B C 1
ATOM 3080 O O . GLU B 1 36 ? -14.734 10.086 24.312 1 97.06 36 GLU B O 1
ATOM 3085 N N . ALA B 1 37 ? -13 10.828 23.078 1 97.38 37 ALA B N 1
ATOM 3086 C CA . ALA B 1 37 ? -13.867 11.195 21.969 1 97.38 37 ALA B CA 1
ATOM 3087 C C . ALA B 1 37 ? -14.586 9.969 21.406 1 97.38 37 ALA B C 1
ATOM 3089 O O . ALA B 1 37 ? -15.789 10.023 21.141 1 97.38 37 ALA B O 1
ATOM 3090 N N . ILE B 1 38 ? -13.875 8.875 21.234 1 97.81 38 ILE B N 1
ATOM 3091 C CA . ILE B 1 38 ? -14.461 7.637 20.719 1 97.81 38 ILE B CA 1
ATOM 3092 C C . ILE B 1 38 ? -15.516 7.129 21.703 1 97.81 38 ILE B C 1
ATOM 3094 O O . ILE B 1 38 ? -16.641 6.793 21.297 1 97.81 38 ILE B O 1
ATOM 3098 N N . ALA B 1 39 ? -15.203 7.141 22.969 1 97.19 39 ALA B N 1
ATOM 3099 C CA . ALA B 1 39 ? -16.094 6.609 24 1 97.19 39 ALA B CA 1
ATOM 3100 C C . ALA B 1 39 ? -17.391 7.414 24.062 1 97.19 39 ALA B C 1
ATOM 3102 O O . ALA B 1 39 ? -18.453 6.855 24.297 1 97.19 39 ALA B O 1
ATOM 3103 N N . LYS B 1 40 ? -17.281 8.656 23.828 1 96.25 40 LYS B N 1
ATOM 3104 C CA . LYS B 1 40 ? -18.422 9.531 24.047 1 96.25 40 LYS B CA 1
ATOM 3105 C C . LYS B 1 40 ? -19.203 9.758 22.766 1 96.25 40 LYS B C 1
ATOM 3107 O O . LYS B 1 40 ? -20.422 9.953 22.797 1 96.25 40 LYS B O 1
ATOM 3112 N N . LYS B 1 41 ? -18.484 9.742 21.609 1 95.69 41 LYS B N 1
ATOM 3113 C CA . LYS B 1 41 ? -19.125 10.32 20.438 1 95.69 41 LYS B CA 1
ATOM 3114 C C . LYS B 1 41 ? -19.328 9.273 19.359 1 95.69 41 LYS B C 1
ATOM 3116 O O . LYS B 1 41 ? -20.156 9.453 18.453 1 95.69 41 LYS B O 1
ATOM 3121 N N . LEU B 1 42 ? -18.594 8.211 19.344 1 95.19 42 LEU B N 1
ATOM 3122 C CA . LEU B 1 42 ? -18.734 7.203 18.297 1 95.19 42 LEU B CA 1
ATOM 3123 C C . LEU B 1 42 ? -19.859 6.227 18.641 1 95.19 42 LEU B C 1
ATOM 3125 O O . LEU B 1 42 ? -19.781 5.516 19.641 1 95.19 42 LEU B O 1
ATOM 3129 N N . ASP B 1 43 ? -20.859 6.191 17.859 1 93.5 43 ASP B N 1
ATOM 3130 C CA . ASP B 1 43 ? -21.953 5.242 18.031 1 93.5 43 ASP B CA 1
ATOM 3131 C C . ASP B 1 43 ? -21.812 4.066 17.062 1 93.5 43 ASP B C 1
ATOM 3133 O O . ASP B 1 43 ? -22.266 4.137 15.922 1 93.5 43 ASP B O 1
ATOM 3137 N N . VAL B 1 44 ? -21.297 3.049 17.531 1 93.12 44 VAL B N 1
ATOM 3138 C CA . VAL B 1 44 ? -20.953 1.916 16.688 1 93.12 44 VAL B CA 1
ATOM 3139 C C . VAL B 1 44 ? -22.219 1.117 16.359 1 93.12 44 VAL B C 1
ATOM 3141 O O . VAL B 1 44 ? -22.203 0.266 15.461 1 93.12 44 VAL B O 1
ATOM 3144 N N . LYS B 1 45 ? -23.328 1.377 16.984 1 89.69 45 LYS B N 1
ATOM 3145 C CA . LYS B 1 45 ? -24.594 0.691 16.703 1 89.69 45 LYS B CA 1
ATOM 3146 C C . LYS B 1 45 ? -25.125 1.043 15.32 1 89.69 45 LYS B C 1
ATOM 3148 O O . LYS B 1 45 ? -25.891 0.282 14.734 1 89.69 45 LYS B O 1
ATOM 3153 N N . CYS B 1 46 ? -24.641 2.154 14.875 1 85.56 46 CYS B N 1
ATOM 3154 C CA . CYS B 1 46 ? -25.156 2.662 13.609 1 85.56 46 CYS B CA 1
ATOM 3155 C C . CYS B 1 46 ? -24.375 2.098 12.43 1 85.56 46 CYS B C 1
ATOM 3157 O O . CYS B 1 46 ? -24.734 2.332 11.273 1 85.56 46 CYS B O 1
ATOM 3159 N N . PHE B 1 47 ? -23.359 1.488 12.758 1 86.12 47 PHE B N 1
ATOM 3160 C CA . PHE B 1 47 ? -22.516 0.999 11.672 1 86.12 47 PHE B CA 1
ATOM 3161 C C . PHE B 1 47 ? -22.875 -0.437 11.312 1 86.12 47 PHE B C 1
ATOM 3163 O O . PHE B 1 47 ? -23.297 -1.212 12.172 1 86.12 47 PHE B O 1
ATOM 3170 N N . SER B 1 48 ? -23.047 -0.501 9.93 1 71.31 48 SER B N 1
ATOM 3171 C CA . SER B 1 48 ? -23.234 -1.865 9.445 1 71.31 48 SER B CA 1
ATOM 3172 C C . SER B 1 48 ? -22 -2.725 9.727 1 71.31 48 SER B C 1
ATOM 3174 O O . SER B 1 48 ? -20.891 -2.201 9.891 1 71.31 48 SER B O 1
ATOM 3176 N N . SER B 1 49 ? -22.109 -4.066 9.93 1 62.62 49 SER B N 1
ATOM 3177 C CA . SER B 1 49 ? -21.484 -5.199 10.594 1 62.62 49 SER B CA 1
ATOM 3178 C C . SER B 1 49 ? -20.016 -5.309 10.211 1 62.62 49 SER B C 1
ATOM 3180 O O . SER B 1 49 ? -19.141 -5.461 11.078 1 62.62 49 SER B O 1
ATOM 3182 N N . ASN B 1 50 ? -19.359 -5.738 9.344 1 81.56 50 ASN B N 1
ATOM 3183 C CA . ASN B 1 50 ? -18.016 -6.25 9.109 1 81.56 50 ASN B CA 1
ATOM 3184 C C . ASN B 1 50 ? -17.562 -6.004 7.672 1 81.56 50 ASN B C 1
ATOM 3186 O O . ASN B 1 50 ? -18.281 -6.344 6.727 1 81.56 50 ASN B O 1
ATOM 3190 N N . PRO B 1 51 ? -16.422 -5.188 7.668 1 94.75 51 PRO B N 1
ATOM 3191 C CA . PRO B 1 51 ? -15.391 -4.781 8.633 1 94.75 51 PRO B CA 1
ATOM 3192 C C . PRO B 1 51 ? -15.539 -3.328 9.078 1 94.75 51 PRO B C 1
ATOM 3194 O O . PRO B 1 51 ? -16.266 -2.555 8.438 1 94.75 51 PRO B O 1
ATOM 3197 N N . PHE B 1 52 ? -14.961 -3.006 10.266 1 96.88 52 PHE B N 1
ATOM 3198 C CA . PHE B 1 52 ? -14.734 -1.62 10.664 1 96.88 52 PHE B CA 1
ATOM 3199 C C . PHE B 1 52 ? -13.492 -1.058 9.984 1 96.88 52 PHE B C 1
ATOM 3201 O O . PHE B 1 52 ? -12.391 -1.581 10.164 1 96.88 52 PHE B O 1
ATOM 3208 N N . ARG B 1 53 ? -13.641 0.003 9.203 1 97.38 53 ARG B N 1
ATOM 3209 C CA . ARG B 1 53 ? -12.555 0.515 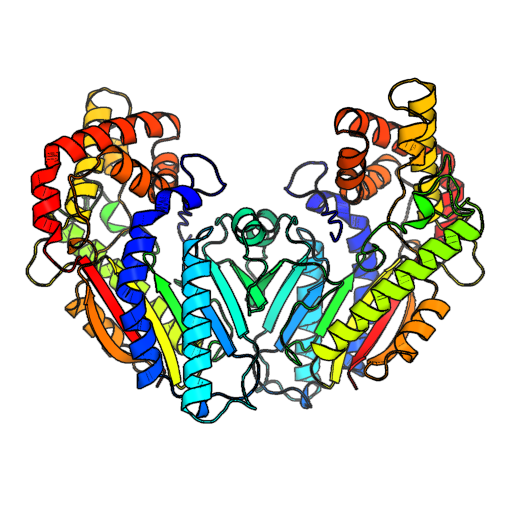8.375 1 97.38 53 ARG B CA 1
ATOM 3210 C C . ARG B 1 53 ? -12.039 1.847 8.914 1 97.38 53 ARG B C 1
ATOM 3212 O O . ARG B 1 53 ? -12.82 2.764 9.164 1 97.38 53 ARG B O 1
ATOM 3219 N N . LEU B 1 54 ? -10.727 1.916 9.086 1 98.19 54 LEU B N 1
ATOM 3220 C CA . LEU B 1 54 ? -10.008 3.094 9.562 1 98.19 54 LEU B CA 1
ATOM 3221 C C . LEU B 1 54 ? -9 3.572 8.531 1 98.19 54 LEU B C 1
ATOM 3223 O O . LEU B 1 54 ? -8.461 2.77 7.766 1 98.19 54 LEU B O 1
ATOM 3227 N N . ALA B 1 55 ? -8.758 4.867 8.547 1 98.81 55 ALA B N 1
ATOM 3228 C CA . ALA B 1 55 ? -7.707 5.395 7.688 1 98.81 55 ALA B CA 1
ATOM 3229 C C . ALA B 1 55 ? -6.816 6.371 8.445 1 98.81 55 ALA B C 1
ATOM 3231 O O . ALA B 1 55 ? -7.309 7.188 9.234 1 98.81 55 ALA B O 1
ATOM 3232 N N . ASP B 1 56 ? -5.59 6.23 8.328 1 98.81 56 ASP B N 1
ATOM 3233 C CA . ASP B 1 56 ? -4.613 7.23 8.75 1 98.81 56 ASP B CA 1
ATOM 3234 C C . ASP B 1 56 ? -4.129 8.062 7.57 1 98.81 56 ASP B C 1
ATOM 3236 O O . ASP B 1 56 ? -3.4 7.562 6.707 1 98.81 56 ASP B O 1
ATOM 3240 N N . LEU B 1 57 ? -4.457 9.336 7.523 1 98.69 57 LEU B N 1
ATOM 3241 C CA . LEU B 1 57 ? -4.102 10.234 6.43 1 98.69 57 LEU B CA 1
ATOM 3242 C C . LEU B 1 57 ? -2.793 10.961 6.719 1 98.69 57 LEU B C 1
ATOM 3244 O O . LEU B 1 57 ? -2.705 11.727 7.68 1 98.69 57 LEU B O 1
ATOM 3248 N N . GLY B 1 58 ? -1.816 10.758 5.848 1 97.62 58 GLY B N 1
ATOM 3249 C CA . GLY B 1 58 ? -0.47 11.242 6.109 1 97.62 58 GLY B CA 1
ATOM 3250 C C . GLY B 1 58 ? 0.308 10.367 7.066 1 97.62 58 GLY B C 1
ATOM 3251 O O . GLY B 1 58 ? 0.874 10.852 8.047 1 97.62 58 GLY B O 1
ATOM 3252 N N . CYS B 1 59 ? 0.389 9.078 6.707 1 97.31 59 CYS B N 1
ATOM 3253 C CA . CYS B 1 59 ? 0.877 8.086 7.664 1 97.31 59 CYS B CA 1
ATOM 3254 C C . CYS B 1 59 ? 2.4 8.062 7.688 1 97.31 59 CYS B C 1
ATOM 3256 O O . CYS B 1 59 ? 3.002 7.547 8.633 1 97.31 59 CYS B O 1
ATOM 3258 N N . SER B 1 60 ? 3.018 8.555 6.699 1 95.62 60 SER B N 1
ATOM 3259 C CA . SER B 1 60 ? 4.465 8.484 6.535 1 95.62 60 SER B CA 1
ATOM 3260 C C . SER B 1 60 ? 4.965 7.051 6.609 1 95.62 60 SER B C 1
ATOM 3262 O O . SER B 1 60 ? 4.371 6.148 6.02 1 95.62 60 SER B O 1
ATOM 3264 N N . VAL B 1 61 ? 6.055 6.734 7.266 1 93.81 61 VAL B N 1
ATOM 3265 C CA . VAL B 1 61 ? 6.766 5.473 7.078 1 93.81 61 VAL B CA 1
ATOM 3266 C C . VAL B 1 61 ? 6.711 4.652 8.367 1 93.81 61 VAL B C 1
ATOM 3268 O O . VAL B 1 61 ? 7.391 3.631 8.484 1 93.81 61 VAL B O 1
ATOM 3271 N N . GLY B 1 62 ? 5.941 4.906 9.367 1 83.5 62 GLY B N 1
ATOM 3272 C CA . GLY B 1 62 ? 5.98 4.223 10.648 1 83.5 62 GLY B CA 1
ATOM 3273 C C . GLY B 1 62 ? 7.152 4.645 11.516 1 83.5 62 GLY B C 1
ATOM 3274 O O . GLY B 1 62 ? 8.039 5.363 11.055 1 83.5 62 GLY B O 1
ATOM 3275 N N . PRO B 1 63 ? 6.965 4.469 12.812 1 91.88 63 PRO B N 1
ATOM 3276 C CA . PRO B 1 63 ? 6.055 3.586 13.547 1 91.88 63 PRO B CA 1
ATOM 3277 C C . PRO B 1 63 ? 4.855 4.332 14.133 1 91.88 63 PRO B C 1
ATOM 3279 O O . PRO B 1 63 ? 3.867 3.707 14.523 1 91.88 63 PRO B O 1
ATOM 3282 N N . ASN B 1 64 ? 4.906 5.68 14.172 1 94.56 64 ASN B N 1
ATOM 3283 C CA . ASN B 1 64 ? 3.885 6.477 14.844 1 94.56 64 ASN B CA 1
ATOM 3284 C C . ASN B 1 64 ? 2.482 6.109 14.367 1 94.56 64 ASN B C 1
ATOM 3286 O O . ASN B 1 64 ? 1.562 5.977 15.18 1 94.56 64 ASN B O 1
ATOM 3290 N N . THR B 1 65 ? 2.387 5.891 13.133 1 97.19 65 THR B N 1
ATOM 3291 C CA . THR B 1 65 ? 1.073 5.574 12.586 1 97.19 65 THR B CA 1
ATOM 3292 C C . THR B 1 65 ? 0.57 4.234 13.117 1 97.19 65 THR B C 1
ATOM 3294 O O . THR B 1 65 ? -0.623 4.078 13.391 1 97.19 65 THR B O 1
ATOM 3297 N N . PHE B 1 66 ? 1.435 3.248 13.305 1 97.38 66 PHE B N 1
ATOM 3298 C CA . PHE B 1 66 ? 1.038 1.94 13.812 1 97.38 66 PHE B CA 1
ATOM 3299 C C . PHE B 1 66 ? 0.565 2.041 15.258 1 97.38 66 PHE B C 1
ATOM 3301 O O . PHE B 1 66 ? -0.44 1.433 15.633 1 97.38 66 PHE B O 1
ATOM 3308 N N . ILE B 1 67 ? 1.253 2.814 16.016 1 95.94 67 ILE B N 1
ATOM 3309 C CA . ILE B 1 67 ? 0.895 3.021 17.422 1 95.94 67 ILE B CA 1
ATOM 3310 C C . ILE B 1 67 ? -0.472 3.697 17.5 1 95.94 67 ILE B C 1
ATOM 3312 O O . ILE B 1 67 ? -1.337 3.266 18.266 1 95.94 67 ILE B O 1
ATOM 3316 N N . ALA B 1 68 ? -0.624 4.707 16.734 1 96.69 68 ALA B N 1
ATOM 3317 C CA . ALA B 1 68 ? -1.894 5.43 16.719 1 96.69 68 ALA B CA 1
ATOM 3318 C C . ALA B 1 68 ? -3.047 4.504 16.344 1 96.69 68 ALA B C 1
ATOM 3320 O O . ALA B 1 68 ? -4.078 4.484 17.016 1 96.69 68 ALA B O 1
ATOM 3321 N N . MET B 1 69 ? -2.869 3.705 15.305 1 97.69 69 MET B N 1
ATOM 3322 C CA . MET B 1 69 ? -3.936 2.836 14.812 1 97.69 69 MET B CA 1
ATOM 3323 C C . MET B 1 69 ? -4.246 1.732 15.82 1 97.69 69 MET B C 1
ATOM 3325 O O . MET B 1 69 ? -5.406 1.362 16 1 97.69 69 MET B O 1
ATOM 3329 N N . GLN B 1 70 ? -3.225 1.198 16.438 1 96.44 70 GLN B N 1
ATOM 3330 C CA . GLN B 1 70 ? -3.445 0.188 17.469 1 96.44 70 GLN B CA 1
ATOM 3331 C C . GLN B 1 70 ? -4.293 0.742 18.609 1 96.44 70 GLN B C 1
ATOM 3333 O O . GLN B 1 70 ? -5.234 0.089 19.062 1 96.44 70 GLN B O 1
ATOM 3338 N N . HIS B 1 71 ? -3.963 1.931 19.062 1 96.38 71 HIS B N 1
ATOM 3339 C CA . HIS B 1 71 ? -4.699 2.559 20.141 1 96.38 71 HIS B CA 1
ATOM 3340 C C . HIS B 1 71 ? -6.145 2.838 19.75 1 96.38 71 HIS B C 1
ATOM 3342 O O . HIS B 1 71 ? -7.062 2.645 20.547 1 96.38 71 HIS B O 1
ATOM 3348 N N . ILE B 1 72 ? -6.316 3.297 18.562 1 97.81 72 ILE B N 1
ATOM 3349 C CA . ILE B 1 72 ? -7.66 3.633 18.094 1 97.81 72 ILE B CA 1
ATOM 3350 C C . ILE B 1 72 ? -8.484 2.357 17.953 1 97.81 72 ILE B C 1
ATOM 3352 O O . ILE B 1 72 ? -9.648 2.314 18.344 1 97.81 72 ILE B O 1
ATOM 3356 N N . VAL B 1 73 ? -7.891 1.281 17.375 1 97.75 73 VAL B N 1
ATOM 3357 C CA . VAL B 1 73 ? -8.57 -0.004 17.25 1 97.75 73 VAL B CA 1
ATOM 3358 C C . VAL B 1 73 ? -9.008 -0.49 18.641 1 97.75 73 VAL B C 1
ATOM 3360 O O . VAL B 1 73 ? -10.156 -0.892 18.828 1 97.75 73 VAL B O 1
ATOM 3363 N N . GLU B 1 74 ? -8.148 -0.39 19.594 1 97.44 74 GLU B N 1
ATOM 3364 C CA . GLU B 1 74 ? -8.461 -0.809 20.953 1 97.44 74 GLU B CA 1
ATOM 3365 C C . GLU B 1 74 ? -9.586 0.027 21.547 1 97.44 74 GLU B C 1
ATOM 3367 O O . GLU B 1 74 ? -10.461 -0.5 22.234 1 97.44 74 GLU B O 1
ATOM 3372 N N . ALA B 1 75 ? -9.492 1.298 21.297 1 97.94 75 ALA B N 1
ATOM 3373 C CA . ALA B 1 75 ? -10.539 2.184 21.797 1 97.94 75 ALA B CA 1
ATOM 3374 C C . ALA B 1 75 ? -11.891 1.829 21.188 1 97.94 75 ALA B C 1
ATOM 3376 O O . ALA B 1 75 ? -12.914 1.846 21.875 1 97.94 75 ALA B O 1
ATOM 3377 N N . VAL B 1 76 ? -11.93 1.533 19.891 1 97.12 76 VAL B N 1
ATOM 3378 C CA . VAL B 1 76 ? -13.164 1.157 19.203 1 97.12 76 VAL B CA 1
ATOM 3379 C C . VAL B 1 76 ? -13.672 -0.174 19.75 1 97.12 76 VAL B C 1
ATOM 3381 O O . VAL B 1 76 ? -14.875 -0.347 19.969 1 97.12 76 VAL B O 1
ATOM 3384 N N . GLU B 1 77 ? -12.734 -1.126 20 1 96.69 77 GLU B N 1
ATOM 3385 C CA . GLU B 1 77 ? -13.117 -2.396 20.609 1 96.69 77 GLU B CA 1
ATOM 3386 C C . GLU B 1 77 ? -13.812 -2.18 21.953 1 96.69 77 GLU B C 1
ATOM 3388 O O . GLU B 1 77 ? -14.844 -2.795 22.234 1 96.69 77 GLU B O 1
ATOM 3393 N N . ARG B 1 78 ? -13.203 -1.317 22.75 1 97.25 78 ARG B N 1
ATOM 3394 C CA . ARG B 1 78 ? -13.797 -1.012 24.047 1 97.25 78 ARG B CA 1
ATOM 3395 C C . ARG B 1 78 ? -15.188 -0.4 23.875 1 97.25 78 ARG B C 1
ATOM 3397 O O . ARG B 1 78 ? -16.078 -0.632 24.703 1 97.25 78 ARG B O 1
ATOM 3404 N N . ARG B 1 79 ? -15.328 0.406 22.812 1 96.12 79 ARG B N 1
ATOM 3405 C CA . ARG B 1 79 ? -16.625 1.021 22.547 1 96.12 79 ARG B CA 1
ATOM 3406 C C . ARG B 1 79 ? -17.672 -0.035 22.234 1 96.12 79 ARG B C 1
ATOM 3408 O O . ARG B 1 79 ? -18.812 0.056 22.703 1 96.12 79 ARG B O 1
ATOM 3415 N N . TYR B 1 80 ? -17.344 -1.054 21.438 1 95.12 80 TYR B N 1
ATOM 3416 C CA . TYR B 1 80 ? -18.266 -2.154 21.141 1 95.12 80 TYR B CA 1
ATOM 3417 C C . TYR B 1 80 ? -18.641 -2.904 22.406 1 95.12 80 TYR B C 1
ATOM 3419 O O . TYR B 1 80 ? -19.812 -3.221 22.609 1 95.12 80 TYR B O 1
ATOM 3427 N N . LEU B 1 81 ? -17.641 -3.117 23.281 1 95.88 81 LEU B N 1
ATOM 3428 C CA . LEU B 1 81 ? -17.906 -3.809 24.531 1 95.88 81 LEU B CA 1
ATOM 3429 C C . LEU B 1 81 ? -18.812 -2.984 25.438 1 95.88 81 LEU B C 1
ATOM 3431 O O . LEU B 1 81 ? -19.766 -3.516 26.016 1 95.88 81 LEU B O 1
ATOM 3435 N N . ALA B 1 82 ? -18.547 -1.725 25.469 1 95.94 82 ALA B N 1
ATOM 3436 C CA . ALA B 1 82 ? -19.297 -0.824 26.344 1 95.94 82 ALA B CA 1
ATOM 3437 C C . ALA B 1 82 ? -20.75 -0.721 25.875 1 95.94 82 ALA B C 1
ATOM 3439 O O . ALA B 1 82 ? -21.656 -0.492 26.688 1 95.94 82 ALA B O 1
ATOM 3440 N N . GLN B 1 83 ? -20.922 -0.979 24.641 1 93.62 83 GLN B N 1
ATOM 3441 C CA . GLN B 1 83 ? -22.281 -0.872 24.109 1 93.62 83 GLN B CA 1
ATOM 3442 C C . GLN B 1 83 ? -22.953 -2.242 24.016 1 93.62 83 GLN B C 1
ATOM 3444 O O . GLN B 1 83 ? -24 -2.387 23.391 1 93.62 83 GLN B O 1
ATOM 3449 N N . GLY B 1 84 ? -22.328 -3.26 24.578 1 92.94 84 GLY B N 1
ATOM 3450 C CA . GLY B 1 84 ? -22.906 -4.59 24.672 1 92.94 84 GLY B CA 1
ATOM 3451 C C . GLY B 1 84 ? -22.891 -5.348 23.359 1 92.94 84 GLY B C 1
ATOM 3452 O O . GLY B 1 84 ? -23.75 -6.191 23.109 1 92.94 84 GLY B O 1
ATOM 3453 N N . LEU B 1 85 ? -21.922 -5.02 22.5 1 92.81 85 LEU B N 1
ATOM 3454 C CA . LEU B 1 85 ? -21.891 -5.586 21.156 1 92.81 85 LEU B CA 1
ATOM 3455 C C . LEU B 1 85 ? -20.688 -6.496 20.984 1 92.81 85 LEU B C 1
ATOM 3457 O O . LEU B 1 85 ? -20.062 -6.5 19.922 1 92.81 85 LEU B O 1
ATOM 3461 N N . LYS B 1 86 ? -20.297 -7.27 22 1 90.94 86 LYS B N 1
ATOM 3462 C CA . LYS B 1 86 ? -19.156 -8.172 21.938 1 90.94 86 LYS B CA 1
ATOM 3463 C C . LYS B 1 86 ? -19.297 -9.164 20.797 1 90.94 86 LYS B C 1
ATOM 3465 O O . LYS B 1 86 ? -18.328 -9.43 20.078 1 90.94 86 LYS B O 1
ATOM 3470 N N . SER B 1 87 ? -20.484 -9.727 20.609 1 91.31 87 SER B N 1
ATOM 3471 C CA . SER B 1 87 ? -20.734 -10.742 19.594 1 91.31 87 SER B CA 1
ATOM 3472 C C . SER B 1 87 ? -20.703 -10.148 18.188 1 91.31 87 SER B C 1
ATOM 3474 O O . SER B 1 87 ? -20.562 -10.867 17.203 1 91.31 87 SER B O 1
ATOM 3476 N N . GLU B 1 88 ? -20.75 -8.805 18.125 1 91.56 88 GLU B N 1
ATOM 3477 C CA . GLU B 1 88 ? -20.781 -8.102 16.844 1 91.56 88 GLU B CA 1
ATOM 3478 C C . GLU B 1 88 ? -19.453 -7.414 16.562 1 91.56 88 GLU B C 1
ATOM 3480 O O . GLU B 1 88 ? -19.359 -6.57 15.672 1 91.56 88 GLU B O 1
ATOM 3485 N N . MET B 1 89 ? -18.469 -7.785 17.375 1 93.81 89 MET B N 1
ATOM 3486 C CA . MET B 1 89 ? -17.156 -7.195 17.188 1 93.81 89 MET B CA 1
ATOM 3487 C C . MET B 1 89 ? -16.656 -7.418 15.758 1 93.81 89 MET B C 1
ATOM 3489 O O . MET B 1 89 ? -16.562 -8.562 15.305 1 93.81 89 MET B O 1
ATOM 3493 N N . PRO B 1 90 ? -16.438 -6.375 15.031 1 95.5 90 PRO B N 1
ATOM 3494 C CA . PRO B 1 90 ? -15.984 -6.535 13.648 1 95.5 90 PRO B CA 1
ATOM 3495 C C . PRO B 1 90 ? -14.5 -6.855 13.555 1 95.5 90 PRO B C 1
ATOM 3497 O O . PRO B 1 90 ? -13.766 -6.711 14.539 1 95.5 90 PRO B O 1
ATOM 3500 N N . GLU B 1 91 ? -14.086 -7.352 12.43 1 96.69 91 GLU B N 1
ATOM 3501 C CA . GLU B 1 91 ? -12.68 -7.285 12.055 1 96.69 91 GLU B CA 1
ATOM 3502 C C . GLU B 1 91 ? -12.289 -5.875 11.617 1 96.69 91 GLU B C 1
ATOM 3504 O O . GLU B 1 91 ? -13.133 -5.109 11.156 1 96.69 91 GLU B O 1
ATOM 3509 N N . PHE B 1 92 ? -11.07 -5.531 11.836 1 97.75 92 PHE B N 1
ATOM 3510 C CA . PHE B 1 92 ? -10.617 -4.176 11.547 1 97.75 92 PHE B CA 1
ATOM 3511 C C . PHE B 1 92 ? -9.734 -4.148 10.305 1 97.75 92 PHE B C 1
ATOM 3513 O O . PHE B 1 92 ? -8.914 -5.043 10.102 1 97.75 92 PHE B O 1
ATOM 3520 N N . GLN B 1 93 ? -9.977 -3.258 9.453 1 98.31 93 GLN B N 1
ATOM 3521 C CA . GLN B 1 93 ? -9.117 -2.965 8.305 1 98.31 93 GLN B CA 1
ATOM 3522 C C . GLN B 1 93 ? -8.594 -1.532 8.367 1 98.31 93 GLN B C 1
ATOM 3524 O O . GLN B 1 93 ? -9.367 -0.588 8.531 1 98.31 93 GLN B O 1
ATOM 3529 N N . VAL B 1 94 ? -7.336 -1.348 8.258 1 98.69 94 VAL B N 1
ATOM 3530 C CA . VAL B 1 94 ? -6.719 -0.034 8.398 1 98.69 94 VAL B CA 1
ATOM 3531 C C . VAL B 1 94 ? -6.055 0.367 7.082 1 98.69 94 VAL B C 1
ATOM 3533 O O . VAL B 1 94 ? -5.27 -0.399 6.516 1 98.69 94 VAL B O 1
ATOM 3536 N N . PHE B 1 95 ? -6.383 1.551 6.602 1 98.81 95 PHE B N 1
ATOM 3537 C CA . PHE B 1 95 ? -5.789 2.137 5.406 1 98.81 95 PHE B CA 1
ATOM 3538 C C . PHE B 1 95 ? -4.742 3.182 5.777 1 98.81 95 PHE B C 1
ATOM 3540 O O . PHE B 1 95 ? -5.07 4.207 6.379 1 98.81 95 PHE B O 1
ATOM 3547 N N . PHE B 1 96 ? -3.529 2.902 5.441 1 98.81 96 PHE B N 1
ATOM 3548 C CA . PHE B 1 96 ? -2.443 3.857 5.625 1 98.81 96 PHE B CA 1
ATOM 3549 C C . PHE B 1 96 ? -2.229 4.684 4.363 1 98.81 96 PHE B C 1
ATOM 3551 O O . PHE B 1 96 ? -1.748 4.172 3.354 1 98.81 96 PHE B O 1
ATOM 3558 N N . ASN B 1 97 ? -2.531 5.957 4.469 1 98.75 97 ASN B N 1
ATOM 3559 C CA . ASN B 1 97 ? -2.492 6.828 3.299 1 98.75 97 ASN B CA 1
ATOM 3560 C C . ASN B 1 97 ? -1.31 7.793 3.355 1 98.75 97 ASN B C 1
ATOM 3562 O O . ASN B 1 97 ? -1.018 8.359 4.406 1 98.75 97 ASN B O 1
ATOM 3566 N N . ASP B 1 98 ? -0.693 7.988 2.281 1 98 98 ASP B N 1
ATOM 3567 C CA . ASP B 1 98 ? 0.257 9.07 2.039 1 98 98 ASP B CA 1
ATOM 3568 C C . ASP B 1 98 ? 0.439 9.32 0.542 1 98 98 ASP B C 1
ATOM 3570 O O . ASP B 1 98 ? -0.173 8.633 -0.283 1 98 98 ASP B O 1
ATOM 3574 N N . HIS B 1 99 ? 1.232 10.312 0.215 1 95.94 99 HIS B N 1
ATOM 3575 C CA . HIS B 1 99 ? 1.528 10.602 -1.184 1 95.94 99 HIS B CA 1
ATOM 3576 C C . HIS B 1 99 ? 2.109 9.383 -1.89 1 95.94 99 HIS B C 1
ATOM 3578 O O . HIS B 1 99 ? 2.717 8.523 -1.25 1 95.94 99 HIS B O 1
ATOM 3584 N N . VAL B 1 100 ? 1.965 9.383 -3.213 1 95.69 100 VAL B N 1
ATOM 3585 C CA . VAL B 1 100 ? 2.453 8.297 -4.055 1 95.69 100 VAL B CA 1
ATOM 3586 C C . VAL B 1 100 ? 3.955 8.109 -3.842 1 95.69 100 VAL B C 1
ATOM 3588 O O . VAL B 1 100 ? 4.461 6.988 -3.877 1 95.69 100 VAL B O 1
ATOM 3591 N N . GLY B 1 101 ? 4.625 9.18 -3.551 1 93.88 101 GLY B N 1
ATOM 3592 C CA . GLY B 1 101 ? 6.074 9.141 -3.406 1 93.88 101 GLY B CA 1
ATOM 3593 C C . GLY B 1 101 ? 6.523 8.68 -2.031 1 93.88 101 GLY B C 1
ATOM 3594 O O . GLY B 1 101 ? 7.723 8.602 -1.76 1 93.88 101 GLY B O 1
ATOM 3595 N N . ASN B 1 102 ? 5.582 8.43 -1.146 1 96.31 102 ASN B N 1
ATOM 3596 C CA . ASN B 1 102 ? 5.938 7.906 0.171 1 96.31 102 ASN B CA 1
ATOM 3597 C C . ASN B 1 102 ? 6.68 6.578 0.067 1 96.31 102 ASN B C 1
ATOM 3599 O O . ASN B 1 102 ? 6.531 5.852 -0.918 1 96.31 102 ASN B O 1
ATOM 3603 N N . ASP B 1 103 ? 7.453 6.309 1.049 1 96.56 103 ASP B N 1
ATOM 3604 C CA . ASP B 1 103 ? 8.164 5.035 1.124 1 96.56 103 ASP B CA 1
ATOM 3605 C C . ASP B 1 103 ? 7.266 3.936 1.683 1 96.56 103 ASP B C 1
ATOM 3607 O O . ASP B 1 103 ? 7.445 3.5 2.822 1 96.56 103 ASP B O 1
ATOM 3611 N N . PHE B 1 104 ? 6.457 3.338 0.922 1 97.69 104 PHE B N 1
ATOM 3612 C CA . PHE B 1 104 ? 5.527 2.293 1.333 1 97.69 104 PHE B CA 1
ATOM 3613 C C . PHE B 1 104 ? 6.266 0.988 1.603 1 97.69 104 PHE B C 1
ATOM 3615 O O . PHE B 1 104 ? 5.809 0.164 2.4 1 97.69 104 PHE B O 1
ATOM 3622 N N . ASN B 1 105 ? 7.395 0.774 0.896 1 96.44 105 ASN B N 1
ATOM 3623 C CA . ASN B 1 105 ? 8.18 -0.43 1.156 1 96.44 105 ASN B CA 1
ATOM 3624 C C . ASN B 1 105 ? 8.617 -0.509 2.615 1 96.44 105 ASN B C 1
ATOM 3626 O O . ASN B 1 105 ? 8.406 -1.529 3.275 1 96.44 105 ASN B O 1
ATOM 3630 N N . THR B 1 106 ? 9.148 0.604 3.102 1 96.56 106 THR B N 1
ATOM 3631 C CA . THR B 1 106 ? 9.562 0.641 4.5 1 96.56 106 THR B CA 1
ATOM 3632 C C . THR B 1 106 ? 8.352 0.531 5.422 1 96.56 106 THR B C 1
ATOM 3634 O O . THR B 1 106 ? 8.391 -0.177 6.43 1 96.56 106 THR B O 1
ATOM 3637 N N . LEU B 1 107 ? 7.289 1.228 5.074 1 97.5 107 LEU B N 1
ATOM 3638 C CA . LEU B 1 107 ? 6.062 1.163 5.867 1 97.5 107 LEU B CA 1
ATOM 3639 C C . LEU B 1 107 ? 5.602 -0.281 6.035 1 97.5 107 LEU B C 1
ATOM 3641 O O . LEU B 1 107 ? 5.383 -0.738 7.16 1 97.5 107 LEU B O 1
ATOM 3645 N N . PHE B 1 108 ? 5.5 -1.01 4.965 1 97.25 108 PHE B N 1
ATOM 3646 C CA . PHE B 1 108 ? 4.969 -2.365 5 1 97.25 108 PHE B CA 1
ATOM 3647 C C . PHE B 1 108 ? 5.938 -3.312 5.691 1 97.25 108 PHE B C 1
ATOM 3649 O O . PHE B 1 108 ? 5.523 -4.203 6.438 1 97.25 108 PHE B O 1
ATOM 3656 N N . ALA B 1 109 ? 7.195 -3.135 5.441 1 95.25 109 ALA B N 1
ATOM 3657 C CA . ALA B 1 109 ? 8.203 -3.969 6.09 1 95.25 109 ALA B CA 1
ATOM 3658 C C . ALA B 1 109 ? 8.18 -3.773 7.602 1 95.25 109 ALA B C 1
ATOM 3660 O O . ALA B 1 109 ? 8.641 -4.637 8.352 1 95.25 109 ALA B O 1
ATOM 3661 N N . SER B 1 110 ? 7.609 -2.611 8.047 1 95.62 110 SER B N 1
ATOM 3662 C CA . SER B 1 110 ? 7.656 -2.262 9.461 1 95.62 110 SER B CA 1
ATOM 3663 C C . SER B 1 110 ? 6.324 -2.551 10.148 1 95.62 110 SER B C 1
ATOM 3665 O O . SER B 1 110 ? 6.152 -2.268 11.336 1 95.62 110 SER B O 1
ATOM 3667 N N . LEU B 1 111 ? 5.43 -3.131 9.461 1 96.88 111 LEU B N 1
ATOM 3668 C CA . LEU B 1 111 ? 4.137 -3.455 10.047 1 96.88 111 LEU B CA 1
ATOM 3669 C C . LEU B 1 111 ? 4.305 -4.348 11.273 1 96.88 111 LEU B C 1
ATOM 3671 O O . LEU B 1 111 ? 5.066 -5.316 11.242 1 96.88 111 LEU B O 1
ATOM 3675 N N . PRO B 1 112 ? 3.58 -4.039 12.297 1 95.38 112 PRO B N 1
ATOM 3676 C CA . PRO B 1 112 ? 3.66 -4.918 13.469 1 95.38 112 PRO B CA 1
ATOM 3677 C C . PRO B 1 112 ? 3.117 -6.316 13.188 1 95.38 112 PRO B C 1
ATOM 3679 O O . PRO B 1 112 ? 2.105 -6.465 12.5 1 95.38 112 PRO B O 1
ATOM 3682 N N . THR B 1 113 ? 3.711 -7.332 13.742 1 90.38 113 THR B N 1
ATOM 3683 C CA . THR B 1 113 ? 3.305 -8.719 13.531 1 90.38 113 THR B CA 1
ATOM 3684 C C . THR B 1 113 ? 2.045 -9.039 14.328 1 90.38 113 THR B C 1
ATOM 3686 O O . THR B 1 113 ? 1.207 -9.828 13.891 1 90.38 113 THR B O 1
ATOM 3689 N N . GLU B 1 114 ? 1.88 -8.406 15.492 1 91.38 114 GLU B N 1
ATOM 3690 C CA . GLU B 1 114 ? 0.761 -8.719 16.375 1 91.38 114 GLU B CA 1
ATOM 3691 C C . GLU B 1 114 ? -0.385 -7.727 16.188 1 91.38 114 GLU B C 1
ATOM 3693 O O . GLU B 1 114 ? -1.239 -7.59 17.062 1 91.38 114 GLU B O 1
ATOM 3698 N N . ARG B 1 115 ? -0.48 -7.273 15.047 1 92.69 115 ARG B N 1
ATOM 3699 C CA . ARG B 1 115 ? -1.55 -6.312 14.805 1 92.69 115 ARG B CA 1
ATOM 3700 C C . ARG B 1 115 ? -2.902 -7.012 14.695 1 92.69 115 ARG B C 1
ATOM 3702 O O . ARG B 1 115 ? -2.986 -8.133 14.203 1 92.69 115 ARG B O 1
ATOM 3709 N N . ARG B 1 116 ? -4.02 -6.363 15.133 1 94.81 116 ARG B N 1
ATOM 3710 C CA . ARG B 1 116 ? -5.375 -6.906 15.117 1 94.81 116 ARG B CA 1
ATOM 3711 C C . ARG B 1 116 ? -6.199 -6.281 14 1 94.81 116 ARG B C 1
ATOM 3713 O O . ARG B 1 116 ? -7.371 -5.945 14.195 1 94.81 116 ARG B O 1
ATOM 3720 N N . TYR B 1 117 ? -5.535 -5.945 12.945 1 98 117 TYR B N 1
ATOM 3721 C CA . TYR B 1 117 ? -6.215 -5.371 11.789 1 98 117 TYR B CA 1
ATOM 3722 C C . TYR B 1 117 ? -5.535 -5.797 10.492 1 98 117 TYR B C 1
ATOM 3724 O O . TYR B 1 117 ? -4.359 -6.168 10.492 1 98 117 TYR B O 1
ATOM 3732 N N . PHE B 1 118 ? -6.277 -5.828 9.438 1 98.31 118 PHE B N 1
ATOM 3733 C CA . PHE B 1 118 ? -5.73 -5.996 8.102 1 98.31 118 PHE B CA 1
ATOM 3734 C C . PHE B 1 118 ? -5.227 -4.668 7.547 1 98.31 118 PHE B C 1
ATOM 3736 O O . PHE B 1 118 ? -5.961 -3.682 7.52 1 98.31 118 PHE B O 1
ATOM 3743 N N . ALA B 1 119 ? -4.004 -4.625 7.098 1 98.31 119 ALA B N 1
ATOM 3744 C CA . ALA B 1 119 ? -3.35 -3.375 6.719 1 98.31 119 ALA B CA 1
ATOM 3745 C C . ALA B 1 119 ? -3.371 -3.182 5.207 1 98.31 119 ALA B C 1
ATOM 3747 O O . ALA B 1 119 ? -3.143 -4.129 4.449 1 98.31 119 ALA B O 1
ATOM 3748 N N . CYS B 1 120 ? -3.645 -1.971 4.766 1 98.62 120 CYS B N 1
ATOM 3749 C CA . CYS B 1 120 ? -3.6 -1.558 3.367 1 98.62 120 CYS B CA 1
ATOM 3750 C C . CYS B 1 120 ? -2.865 -0.232 3.213 1 98.62 120 CYS B C 1
ATOM 3752 O O . CYS B 1 120 ? -2.918 0.62 4.102 1 98.62 120 CYS B O 1
ATOM 3754 N N . GLY B 1 121 ? -2.15 -0.116 2.172 1 98.75 121 GLY B N 1
ATOM 3755 C CA . GLY B 1 121 ? -1.588 1.171 1.794 1 98.75 121 GLY B CA 1
ATOM 3756 C C . GLY B 1 121 ? -2.402 1.891 0.736 1 98.75 121 GLY B C 1
ATOM 3757 O O . GLY B 1 121 ? -2.912 1.265 -0.195 1 98.75 121 GLY B O 1
ATOM 3758 N N . VAL B 1 122 ? -2.59 3.176 0.874 1 98.81 122 VAL B N 1
ATOM 3759 C CA . VAL B 1 122 ? -3.355 3.979 -0.075 1 98.81 122 VAL B CA 1
ATOM 3760 C C . VAL B 1 122 ? -2.496 5.137 -0.581 1 98.81 122 VAL B C 1
ATOM 3762 O O . VAL B 1 122 ? -2.277 6.113 0.136 1 98.81 122 VAL B O 1
ATOM 3765 N N . PRO B 1 123 ? -2.014 5.027 -1.812 1 97.81 123 PRO B N 1
ATOM 3766 C CA . PRO B 1 123 ? -1.246 6.133 -2.385 1 97.81 123 PRO B CA 1
ATOM 3767 C C . PRO B 1 123 ? -2.133 7.281 -2.865 1 97.81 123 PRO B C 1
ATOM 3769 O O . PRO B 1 123 ? -3.191 7.043 -3.453 1 97.81 123 PRO B O 1
ATOM 3772 N N . GLY B 1 124 ? -1.716 8.469 -2.592 1 96.81 124 GLY B N 1
ATOM 3773 C CA . GLY B 1 124 ? -2.424 9.633 -3.1 1 96.81 124 GLY B CA 1
ATOM 3774 C C . GLY B 1 124 ? -2.457 10.789 -2.115 1 96.81 124 GLY B C 1
ATOM 3775 O O . GLY B 1 124 ? -2.213 10.602 -0.921 1 96.81 124 GLY B O 1
ATOM 3776 N N . SER B 1 125 ? -2.809 11.93 -2.602 1 96.5 125 SER B N 1
ATOM 3777 C CA . SER B 1 125 ? -2.91 13.125 -1.769 1 96.5 125 SER B CA 1
ATOM 3778 C C . SER B 1 125 ? -4.246 13.172 -1.03 1 96.5 125 SER B C 1
ATOM 3780 O O . SER B 1 125 ? -5.293 12.898 -1.617 1 96.5 125 SER B O 1
ATOM 3782 N N . PHE B 1 126 ? -4.207 13.5 0.248 1 97.31 126 PHE B N 1
ATOM 3783 C CA . PHE B 1 126 ? -5.449 13.617 1.006 1 97.31 126 PHE B CA 1
ATOM 3784 C C . PHE B 1 126 ? -6.203 14.883 0.62 1 97.31 126 PHE B C 1
ATOM 3786 O O . PHE B 1 126 ? -7.316 15.117 1.094 1 97.31 126 PHE B O 1
ATOM 3793 N N . HIS B 1 127 ? -5.648 15.75 -0.272 1 96.19 127 HIS B N 1
ATOM 3794 C CA . HIS B 1 127 ? -6.355 16.906 -0.803 1 96.19 127 HIS B CA 1
ATOM 3795 C C . HIS B 1 127 ? -7.336 16.5 -1.899 1 96.19 127 HIS B C 1
ATOM 3797 O O . HIS B 1 127 ? -7.914 17.359 -2.568 1 96.19 127 HIS B O 1
ATOM 3803 N N . GLY B 1 128 ? -7.535 15.25 -2.158 1 94.62 128 GLY B N 1
ATOM 3804 C CA . GLY B 1 128 ? -8.531 14.695 -3.061 1 94.62 128 GLY B CA 1
ATOM 3805 C C . GLY B 1 128 ? -9.195 13.445 -2.518 1 94.62 128 GLY B C 1
ATOM 3806 O O . GLY B 1 128 ? -9.008 13.094 -1.353 1 94.62 128 GLY B O 1
ATOM 3807 N N . ARG B 1 129 ? -10.008 12.836 -3.359 1 96.5 129 ARG B N 1
ATOM 3808 C CA . ARG B 1 129 ? -10.695 11.602 -2.98 1 96.5 129 ARG B CA 1
ATOM 3809 C C . ARG B 1 129 ? -9.719 10.438 -2.893 1 96.5 129 ARG B C 1
ATOM 3811 O O . ARG B 1 129 ? -8.82 10.305 -3.729 1 96.5 129 ARG B O 1
ATOM 3818 N N . LEU B 1 130 ? -9.883 9.656 -1.85 1 98.31 130 LEU B N 1
ATOM 3819 C CA . LEU B 1 130 ? -8.992 8.516 -1.634 1 98.31 130 LEU B CA 1
ATOM 3820 C C . LEU B 1 130 ? -9.781 7.219 -1.545 1 98.31 130 LEU B C 1
ATOM 3822 O O . LEU B 1 130 ? -9.242 6.137 -1.787 1 98.31 130 LEU B O 1
ATOM 3826 N N . PHE B 1 131 ? -11.062 7.309 -1.177 1 98.31 131 PHE B N 1
ATOM 3827 C CA . PHE B 1 131 ? -11.867 6.129 -0.883 1 98.31 131 PHE B CA 1
ATOM 3828 C C . PHE B 1 131 ? -13.234 6.23 -1.553 1 98.31 131 PHE B C 1
ATOM 3830 O O . PHE B 1 131 ? -13.68 7.324 -1.909 1 98.31 131 PHE B O 1
ATOM 3837 N N . PRO B 1 132 ? -13.891 5.078 -1.739 1 97.75 132 PRO B N 1
ATOM 3838 C CA . PRO B 1 132 ? -15.281 5.109 -2.213 1 97.75 132 PRO B CA 1
ATOM 3839 C C . PRO B 1 132 ? -16.219 5.832 -1.246 1 97.75 132 PRO B C 1
ATOM 3841 O O . PRO B 1 132 ? -15.883 5.996 -0.068 1 97.75 132 PRO B O 1
ATOM 3844 N N . GLU B 1 133 ? -17.312 6.273 -1.808 1 96.56 133 GLU B N 1
ATOM 3845 C CA . GLU B 1 133 ? -18.312 6.988 -1.021 1 96.56 133 GLU B CA 1
ATOM 3846 C C . GLU B 1 133 ? -18.797 6.148 0.158 1 96.56 133 GLU B C 1
ATOM 3848 O O . GLU B 1 133 ? -19.016 4.945 0.018 1 96.56 133 GLU B O 1
ATOM 3853 N N . SER B 1 134 ? -18.828 6.781 1.333 1 94.81 134 SER B N 1
ATOM 3854 C CA . SER B 1 134 ? -19.422 6.199 2.537 1 94.81 134 SER B CA 1
ATOM 3855 C C . SER B 1 134 ? -18.797 4.848 2.857 1 94.81 134 SER B C 1
ATOM 3857 O O . SER B 1 134 ? -19.5 3.869 3.105 1 94.81 134 SER B O 1
ATOM 3859 N N . SER B 1 135 ? -17.469 4.797 2.883 1 95.75 135 SER B N 1
ATOM 3860 C CA . SER B 1 135 ? -16.797 3.504 3.006 1 95.75 135 SER B CA 1
ATOM 3861 C C . SER B 1 135 ? -15.883 3.465 4.223 1 95.75 135 SER B C 1
ATOM 3863 O O . SER B 1 135 ? -15.391 2.4 4.602 1 95.75 135 SER B O 1
ATOM 3865 N N . ILE B 1 136 ? -15.633 4.609 4.895 1 97.12 136 ILE B N 1
ATOM 3866 C CA . ILE B 1 136 ? -14.695 4.672 6.012 1 97.12 136 ILE B CA 1
ATOM 3867 C C . ILE B 1 136 ? -15.445 5.055 7.289 1 97.12 136 ILE B C 1
ATOM 3869 O O . ILE B 1 136 ? -16.281 5.957 7.273 1 97.12 136 ILE B O 1
ATOM 3873 N N . HIS B 1 137 ? -15.125 4.371 8.406 1 97.69 137 HIS B N 1
ATOM 3874 C CA . HIS B 1 137 ? -15.828 4.598 9.664 1 97.69 137 HIS B CA 1
ATOM 3875 C C . HIS B 1 137 ? -15.109 5.629 10.523 1 97.69 137 HIS B C 1
ATOM 3877 O O . HIS B 1 137 ? -15.742 6.355 11.289 1 97.69 137 HIS B O 1
ATOM 3883 N N . PHE B 1 138 ? -13.781 5.613 10.43 1 98.25 138 PHE B N 1
ATOM 3884 C CA . PHE B 1 138 ? -12.961 6.457 11.289 1 98.25 138 PHE B CA 1
ATOM 3885 C C . PHE B 1 138 ? -11.703 6.91 10.555 1 98.25 138 PHE B C 1
ATOM 3887 O O . PHE B 1 138 ? -11 6.098 9.953 1 98.25 138 PHE B O 1
ATOM 3894 N N . MET B 1 139 ? -11.469 8.195 10.57 1 98.62 139 MET B N 1
ATOM 3895 C CA . MET B 1 139 ? -10.25 8.734 9.984 1 98.62 139 MET B CA 1
ATOM 3896 C C . MET B 1 139 ? -9.414 9.461 11.031 1 98.62 139 MET B C 1
ATOM 3898 O O . MET B 1 139 ? -9.961 10.078 11.945 1 98.62 139 MET B O 1
ATOM 3902 N N . PHE B 1 140 ? -8.172 9.344 10.852 1 98.56 140 PHE B N 1
ATOM 3903 C CA . PHE B 1 140 ? -7.195 9.969 11.727 1 98.56 140 PHE B CA 1
ATOM 3904 C C . PHE B 1 140 ? -6.105 10.664 10.922 1 98.56 140 PHE B C 1
ATOM 3906 O O . PHE B 1 140 ? -5.738 10.211 9.844 1 98.56 140 PHE B O 1
ATOM 3913 N N . SER B 1 141 ? -5.672 11.789 11.344 1 98.31 141 SER B N 1
ATOM 3914 C CA . SER B 1 141 ? -4.52 12.461 10.758 1 98.31 141 SER B CA 1
ATOM 3915 C C . SER B 1 141 ? -3.746 13.25 11.812 1 98.31 141 SER B C 1
ATOM 3917 O O . SER B 1 141 ? -4.34 13.977 12.609 1 98.31 141 SER B O 1
ATOM 3919 N N . SER B 1 142 ? -2.467 13.031 11.828 1 96.75 142 SER B N 1
ATOM 3920 C CA . SER B 1 142 ? -1.632 13.781 12.766 1 96.75 142 SER B CA 1
ATOM 3921 C C . SER B 1 142 ? -0.432 14.406 12.055 1 96.75 142 SER B C 1
ATOM 3923 O O . SER B 1 142 ? 0.292 13.719 11.328 1 96.75 142 SER B O 1
ATOM 3925 N N . HIS B 1 143 ? -0.243 15.75 12.266 1 95.44 143 HIS B N 1
ATOM 3926 C CA . HIS B 1 143 ? 0.918 16.484 11.781 1 95.44 143 HIS B CA 1
ATOM 3927 C C . HIS B 1 143 ? 1.047 16.391 10.266 1 95.44 143 HIS B C 1
ATOM 3929 O O . HIS B 1 143 ? 2.139 16.141 9.75 1 95.44 143 HIS B O 1
ATOM 3935 N N . ALA B 1 144 ? -0.084 16.484 9.602 1 96.75 144 ALA B N 1
ATOM 3936 C CA . ALA B 1 144 ? -0.026 16.359 8.148 1 96.75 144 ALA B CA 1
ATOM 3937 C C . ALA B 1 144 ? -0.869 17.438 7.477 1 96.75 144 ALA B C 1
ATOM 3939 O O . ALA B 1 144 ? -0.438 18.062 6.496 1 96.75 144 ALA B O 1
ATOM 3940 N N . LEU B 1 145 ? -1.954 17.828 8.031 1 97.62 145 LEU B N 1
ATOM 3941 C CA . LEU B 1 145 ? -2.977 18.609 7.336 1 97.62 145 LEU B CA 1
ATOM 3942 C C . LEU B 1 145 ? -2.584 20.078 7.262 1 97.62 145 LEU B C 1
ATOM 3944 O O . LEU B 1 145 ? -3.238 20.859 6.578 1 97.62 145 LEU B O 1
ATOM 3948 N N . HIS B 1 146 ? -1.51 20.469 7.938 1 97.06 146 HIS B N 1
ATOM 3949 C CA . HIS B 1 146 ? -1.006 21.828 7.824 1 97.06 146 HIS B CA 1
ATOM 3950 C C . HIS B 1 146 ? -0.222 22.016 6.531 1 97.06 146 HIS B C 1
ATOM 3952 O O . HIS B 1 146 ? 0.064 23.156 6.133 1 97.06 146 HIS B O 1
ATOM 3958 N N . TRP B 1 147 ? 0.147 20.953 5.867 1 97.12 147 TRP B N 1
ATOM 3959 C CA . TRP B 1 147 ? 0.792 21.031 4.562 1 97.12 147 TRP B CA 1
ATOM 3960 C C . TRP B 1 147 ? -0.195 21.484 3.492 1 97.12 147 TRP B C 1
ATOM 3962 O O . TRP B 1 147 ? -1.255 20.875 3.318 1 97.12 147 TRP B O 1
ATOM 3972 N N . LEU B 1 148 ? 0.21 22.453 2.779 1 97.25 148 LEU B N 1
ATOM 3973 C CA . LEU B 1 148 ? -0.609 22.953 1.674 1 97.25 148 LEU B CA 1
ATOM 3974 C C . LEU B 1 148 ? -0.424 22.078 0.436 1 97.25 148 LEU B C 1
ATOM 3976 O O . LEU B 1 148 ? 0.621 21.438 0.267 1 97.25 148 LEU B O 1
ATOM 3980 N N . SER B 1 149 ? -1.477 22.031 -0.415 1 96.38 149 SER B N 1
ATOM 3981 C CA . SER B 1 149 ? -1.398 21.25 -1.652 1 96.38 149 SER B CA 1
ATOM 3982 C C . SER B 1 149 ? -0.362 21.844 -2.605 1 96.38 149 SER B C 1
ATOM 3984 O O . SER B 1 149 ? 0.148 21.141 -3.484 1 96.38 149 SER B O 1
ATOM 3986 N N . LYS B 1 150 ? -0.096 23.141 -2.463 1 95.5 150 LYS B N 1
ATOM 3987 C CA . LYS B 1 150 ? 0.895 23.875 -3.252 1 95.5 150 LYS B CA 1
ATOM 3988 C C . LYS B 1 150 ? 1.229 25.219 -2.611 1 95.5 150 LYS B C 1
ATOM 3990 O O . LYS B 1 150 ? 0.479 25.719 -1.768 1 95.5 150 LYS B O 1
ATOM 3995 N N . VAL B 1 151 ? 2.344 25.75 -3.031 1 95.75 151 VAL B N 1
ATOM 3996 C CA . VAL B 1 151 ? 2.676 27.125 -2.652 1 95.75 151 VAL B CA 1
ATOM 3997 C C . VAL B 1 151 ? 1.733 28.094 -3.355 1 95.75 151 VAL B C 1
ATOM 3999 O O . VAL B 1 151 ? 1.458 27.953 -4.547 1 95.75 151 VAL B O 1
ATOM 4002 N N . PRO B 1 152 ? 1.234 29.062 -2.557 1 96.06 152 PRO B N 1
ATOM 4003 C CA . PRO B 1 152 ? 0.419 30.062 -3.24 1 96.06 152 PRO B CA 1
ATOM 4004 C C . PRO B 1 152 ? 1.146 30.719 -4.418 1 96.06 152 PRO B C 1
ATOM 4006 O O . PRO B 1 152 ? 2.291 31.156 -4.273 1 96.06 152 PRO B O 1
ATOM 4009 N N . GLU B 1 153 ? 0.481 30.812 -5.48 1 92.62 153 GLU B N 1
ATOM 4010 C CA . GLU B 1 153 ? 1.098 31.281 -6.715 1 92.62 153 GLU B CA 1
ATOM 4011 C C . GLU B 1 153 ? 1.522 32.75 -6.594 1 92.62 153 GLU B C 1
ATOM 4013 O O . GLU B 1 153 ? 2.51 33.156 -7.203 1 92.62 153 GLU B O 1
ATOM 4018 N N . GLU B 1 154 ? 0.798 33.5 -5.828 1 94 154 GLU B N 1
ATOM 4019 C CA . GLU B 1 154 ? 1.077 34.906 -5.648 1 94 154 GLU B CA 1
ATOM 4020 C C . GLU B 1 154 ? 2.469 35.125 -5.062 1 94 154 GLU B C 1
ATOM 4022 O O . GLU B 1 154 ? 3.086 36.156 -5.289 1 94 154 GLU B O 1
ATOM 4027 N N . LEU B 1 155 ? 2.955 34.156 -4.34 1 94.75 155 LEU B N 1
ATOM 4028 C CA . LEU B 1 155 ? 4.25 34.281 -3.68 1 94.75 155 LEU B CA 1
ATOM 4029 C C . LEU B 1 155 ? 5.387 34.188 -4.691 1 94.75 155 LEU B C 1
ATOM 4031 O O . LEU B 1 155 ? 6.527 34.531 -4.391 1 94.75 155 LEU B O 1
ATOM 4035 N N . LEU B 1 156 ? 5.062 33.688 -5.828 1 88.81 156 LEU B N 1
ATOM 4036 C CA . LEU B 1 156 ? 6.074 33.375 -6.836 1 88.81 156 LEU B CA 1
ATOM 4037 C C . LEU B 1 156 ? 6.176 34.5 -7.859 1 88.81 156 LEU B C 1
ATOM 4039 O O . LEU B 1 156 ? 7.047 34.5 -8.727 1 88.81 156 LEU B O 1
ATOM 4043 N N . ASP B 1 157 ? 5.305 35.469 -7.785 1 92.44 157 ASP B N 1
ATOM 4044 C CA . ASP B 1 157 ? 5.293 36.656 -8.672 1 92.44 157 ASP B CA 1
ATOM 4045 C C . ASP B 1 157 ? 5.988 37.844 -8.016 1 92.44 157 ASP B C 1
ATOM 4047 O O . ASP B 1 157 ? 5.453 38.438 -7.086 1 92.44 157 ASP B O 1
ATOM 4051 N N . LYS B 1 158 ? 7.043 38.281 -8.609 1 92.19 158 LYS B N 1
ATOM 4052 C CA . LYS B 1 158 ? 7.848 39.344 -8.055 1 92.19 158 LYS B CA 1
ATOM 4053 C C . LYS B 1 158 ? 7.07 40.656 -8.016 1 92.19 158 LYS B C 1
ATOM 4055 O O . LYS B 1 158 ? 7.391 41.562 -7.242 1 92.19 158 LYS B O 1
ATOM 4060 N N . ASN B 1 159 ? 6.094 40.688 -8.836 1 93.94 159 ASN B N 1
ATOM 4061 C CA . ASN B 1 159 ? 5.32 41.938 -8.922 1 93.94 159 ASN B CA 1
ATOM 4062 C C . ASN B 1 159 ? 4.113 41.906 -7.996 1 93.94 159 ASN B C 1
ATOM 4064 O O . ASN B 1 159 ? 3.385 42.906 -7.887 1 93.94 159 ASN B O 1
ATOM 4068 N N . SER B 1 160 ? 3.971 40.844 -7.324 1 94.56 160 SER B N 1
ATOM 4069 C CA . SER B 1 160 ? 2.861 40.719 -6.387 1 94.56 160 SER B CA 1
ATOM 4070 C C . SER B 1 160 ? 3.182 41.375 -5.051 1 94.56 160 SER B C 1
ATOM 4072 O O . SER B 1 160 ? 4.32 41.312 -4.586 1 94.56 160 SER B O 1
ATOM 4074 N N . PRO B 1 161 ? 2.168 42 -4.441 1 94.31 161 PRO B N 1
ATOM 4075 C CA . PRO B 1 161 ? 2.375 42.5 -3.082 1 94.31 161 PRO B CA 1
ATOM 4076 C C . PRO B 1 161 ? 2.723 41.375 -2.09 1 94.31 161 PRO B C 1
ATOM 4078 O O . PRO B 1 161 ? 3.229 41.656 -1 1 94.31 161 PRO B O 1
ATOM 4081 N N . ALA B 1 162 ? 2.543 40.156 -2.449 1 95.25 162 ALA B N 1
ATOM 4082 C CA . ALA B 1 162 ? 2.811 39 -1.572 1 95.25 162 ALA B CA 1
ATOM 4083 C C . ALA B 1 162 ? 4.191 38.406 -1.841 1 95.25 162 ALA B C 1
ATOM 4085 O O . ALA B 1 162 ? 4.52 37.344 -1.347 1 95.25 162 ALA B O 1
ATOM 4086 N N . TRP B 1 163 ? 4.891 39.125 -2.664 1 95 163 TRP B N 1
ATOM 4087 C CA . TRP B 1 163 ? 6.273 38.688 -2.848 1 95 163 TRP B CA 1
ATOM 4088 C C . TRP B 1 163 ? 7.016 38.656 -1.515 1 95 163 TRP B C 1
ATOM 4090 O O . TRP B 1 163 ? 7.16 39.688 -0.852 1 95 163 TRP B O 1
ATOM 4100 N N . ASN B 1 164 ? 7.484 37.531 -1.072 1 93.38 164 ASN B N 1
ATOM 4101 C CA . ASN B 1 164 ? 7.945 37.312 0.293 1 93.38 164 ASN B CA 1
ATOM 4102 C C . ASN B 1 164 ? 9.398 37.75 0.476 1 93.38 164 ASN B C 1
ATOM 4104 O O . ASN B 1 164 ? 9.758 38.281 1.521 1 93.38 164 ASN B O 1
ATOM 4108 N N . ARG B 1 165 ? 10.195 37.75 -0.484 1 89.94 165 ARG B N 1
ATOM 4109 C CA . ARG B 1 165 ? 11.578 38.188 -0.65 1 89.94 165 ARG B CA 1
ATOM 4110 C C . ARG B 1 165 ? 12.383 37.938 0.627 1 89.94 165 ARG B C 1
ATOM 4112 O O . ARG B 1 165 ? 12.062 38.5 1.675 1 89.94 165 ARG B O 1
ATOM 4119 N N . GLY B 1 166 ? 13.297 37.25 0.533 1 92.69 166 GLY B N 1
ATOM 4120 C CA . GLY B 1 166 ? 14.258 37.031 1.611 1 92.69 166 GLY B CA 1
ATOM 4121 C C . GLY B 1 166 ? 13.742 36.156 2.719 1 92.69 166 GLY B C 1
ATOM 4122 O O . GLY B 1 166 ? 14.422 35.938 3.723 1 92.69 166 GLY B O 1
ATOM 4123 N N . ARG B 1 167 ? 12.484 35.688 2.596 1 95.06 167 ARG B N 1
ATOM 4124 C CA . ARG B 1 167 ? 11.844 34.812 3.57 1 95.06 167 ARG B CA 1
ATOM 4125 C C . ARG B 1 167 ? 11.312 33.562 2.902 1 95.06 167 ARG B C 1
ATOM 4127 O O . ARG B 1 167 ? 11.117 33.531 1.687 1 95.06 167 ARG B O 1
ATOM 4134 N N . ILE B 1 168 ? 11.109 32.562 3.771 1 96.69 168 ILE B N 1
ATOM 4135 C CA . ILE B 1 168 ? 10.664 31.297 3.166 1 96.69 168 ILE B CA 1
ATOM 4136 C C . ILE B 1 168 ? 9.312 30.891 3.746 1 96.69 168 ILE B C 1
ATOM 4138 O O . ILE B 1 168 ? 8.797 29.812 3.447 1 96.69 168 ILE B O 1
ATOM 4142 N N . HIS B 1 169 ? 8.758 31.719 4.66 1 96.69 169 HIS B N 1
ATOM 4143 C CA . HIS B 1 169 ? 7.453 31.5 5.277 1 96.69 169 HIS B CA 1
ATOM 4144 C C . HIS B 1 169 ? 6.781 32.812 5.625 1 96.69 169 HIS B C 1
ATOM 4146 O O . HIS B 1 169 ? 7.398 33.875 5.508 1 96.69 169 HIS B O 1
ATOM 4152 N N . TYR B 1 170 ? 5.535 32.844 6.031 1 95.56 170 TYR B N 1
ATOM 4153 C CA . TYR B 1 170 ? 4.77 34.062 6.191 1 95.56 170 TYR B CA 1
ATOM 4154 C C . TYR B 1 170 ? 4.938 34.625 7.598 1 95.56 170 TYR B C 1
ATOM 4156 O O . TYR B 1 170 ? 4.398 35.688 7.91 1 95.56 170 TYR B O 1
ATOM 4164 N N . THR B 1 171 ? 5.711 34.031 8.461 1 91.38 171 THR B N 1
ATOM 4165 C CA . THR B 1 171 ? 5.785 34.344 9.883 1 91.38 171 THR B CA 1
ATOM 4166 C C . THR B 1 171 ? 6.207 35.781 10.094 1 91.38 171 THR B C 1
ATOM 4168 O O . THR B 1 171 ? 5.652 36.469 10.945 1 91.38 171 THR B O 1
ATOM 4171 N N . SER B 1 172 ? 7.176 36.281 9.359 1 87.31 172 SER B N 1
ATOM 4172 C CA . SER B 1 172 ? 7.715 37.625 9.547 1 87.31 172 SER B CA 1
ATOM 4173 C C . SER B 1 172 ? 7.539 38.469 8.289 1 87.31 172 SER B C 1
ATOM 4175 O O . SER B 1 172 ? 8.219 39.5 8.109 1 87.31 172 SER B O 1
ATOM 4177 N N . GLY B 1 173 ? 6.715 38 7.461 1 88.62 173 GLY B N 1
ATOM 4178 C CA . GLY B 1 173 ? 6.516 38.688 6.203 1 88.62 173 GLY B CA 1
ATOM 4179 C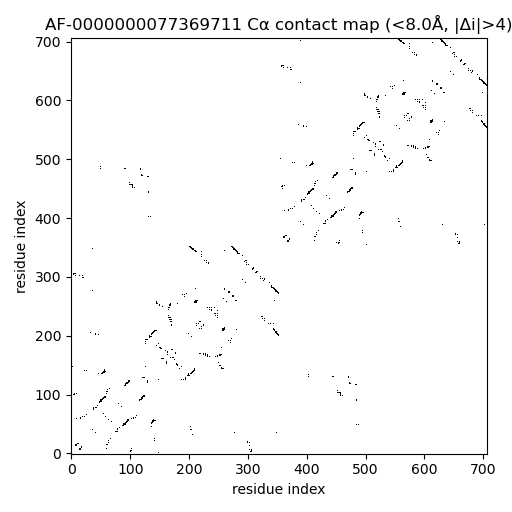 C . GLY B 1 173 ? 5.359 39.688 6.246 1 88.62 173 GLY B C 1
ATOM 4180 O O . GLY B 1 173 ? 4.73 39.875 7.293 1 88.62 173 GLY B O 1
ATOM 4181 N N . PRO B 1 174 ? 5.184 40.375 5.121 1 90.94 174 PRO B N 1
ATOM 4182 C CA . PRO B 1 174 ? 4.043 41.281 5.02 1 90.94 174 PRO B CA 1
ATOM 4183 C C . PRO B 1 174 ? 2.699 40.562 5.148 1 90.94 174 PRO B C 1
ATOM 4185 O O . PRO B 1 174 ? 2.623 39.344 4.961 1 90.94 174 PRO B O 1
ATOM 4188 N N . GLU B 1 175 ? 1.722 41.281 5.457 1 94.12 175 GLU B N 1
ATOM 4189 C CA . GLU B 1 175 ? 0.388 40.75 5.684 1 94.12 175 GLU B CA 1
ATOM 4190 C C . GLU B 1 175 ? -0.149 40.062 4.43 1 94.12 175 GLU B C 1
ATOM 4192 O O . GLU B 1 175 ? -0.874 39.062 4.523 1 94.12 175 GLU B O 1
ATOM 4197 N N . GLU B 1 176 ? 0.279 40.562 3.291 1 96.56 176 GLU B N 1
ATOM 4198 C CA . GLU B 1 176 ? -0.177 40 2.025 1 96.56 176 GLU B CA 1
ATOM 4199 C C . GLU B 1 176 ? 0.289 38.531 1.871 1 96.56 176 GLU B C 1
ATOM 4201 O O . GLU B 1 176 ? -0.411 37.719 1.277 1 96.56 176 GLU B O 1
ATOM 4206 N N . VAL B 1 177 ? 1.436 38.281 2.414 1 96.94 177 VAL B N 1
ATOM 4207 C CA . VAL B 1 177 ? 1.964 36.938 2.352 1 96.94 177 VAL B CA 1
ATOM 4208 C C . VAL B 1 177 ? 1.11 36 3.217 1 96.94 177 VAL B C 1
ATOM 4210 O O . VAL B 1 177 ? 0.706 34.938 2.771 1 96.94 177 VAL B O 1
ATOM 4213 N N . SER B 1 178 ? 0.838 36.438 4.406 1 96.25 178 SER B N 1
ATOM 4214 C CA . SER B 1 178 ? 0.009 35.656 5.309 1 96.25 178 SER B CA 1
ATOM 4215 C C . SER B 1 178 ? -1.379 35.406 4.727 1 96.25 178 SER B C 1
ATOM 4217 O O . SER B 1 178 ? -1.95 34.344 4.883 1 96.25 178 SER B O 1
ATOM 4219 N N . HIS B 1 179 ? -1.921 36.406 4.074 1 97 179 HIS B N 1
ATOM 4220 C CA . HIS B 1 179 ? -3.23 36.281 3.447 1 97 179 HIS B CA 1
ATOM 4221 C C . HIS B 1 179 ? -3.209 35.219 2.338 1 97 179 HIS B C 1
ATOM 4223 O O . HIS B 1 179 ? -4.168 34.469 2.174 1 97 179 HIS B O 1
ATOM 4229 N N . ALA B 1 180 ? -2.139 35.219 1.608 1 97.62 180 ALA B N 1
ATOM 4230 C CA . ALA B 1 180 ? -2.01 34.25 0.526 1 97.62 180 ALA B CA 1
ATOM 4231 C C . ALA B 1 180 ? -1.971 32.812 1.07 1 97.62 180 ALA B C 1
ATOM 4233 O O . ALA B 1 180 ? -2.631 31.922 0.536 1 97.62 180 ALA B O 1
ATOM 4234 N N . TYR B 1 181 ? -1.236 32.625 2.131 1 97.69 181 TYR B N 1
ATOM 4235 C CA . TYR B 1 181 ? -1.165 31.328 2.777 1 97.69 181 TYR B CA 1
ATOM 4236 C C . TYR B 1 181 ? -2.529 30.906 3.309 1 97.69 181 TYR B C 1
ATOM 4238 O O . TYR B 1 181 ? -2.955 29.766 3.109 1 97.69 181 TYR B O 1
ATOM 4246 N N . ALA B 1 182 ? -3.168 31.812 3.955 1 97.56 182 ALA B N 1
ATOM 4247 C CA . ALA B 1 182 ? -4.477 31.531 4.535 1 97.56 182 ALA B CA 1
ATOM 4248 C C . ALA B 1 182 ? -5.484 31.156 3.451 1 97.56 182 ALA B C 1
ATOM 4250 O O . ALA B 1 182 ? -6.277 30.219 3.631 1 97.56 182 ALA B O 1
ATOM 4251 N N . ALA B 1 183 ? -5.414 31.844 2.363 1 97.88 183 ALA B N 1
ATOM 4252 C CA . ALA B 1 183 ? -6.332 31.578 1.256 1 97.88 183 ALA B CA 1
ATOM 4253 C C . ALA B 1 183 ? -6.102 30.188 0.677 1 97.88 183 ALA B C 1
ATOM 4255 O O . ALA B 1 183 ? -7.059 29.469 0.368 1 97.88 183 ALA B O 1
ATOM 4256 N N . GLN B 1 184 ? -4.898 29.844 0.5 1 97.62 184 GLN B N 1
ATOM 4257 C CA . GLN B 1 184 ? -4.582 28.531 -0.02 1 97.62 184 GLN B CA 1
ATOM 4258 C C . GLN B 1 184 ? -5.016 27.438 0.953 1 97.62 184 GLN B C 1
ATOM 4260 O O . GLN B 1 184 ? -5.551 26.406 0.539 1 97.62 184 GLN B O 1
ATOM 4265 N N . PHE B 1 185 ? -4.785 27.688 2.205 1 98 185 PHE B N 1
ATOM 4266 C CA . PHE B 1 185 ? -5.203 26.734 3.225 1 98 185 PHE B CA 1
ATOM 4267 C C . PHE B 1 185 ? -6.715 26.531 3.203 1 98 185 PHE B C 1
ATOM 4269 O O . PHE B 1 185 ? -7.203 25.406 3.287 1 98 185 PHE B O 1
ATOM 4276 N N . GLU B 1 186 ? -7.391 27.594 3.133 1 98.31 186 GLU B N 1
ATOM 4277 C CA . GLU B 1 186 ? -8.852 27.531 3.098 1 98.31 186 GLU B CA 1
ATOM 4278 C C . GLU B 1 186 ? -9.344 26.75 1.887 1 98.31 186 GLU B C 1
ATOM 4280 O O . GLU B 1 186 ? -10.242 25.906 2.008 1 98.31 186 GLU B O 1
ATOM 4285 N N . HIS B 1 187 ? -8.727 27.031 0.798 1 97.81 187 HIS B N 1
ATOM 4286 C CA . HIS B 1 187 ? -9.062 26.297 -0.415 1 97.81 187 HIS B CA 1
ATOM 4287 C C . HIS B 1 187 ? -8.805 24.797 -0.246 1 97.81 187 HIS B C 1
ATOM 4289 O O . HIS B 1 187 ? -9.664 23.984 -0.556 1 97.81 187 HIS B O 1
ATOM 4295 N N . ASP B 1 188 ? -7.66 24.453 0.207 1 97.88 188 ASP B N 1
ATOM 4296 C CA . ASP B 1 188 ? -7.262 23.062 0.412 1 97.88 188 ASP B CA 1
ATOM 4297 C C . ASP B 1 188 ? -8.195 22.375 1.4 1 97.88 188 ASP B C 1
ATOM 4299 O O . ASP B 1 188 ? -8.617 21.234 1.166 1 97.88 188 ASP B O 1
ATOM 4303 N N . MET B 1 189 ? -8.477 23.047 2.492 1 98.12 189 MET B N 1
ATOM 4304 C CA . MET B 1 189 ? -9.266 22.438 3.561 1 98.12 189 MET B CA 1
ATOM 4305 C C . MET B 1 189 ? -10.711 22.219 3.109 1 98.12 189 MET B C 1
ATOM 4307 O O . MET B 1 189 ? -11.344 21.25 3.514 1 98.12 189 MET B O 1
ATOM 4311 N N . GLU B 1 190 ? -11.211 23.109 2.318 1 98.06 190 GLU B N 1
ATOM 4312 C CA . GLU B 1 190 ? -12.547 22.906 1.76 1 98.06 190 GLU B CA 1
ATOM 4313 C C . GLU B 1 190 ? -12.617 21.625 0.932 1 98.06 190 GLU B C 1
ATOM 4315 O O . GLU B 1 190 ? -13.57 20.859 1.05 1 98.06 190 GLU B O 1
ATOM 4320 N N . ILE B 1 191 ? -11.641 21.453 0.119 1 97.81 191 ILE B N 1
ATOM 4321 C CA . ILE B 1 191 ? -11.578 20.25 -0.706 1 97.81 191 ILE B CA 1
ATOM 4322 C C . ILE B 1 191 ? -11.43 19.016 0.185 1 97.81 191 ILE B C 1
ATOM 4324 O O . ILE B 1 191 ? -12.125 18.016 -0.009 1 97.81 191 ILE B O 1
ATOM 4328 N N . PHE B 1 192 ? -10.578 19.141 1.122 1 98.44 192 PHE B N 1
ATOM 4329 C CA . PHE B 1 192 ? -10.32 18.047 2.051 1 98.44 192 PHE B CA 1
ATOM 4330 C C . PHE B 1 192 ? -11.594 17.641 2.785 1 98.44 192 PHE B C 1
ATOM 4332 O O . PHE B 1 192 ? -11.961 16.469 2.811 1 98.44 192 PHE B O 1
ATOM 4339 N N . LEU B 1 193 ? -12.234 18.578 3.385 1 98.62 193 LEU B N 1
ATOM 4340 C CA . LEU B 1 193 ? -13.422 18.297 4.184 1 98.62 193 LEU B CA 1
ATOM 4341 C C . LEU B 1 193 ? -14.539 17.734 3.316 1 98.62 193 LEU B C 1
ATOM 4343 O O . LEU B 1 193 ? -15.266 16.828 3.742 1 98.62 193 LEU B O 1
ATOM 4347 N N . SER B 1 194 ? -14.656 18.234 2.115 1 98.5 194 SER B N 1
ATOM 4348 C CA . SER B 1 194 ? -15.672 17.719 1.205 1 98.5 194 SER B CA 1
ATOM 4349 C C . SER B 1 194 ? -15.406 16.266 0.841 1 98.5 194 SER B C 1
ATOM 4351 O O . SER B 1 194 ? -16.328 15.453 0.796 1 98.5 194 SER B O 1
ATOM 4353 N N . ALA B 1 195 ? -14.172 15.961 0.573 1 98.5 195 ALA B N 1
ATOM 4354 C CA . ALA B 1 195 ? -13.797 14.586 0.248 1 98.5 195 ALA B CA 1
ATOM 4355 C C . ALA B 1 195 ? -14.07 13.656 1.423 1 98.5 195 ALA B C 1
ATOM 4357 O O . ALA B 1 195 ? -14.609 12.562 1.242 1 98.5 195 ALA B O 1
ATOM 4358 N N . ARG B 1 196 ? -13.695 14.086 2.627 1 98.69 196 ARG B N 1
ATOM 4359 C CA . ARG B 1 196 ? -13.898 13.258 3.816 1 98.69 196 ARG B CA 1
ATOM 4360 C C . ARG B 1 196 ? -15.383 13.07 4.105 1 98.69 196 ARG B C 1
ATOM 4362 O O . ARG B 1 196 ? -15.812 11.977 4.48 1 98.69 196 ARG B O 1
ATOM 4369 N N . ALA B 1 197 ? -16.125 14.117 3.928 1 98.38 197 ALA B N 1
ATOM 4370 C CA . ALA B 1 197 ? -17.562 14.016 4.129 1 98.38 197 ALA B CA 1
ATOM 4371 C C . ALA B 1 197 ? -18.172 12.969 3.199 1 98.38 197 ALA B C 1
ATOM 4373 O O . ALA B 1 197 ? -19.125 12.273 3.578 1 98.38 197 ALA B O 1
ATOM 4374 N N . LYS B 1 198 ? -17.672 12.922 2.016 1 97.81 198 LYS B N 1
ATOM 4375 C CA . LYS B 1 198 ? -18.172 11.961 1.032 1 97.81 198 LYS B CA 1
ATOM 4376 C C . LYS B 1 198 ? -17.703 10.539 1.376 1 97.81 198 LYS B C 1
ATOM 4378 O O . LYS B 1 198 ? -18.453 9.578 1.191 1 97.81 198 LYS B O 1
ATOM 4383 N N . GLU B 1 199 ? -16.562 10.352 1.898 1 98.12 199 GLU B N 1
ATOM 4384 C CA . GLU B 1 199 ? -15.922 9.055 2.105 1 98.12 199 GLU B CA 1
ATOM 4385 C C . GLU B 1 199 ? -16.359 8.422 3.426 1 98.12 199 GLU B C 1
ATOM 4387 O O . GLU B 1 199 ? -16.422 7.199 3.551 1 98.12 199 GLU B O 1
ATOM 4392 N N . LEU B 1 200 ? -16.641 9.258 4.434 1 97.38 200 LEU B N 1
ATOM 4393 C CA . LEU B 1 200 ? -17.062 8.766 5.738 1 97.38 200 LEU B CA 1
ATOM 4394 C C . LEU B 1 200 ? -18.484 8.234 5.68 1 97.38 200 LEU B C 1
ATOM 4396 O O . LEU B 1 200 ? -19.344 8.812 5.004 1 97.38 200 LEU B O 1
ATOM 4400 N N . VAL B 1 201 ? -18.766 7.148 6.379 1 96.12 201 VAL B N 1
ATOM 4401 C CA . VAL B 1 201 ? -20.141 6.711 6.586 1 96.12 201 VAL B CA 1
ATOM 4402 C C . VAL B 1 201 ? -20.875 7.711 7.48 1 96.12 201 VAL B C 1
ATOM 4404 O O . VAL B 1 201 ? -20.234 8.445 8.25 1 96.12 201 VAL B O 1
ATOM 4407 N N . VAL B 1 202 ? -22.141 7.762 7.348 1 95.75 202 VAL B N 1
ATOM 4408 C CA . VAL B 1 202 ? -22.922 8.586 8.266 1 95.75 202 VAL B CA 1
ATOM 4409 C C . VAL B 1 202 ? -22.641 8.164 9.703 1 95.75 202 VAL B C 1
ATOM 4411 O O . VAL B 1 202 ? -22.656 6.973 10.023 1 95.75 202 VAL B O 1
ATOM 4414 N N . GLY B 1 203 ? -22.297 9.109 10.539 1 96.38 203 GLY B N 1
ATOM 4415 C CA . GLY B 1 203 ? -21.938 8.82 11.914 1 96.38 203 GLY B CA 1
ATOM 4416 C C . GLY B 1 203 ? -20.453 8.57 12.109 1 96.38 203 GLY B C 1
ATOM 4417 O O . GLY B 1 203 ? -19.969 8.516 13.242 1 96.38 203 GLY B O 1
ATOM 4418 N N . GLY B 1 204 ? -19.734 8.414 10.961 1 97.38 204 GLY B N 1
ATOM 4419 C CA . GLY B 1 204 ? -18.297 8.227 11.047 1 97.38 204 GLY B CA 1
ATOM 4420 C C . GLY B 1 204 ? -17.578 9.43 11.625 1 97.38 204 GLY B C 1
ATOM 4421 O O . GLY B 1 204 ? -18.156 10.516 11.734 1 97.38 204 GLY B O 1
ATOM 4422 N N . MET B 1 205 ? -16.359 9.25 12.016 1 98 205 MET B N 1
ATOM 4423 C CA . MET B 1 205 ? -15.617 10.281 12.742 1 98 205 MET B CA 1
ATOM 4424 C C . MET B 1 205 ? -14.25 10.523 12.102 1 98 205 MET B C 1
ATOM 4426 O O . MET B 1 205 ? -13.633 9.602 11.578 1 98 205 MET B O 1
ATOM 4430 N N . ILE B 1 206 ? -13.844 11.727 12.156 1 98.44 206 ILE B N 1
ATOM 4431 C CA . ILE B 1 206 ? -12.461 12.062 11.828 1 98.44 206 ILE B CA 1
ATOM 4432 C C . ILE B 1 206 ? -11.828 12.836 12.977 1 98.44 206 ILE B C 1
ATOM 4434 O O . ILE B 1 206 ? -12.445 13.75 13.531 1 98.44 206 ILE B O 1
ATOM 4438 N N . VAL B 1 207 ? -10.672 12.445 13.391 1 98.5 207 VAL B N 1
ATOM 4439 C CA . VAL B 1 207 ? -9.867 13.094 14.422 1 98.5 207 VAL B CA 1
ATOM 4440 C C . VAL B 1 207 ? -8.523 13.531 13.836 1 98.5 207 VAL B C 1
ATOM 4442 O O . VAL B 1 207 ? -7.84 12.734 13.188 1 98.5 207 VAL B O 1
ATOM 4445 N N . PHE B 1 208 ? -8.234 14.781 14.039 1 97.81 208 PHE B N 1
ATOM 4446 C CA . PHE B 1 208 ? -6.91 15.141 13.547 1 97.81 208 PHE B CA 1
ATOM 4447 C C . PHE B 1 208 ? -6.242 16.141 14.484 1 97.81 208 PHE B C 1
ATOM 4449 O O . PHE B 1 208 ? -6.914 16.828 15.258 1 97.81 208 PHE B O 1
ATOM 4456 N N . LEU B 1 209 ? -4.945 16.078 14.508 1 96.62 209 LEU B N 1
ATOM 4457 C CA . LEU B 1 209 ? -4.023 16.969 15.195 1 96.62 209 LEU B CA 1
ATOM 4458 C C . LEU B 1 209 ? -3.172 17.75 14.203 1 96.62 209 LEU B C 1
ATOM 4460 O O . LEU B 1 209 ? -2.457 17.156 13.391 1 96.62 209 LEU B O 1
ATOM 4464 N N . ILE B 1 210 ? -3.246 19.094 14.266 1 96.5 210 ILE B N 1
ATOM 4465 C CA . ILE B 1 210 ? -2.557 19.922 13.281 1 96.5 210 ILE B CA 1
ATOM 4466 C C . ILE B 1 210 ? -1.817 21.062 13.992 1 96.5 210 ILE B C 1
ATOM 4468 O O . ILE B 1 210 ? -2.191 21.453 15.094 1 96.5 210 ILE B O 1
ATOM 4472 N N . LEU B 1 211 ? -0.745 21.516 13.383 1 95.19 211 LEU B N 1
ATOM 4473 C CA . LEU B 1 211 ? -0.074 22.703 13.906 1 95.19 211 LEU B CA 1
ATOM 4474 C C . LEU B 1 211 ? -1.03 23.891 13.961 1 95.19 211 LEU B C 1
ATOM 4476 O O . LEU B 1 211 ? -1.832 24.094 13.039 1 95.19 211 LEU B O 1
ATOM 4480 N N . ALA B 1 212 ? -0.911 24.578 15.008 1 95.25 212 ALA B N 1
ATOM 4481 C CA . ALA B 1 212 ? -1.908 25.625 15.219 1 95.25 212 ALA B CA 1
ATOM 4482 C C . ALA B 1 212 ? -1.25 26.938 15.648 1 95.25 212 ALA B C 1
ATOM 4484 O O . ALA B 1 212 ? -0.137 26.938 16.188 1 95.25 212 ALA B O 1
ATOM 4485 N N . LEU B 1 213 ? -1.912 27.984 15.32 1 94.5 213 LEU B N 1
ATOM 4486 C CA . LEU B 1 213 ? -1.613 29.328 15.797 1 94.5 213 LEU B CA 1
ATOM 4487 C C . LEU B 1 213 ? -2.709 29.828 16.734 1 94.5 213 LEU B C 1
ATOM 4489 O O . LEU B 1 213 ? -3.791 30.203 16.281 1 94.5 213 LEU B O 1
ATOM 4493 N N . PRO B 1 214 ? -2.391 29.797 18.031 1 91.31 214 PRO B N 1
ATOM 4494 C CA . PRO B 1 214 ? -3.418 30.266 18.969 1 91.31 214 PRO B CA 1
ATOM 4495 C C . PRO B 1 214 ? -3.9 31.688 18.641 1 91.31 214 PRO B C 1
ATOM 4497 O O . PRO B 1 214 ? -3.109 32.531 18.203 1 91.31 214 PRO B O 1
ATOM 4500 N N . ASN B 1 215 ? -5.156 31.859 18.984 1 86.56 215 ASN B N 1
ATOM 4501 C CA . ASN B 1 215 ? -5.723 33.188 18.719 1 86.56 215 ASN B CA 1
ATOM 4502 C C . ASN B 1 215 ? -4.98 34.281 19.484 1 86.56 215 ASN B C 1
ATOM 4504 O O . ASN B 1 215 ? -4.688 34.125 20.672 1 86.56 215 ASN B O 1
ATOM 4508 N N . GLY B 1 216 ? -4.648 35.312 18.797 1 84.75 216 GLY B N 1
ATOM 4509 C CA . GLY B 1 216 ? -4.039 36.469 19.422 1 84.75 216 GLY B CA 1
ATOM 4510 C C . GLY B 1 216 ? -2.527 36.375 19.516 1 84.75 216 GLY B C 1
ATOM 4511 O O . GLY B 1 216 ? -1.861 37.344 19.906 1 84.75 216 GLY B O 1
ATOM 4512 N N . ILE B 1 217 ? -1.949 35.281 19.203 1 86.88 217 ILE B N 1
ATOM 4513 C CA . ILE B 1 217 ? -0.5 35.094 19.203 1 86.88 217 ILE B CA 1
ATOM 4514 C C . ILE B 1 217 ? 0.031 35.281 17.781 1 86.88 217 ILE B C 1
ATOM 4516 O O . ILE B 1 217 ? -0.428 34.594 16.844 1 86.88 217 ILE B O 1
ATOM 4520 N N . PRO B 1 218 ? 0.938 36.188 17.641 1 89.19 218 PRO B N 1
ATOM 4521 C CA . PRO B 1 218 ? 1.517 36.344 16.312 1 89.19 218 PRO B CA 1
ATOM 4522 C C . PRO B 1 218 ? 2.311 35.094 15.867 1 89.19 218 PRO B C 1
ATOM 4524 O O . PRO B 1 218 ? 2.918 34.438 16.703 1 89.19 218 PRO B O 1
ATOM 4527 N N . ALA B 1 219 ? 2.324 34.875 14.578 1 90.06 219 ALA B N 1
ATOM 4528 C CA . ALA B 1 219 ? 3.031 33.719 14.016 1 90.06 219 ALA B CA 1
ATOM 4529 C C . ALA B 1 219 ? 4.512 33.75 14.383 1 90.06 219 ALA B C 1
ATOM 4531 O O . ALA B 1 219 ? 5.137 32.719 14.57 1 90.06 219 ALA B O 1
ATOM 4532 N N . SER B 1 220 ? 5.07 34.906 14.555 1 89.62 220 SER B N 1
ATOM 4533 C CA . SER B 1 220 ? 6.492 35.094 14.844 1 89.62 220 SER B CA 1
ATOM 4534 C C . SER B 1 220 ? 6.828 34.656 16.25 1 89.62 220 SER B C 1
ATOM 4536 O O . SER B 1 220 ? 7.996 34.438 16.594 1 89.62 220 SER B O 1
ATOM 4538 N N . GLN B 1 221 ? 5.812 34.438 17.062 1 90 221 GLN B N 1
ATOM 4539 C CA . GLN B 1 221 ? 6.039 34 18.422 1 90 221 GLN B CA 1
ATOM 4540 C C . GLN B 1 221 ? 5.719 32.531 18.594 1 90 221 GLN B C 1
ATOM 4542 O O . GLN B 1 221 ? 5.965 31.938 19.641 1 90 221 GLN B O 1
ATOM 4547 N N . ASN B 1 222 ? 5.133 31.969 17.562 1 91.75 222 ASN B N 1
ATOM 4548 C CA . ASN B 1 222 ? 4.887 30.531 17.531 1 91.75 222 ASN B CA 1
ATOM 4549 C C . ASN B 1 222 ? 6.172 29.75 17.312 1 91.75 222 ASN B C 1
ATOM 4551 O O . ASN B 1 222 ? 6.984 30.125 16.453 1 91.75 222 ASN B O 1
ATOM 4555 N N . PRO B 1 223 ? 6.434 28.75 18.094 1 90.5 223 PRO B N 1
ATOM 4556 C CA . PRO B 1 223 ? 7.68 27.984 17.969 1 90.5 223 PRO B CA 1
ATOM 4557 C C . PRO B 1 223 ? 7.941 27.531 16.531 1 90.5 223 PRO B C 1
ATOM 4559 O O . PRO B 1 223 ? 9.086 27.562 16.062 1 90.5 223 PRO B O 1
ATOM 4562 N N . TYR B 1 224 ? 6.949 27.094 15.82 1 92.88 224 TYR B N 1
ATOM 4563 C CA . TYR B 1 224 ? 7.141 26.688 14.438 1 92.88 224 TYR B CA 1
ATOM 4564 C C . TYR B 1 224 ? 7.531 27.875 13.57 1 92.88 224 TYR B C 1
ATOM 4566 O O . TYR B 1 224 ? 8.422 27.766 12.719 1 92.88 224 TYR B O 1
ATOM 4574 N N . GLY B 1 225 ? 6.855 28.938 13.805 1 93.56 225 GLY B N 1
ATOM 4575 C CA . GLY B 1 225 ? 7.227 30.156 13.094 1 93.56 225 GLY B CA 1
ATOM 4576 C C . GLY B 1 225 ? 8.672 30.547 13.305 1 93.56 225 GLY B C 1
ATOM 4577 O O . GLY B 1 225 ? 9.375 30.891 12.352 1 93.56 225 GLY B O 1
ATOM 4578 N N . ILE B 1 226 ? 9.086 30.5 14.547 1 93.56 226 ILE B N 1
ATOM 4579 C CA . ILE B 1 226 ? 10.461 30.812 14.898 1 93.56 226 ILE B CA 1
ATOM 4580 C C . ILE B 1 226 ? 11.414 29.891 14.141 1 93.56 226 ILE B C 1
ATOM 4582 O O . ILE B 1 226 ? 12.391 30.359 13.539 1 93.56 226 ILE B O 1
ATOM 4586 N N . MET B 1 227 ? 11.102 28.656 14.117 1 94.81 227 MET B N 1
ATOM 4587 C CA . MET B 1 227 ? 11.977 27.688 13.492 1 94.81 227 MET B CA 1
ATOM 4588 C C . MET B 1 227 ? 12.047 27.906 11.984 1 94.81 227 MET B C 1
ATOM 4590 O O . MET B 1 227 ? 13.117 27.781 11.383 1 94.81 227 MET B O 1
ATOM 4594 N N . PHE B 1 228 ? 10.93 28.219 11.336 1 96.69 228 PHE B N 1
ATOM 4595 C CA . PHE B 1 228 ? 10.93 28.469 9.906 1 96.69 228 PHE B CA 1
ATOM 4596 C C . PHE B 1 228 ? 11.727 29.734 9.578 1 96.69 228 PHE B C 1
ATOM 4598 O O . PHE B 1 228 ? 12.438 29.781 8.57 1 96.69 228 PHE B O 1
ATOM 4605 N N . ASP B 1 229 ? 11.617 30.703 10.438 1 96 229 ASP B N 1
ATOM 4606 C CA . ASP B 1 229 ? 12.414 31.922 10.266 1 96 229 ASP B CA 1
ATOM 4607 C C . ASP B 1 229 ? 13.906 31.609 10.375 1 96 229 ASP B C 1
ATOM 4609 O O . ASP B 1 229 ? 14.711 32.156 9.625 1 96 229 ASP B O 1
ATOM 4613 N N . LEU B 1 230 ? 14.219 30.812 11.359 1 96.75 230 LEU B N 1
ATOM 4614 C CA . LEU B 1 230 ? 15.617 30.438 11.547 1 96.75 230 LEU B CA 1
ATOM 4615 C C . LEU B 1 230 ? 16.156 29.688 10.328 1 96.75 230 LEU B C 1
ATOM 4617 O O . LEU B 1 230 ? 17.281 29.938 9.898 1 96.75 230 LEU B O 1
ATOM 4621 N N . LEU B 1 231 ? 15.383 28.781 9.766 1 97.56 231 LEU B N 1
ATOM 4622 C CA . LEU B 1 231 ? 15.766 28.078 8.547 1 97.56 231 LEU B CA 1
ATOM 4623 C C . LEU B 1 231 ? 15.992 29.062 7.398 1 97.56 231 LEU B C 1
ATOM 4625 O O . LEU B 1 231 ? 16.984 28.969 6.676 1 97.56 231 LEU B O 1
ATOM 4629 N N . GLY B 1 232 ? 15.023 30 7.273 1 97.31 232 GLY B N 1
ATOM 4630 C CA . GLY B 1 232 ? 15.188 31.031 6.27 1 97.31 232 GLY B CA 1
ATOM 4631 C C . GLY B 1 232 ? 16.453 31.844 6.441 1 97.31 232 GLY B C 1
ATOM 4632 O O . GLY B 1 232 ? 17.156 32.125 5.469 1 97.31 232 GLY B O 1
ATOM 4633 N N . SER B 1 233 ? 16.766 32.188 7.629 1 97.56 233 SER B N 1
ATOM 4634 C CA . SER B 1 233 ? 17.969 32.938 7.934 1 97.56 233 SER B CA 1
ATOM 4635 C C . SER B 1 233 ? 19.234 32.156 7.566 1 97.56 233 SER B C 1
ATOM 4637 O O . SER B 1 233 ? 20.203 32.75 7.09 1 97.56 233 SER B O 1
ATOM 4639 N N . CYS B 1 234 ? 19.234 30.859 7.855 1 98.31 234 CYS B N 1
ATOM 4640 C CA . CYS B 1 234 ? 20.344 30.016 7.457 1 98.31 234 CYS B CA 1
ATOM 4641 C C . CYS B 1 234 ? 20.562 30.078 5.949 1 98.31 234 CYS B C 1
ATOM 4643 O O . CYS B 1 234 ? 21.703 30.156 5.484 1 98.31 234 CYS B O 1
ATOM 4645 N N . LEU B 1 235 ? 19.5 30.031 5.191 1 98.44 235 LEU B N 1
ATOM 4646 C CA . LEU B 1 235 ? 19.578 30.062 3.736 1 98.44 235 LEU B CA 1
ATOM 4647 C C . LEU B 1 235 ? 20.125 31.406 3.256 1 98.44 235 LEU B C 1
ATOM 4649 O O . LEU B 1 235 ? 20.938 31.453 2.336 1 98.44 235 LEU B O 1
ATOM 4653 N N . MET B 1 236 ? 19.719 32.469 3.867 1 97.94 236 MET B N 1
ATOM 4654 C CA . MET B 1 236 ? 20.203 33.781 3.502 1 97.94 236 MET B CA 1
ATOM 4655 C C . MET B 1 236 ? 21.703 33.906 3.797 1 97.94 236 MET B C 1
ATOM 4657 O O . MET B 1 236 ? 22.438 34.531 3.029 1 97.94 236 MET B O 1
ATOM 4661 N N . ASP B 1 237 ? 22.078 33.375 4.965 1 98.25 237 ASP B N 1
ATOM 4662 C CA . ASP B 1 237 ? 23.5 33.344 5.277 1 98.25 237 ASP B CA 1
ATOM 4663 C C . ASP B 1 237 ? 24.297 32.594 4.211 1 98.25 237 ASP B C 1
ATOM 4665 O O . ASP B 1 237 ? 25.359 33.031 3.793 1 98.25 237 ASP B O 1
ATOM 4669 N N . MET B 1 238 ? 23.719 31.5 3.818 1 98.06 238 MET B N 1
ATOM 4670 C CA . MET B 1 238 ? 24.375 30.688 2.793 1 98.06 238 MET B CA 1
ATOM 4671 C C . MET B 1 238 ? 24.453 31.438 1.469 1 98.06 238 MET B C 1
ATOM 4673 O O . MET B 1 238 ? 25.422 31.297 0.717 1 98.06 238 MET B O 1
ATOM 4677 N N . ALA B 1 239 ? 23.422 32.188 1.199 1 97.75 239 ALA B N 1
ATOM 4678 C CA . ALA B 1 239 ? 23.438 33.031 0 1 97.75 239 ALA B CA 1
ATOM 4679 C C . ALA B 1 239 ? 24.531 34.094 0.079 1 97.75 239 ALA B C 1
ATOM 4681 O O . ALA B 1 239 ? 25.234 34.344 -0.902 1 97.75 239 ALA B O 1
ATOM 4682 N N . LYS B 1 240 ? 24.703 34.688 1.162 1 97.56 240 LYS B N 1
ATOM 4683 C CA . LYS B 1 240 ? 25.734 35.688 1.376 1 97.56 240 LYS B CA 1
ATOM 4684 C C . LYS B 1 240 ? 27.125 35.094 1.209 1 97.56 240 LYS B C 1
ATOM 4686 O O . LYS B 1 240 ? 28.062 35.75 0.755 1 97.56 240 LYS B O 1
ATOM 4691 N N . GLU B 1 241 ? 27.219 33.844 1.551 1 97 241 GLU B N 1
ATOM 4692 C CA . GLU B 1 241 ? 28.484 33.125 1.441 1 97 241 GLU B CA 1
ATOM 4693 C C . GLU B 1 241 ? 28.719 32.625 0.02 1 97 241 GLU B C 1
ATOM 4695 O O . GLU B 1 241 ? 29.797 32.094 -0.292 1 97 241 GLU B O 1
ATOM 4700 N N . GLY B 1 242 ? 27.75 32.688 -0.785 1 96.62 242 GLY B N 1
ATOM 4701 C CA . GLY B 1 242 ? 27.891 32.312 -2.186 1 96.62 242 GLY B CA 1
ATOM 4702 C C . GLY B 1 242 ? 27.609 30.859 -2.455 1 96.62 242 GLY B C 1
ATOM 4703 O O . GLY B 1 242 ? 27.891 30.359 -3.545 1 96.62 242 GLY B O 1
ATOM 4704 N N . LEU B 1 243 ? 27.047 30.188 -1.493 1 96.81 243 LEU B N 1
ATOM 4705 C CA . LEU B 1 243 ? 26.75 28.766 -1.67 1 96.81 243 LEU B CA 1
ATOM 4706 C C . LEU B 1 243 ? 25.484 28.578 -2.51 1 96.81 243 LEU B C 1
ATOM 4708 O O . LEU B 1 243 ? 25.344 27.562 -3.209 1 96.81 243 LEU B O 1
ATOM 4712 N N . ILE B 1 244 ? 24.516 29.484 -2.365 1 97.56 244 ILE B N 1
ATOM 4713 C CA . ILE B 1 244 ? 23.312 29.578 -3.184 1 97.56 244 ILE B CA 1
ATOM 4714 C C . ILE B 1 244 ? 23.047 31.031 -3.545 1 97.56 244 ILE B C 1
ATOM 4716 O O . ILE B 1 244 ? 23.781 31.938 -3.129 1 97.56 244 ILE B O 1
ATOM 4720 N N . SER B 1 245 ? 22.078 31.297 -4.348 1 97.06 245 SER B N 1
ATOM 4721 C CA . SER B 1 245 ? 21.781 32.656 -4.723 1 97.06 245 SER B CA 1
ATOM 4722 C C . SER B 1 245 ? 20.594 33.219 -3.932 1 97.06 245 SER B C 1
ATOM 4724 O O . SER B 1 245 ? 19.75 32.438 -3.463 1 97.06 245 SER B O 1
ATOM 4726 N N . GLU B 1 246 ? 20.625 34.469 -3.77 1 96.06 246 GLU B N 1
ATOM 4727 C CA . GLU B 1 246 ? 19.469 35.125 -3.148 1 96.06 246 GLU B CA 1
ATOM 4728 C C . GLU B 1 246 ? 18.188 34.844 -3.943 1 96.06 246 GLU B C 1
ATOM 4730 O O . GLU B 1 246 ? 17.109 34.719 -3.367 1 96.06 246 GLU B O 1
ATOM 4735 N N . ALA B 1 247 ? 18.328 34.75 -5.227 1 95.88 247 ALA B N 1
ATOM 4736 C CA . ALA B 1 247 ? 17.203 34.469 -6.098 1 95.88 247 ALA B CA 1
ATOM 4737 C C . ALA B 1 247 ? 16.594 33.125 -5.789 1 95.88 247 ALA B C 1
ATOM 4739 O O . ALA B 1 247 ? 15.375 32.938 -5.883 1 95.88 247 ALA B O 1
ATOM 4740 N N . GLN B 1 248 ? 17.422 32.156 -5.438 1 96.62 248 GLN B N 1
ATOM 4741 C CA . GLN B 1 248 ? 16.938 30.844 -5.055 1 96.62 248 GLN B CA 1
ATOM 4742 C C . GLN B 1 248 ? 16.125 30.906 -3.768 1 96.62 248 GLN B C 1
ATOM 4744 O O . GLN B 1 248 ? 15.102 30.25 -3.645 1 96.62 248 GLN B O 1
ATOM 4749 N N . VAL B 1 249 ? 16.625 31.703 -2.867 1 97 249 VAL B N 1
ATOM 4750 C CA . VAL B 1 249 ? 15.891 31.844 -1.617 1 97 249 VAL B CA 1
ATOM 4751 C C . VAL B 1 249 ? 14.555 32.531 -1.885 1 97 249 VAL B C 1
ATOM 4753 O O . VAL B 1 249 ? 13.508 32.094 -1.406 1 97 249 VAL B O 1
ATOM 4756 N N . ASP B 1 250 ? 14.539 33.531 -2.711 1 95.25 250 ASP B N 1
ATOM 4757 C CA . ASP B 1 250 ? 13.352 34.344 -3.006 1 95.25 250 ASP B CA 1
ATOM 4758 C C . ASP B 1 250 ? 12.273 33.5 -3.689 1 95.25 250 ASP B C 1
ATOM 4760 O O . ASP B 1 250 ? 11.086 33.781 -3.535 1 95.25 250 ASP B O 1
ATOM 4764 N N . SER B 1 251 ? 12.688 32.531 -4.363 1 95 251 SER B N 1
ATOM 4765 C CA . SER B 1 251 ? 11.734 31.734 -5.137 1 95 251 SER B CA 1
ATOM 4766 C C . SER B 1 251 ? 11.273 30.5 -4.359 1 95 251 SER B C 1
ATOM 4768 O O . SER B 1 251 ? 10.562 29.656 -4.891 1 95 251 SER B O 1
ATOM 4770 N N . PHE B 1 252 ? 11.734 30.438 -3.109 1 96.19 252 PHE B N 1
ATOM 4771 C CA . PHE B 1 252 ? 11.367 29.297 -2.287 1 96.19 252 PHE B CA 1
ATOM 4772 C C . PHE B 1 252 ? 10.438 29.703 -1.155 1 96.19 252 PHE B C 1
ATOM 4774 O O . PHE B 1 252 ? 10.727 30.672 -0.433 1 96.19 252 PHE B O 1
ATOM 4781 N N . ASN B 1 253 ? 9.336 29.031 -0.997 1 96.81 253 ASN B N 1
ATOM 4782 C CA . ASN B 1 253 ? 8.406 29.203 0.117 1 96.81 253 ASN B CA 1
ATOM 4783 C C . ASN B 1 253 ? 7.938 27.859 0.669 1 96.81 253 ASN B C 1
ATOM 4785 O O . ASN B 1 253 ? 7.625 26.938 -0.095 1 96.81 253 ASN B O 1
ATOM 4789 N N . LEU B 1 254 ? 7.93 27.719 1.975 1 96.38 254 LEU B N 1
ATOM 4790 C CA . LEU B 1 254 ? 7.426 26.5 2.607 1 96.38 254 LEU B CA 1
ATOM 4791 C C . LEU B 1 254 ? 5.906 26.422 2.494 1 96.38 254 LEU B C 1
ATOM 4793 O O . LEU B 1 254 ? 5.195 27.328 2.924 1 96.38 254 LEU B O 1
ATOM 4797 N N . PRO B 1 255 ? 5.391 25.375 1.982 1 96.44 255 PRO B N 1
ATOM 4798 C CA . PRO B 1 255 ? 3.936 25.234 1.859 1 96.44 255 PRO B CA 1
ATOM 4799 C C . PRO B 1 255 ? 3.281 24.719 3.141 1 96.44 255 PRO B C 1
ATOM 4801 O O . PRO B 1 255 ? 2.639 23.672 3.135 1 96.44 255 PRO B O 1
ATOM 4804 N N . ILE B 1 256 ? 3.381 25.484 4.266 1 97 256 ILE B N 1
ATOM 4805 C CA . ILE B 1 256 ? 2.865 25.125 5.582 1 97 256 ILE B CA 1
ATOM 4806 C C . ILE B 1 256 ? 2.055 26.281 6.152 1 97 256 ILE B C 1
ATOM 4808 O O . ILE B 1 256 ? 2.492 27.438 6.113 1 97 256 ILE B O 1
ATOM 4812 N N . HIS B 1 257 ? 0.928 26 6.578 1 97.56 257 HIS B N 1
ATOM 4813 C CA . HIS B 1 257 ? 0.071 27 7.203 1 97.56 257 HIS B CA 1
ATOM 4814 C C . HIS B 1 257 ? -0.356 26.578 8.602 1 97.56 257 HIS B C 1
ATOM 4816 O O . HIS B 1 257 ? -0.758 25.422 8.805 1 97.56 257 HIS B O 1
ATOM 4822 N N . LEU B 1 258 ? -0.239 27.422 9.562 1 97 258 LEU B N 1
ATOM 4823 C CA . LEU B 1 258 ? -0.715 27.188 10.922 1 97 258 LEU B CA 1
ATOM 4824 C C . LEU B 1 258 ? -2.133 27.719 11.102 1 97 258 LEU B C 1
ATOM 4826 O O . LEU B 1 258 ? -2.354 28.922 11.086 1 97 258 LEU B O 1
ATOM 4830 N N . ALA B 1 259 ? -2.977 26.859 11.32 1 96.5 259 ALA B N 1
ATOM 4831 C CA . ALA B 1 259 ? -4.383 27.234 11.422 1 96.5 259 ALA B CA 1
ATOM 4832 C C . ALA B 1 259 ? -4.719 27.75 12.82 1 96.5 259 ALA B C 1
ATOM 4834 O O . ALA B 1 259 ? -4.199 27.234 13.812 1 96.5 259 ALA B O 1
ATOM 4835 N N . SER B 1 260 ? -5.59 28.719 12.883 1 95.56 260 SER B N 1
ATOM 4836 C CA . SER B 1 260 ? -6.168 29.109 14.164 1 95.56 260 SER B CA 1
ATOM 4837 C C . SER B 1 260 ? -7.457 28.344 14.445 1 95.56 260 SER B C 1
ATOM 4839 O O . SER B 1 260 ? -8.102 27.844 13.523 1 95.56 260 SER B O 1
ATOM 4841 N N . PRO B 1 261 ? -7.816 28.203 15.758 1 96.44 261 PRO B N 1
ATOM 4842 C CA . PRO B 1 261 ? -9.102 27.578 16.062 1 96.44 261 PRO B CA 1
ATOM 4843 C C . PRO B 1 261 ? -10.273 28.266 15.375 1 96.44 261 PRO B C 1
ATOM 4845 O O . PRO B 1 261 ? -11.195 27.578 14.906 1 96.44 261 PRO B O 1
ATOM 4848 N N . GLU B 1 262 ? -10.234 29.547 15.281 1 96.38 262 GLU B N 1
ATOM 4849 C CA . GLU B 1 262 ? -11.305 30.312 14.633 1 96.38 262 GLU B CA 1
ATOM 4850 C C . GLU B 1 262 ? -11.391 29.969 13.148 1 96.38 262 GLU B C 1
ATOM 4852 O O . GLU B 1 262 ? -12.484 29.75 12.625 1 96.38 262 GLU B O 1
ATOM 4857 N N . GLN B 1 263 ? -10.258 29.953 12.508 1 96.44 263 GLN B N 1
ATOM 4858 C CA . GLN B 1 263 ? -10.219 29.625 11.086 1 96.44 263 GLN B CA 1
ATOM 4859 C C . GLN B 1 263 ? -10.766 28.219 10.836 1 96.44 263 GLN B C 1
ATOM 4861 O O . GLN B 1 263 ? -11.578 28.031 9.922 1 96.44 263 GLN B O 1
ATOM 4866 N N . MET B 1 264 ? -10.352 27.281 11.672 1 97.38 264 MET B N 1
ATOM 4867 C CA . MET B 1 264 ? -10.789 25.906 11.516 1 97.38 264 MET B CA 1
ATOM 4868 C C . MET B 1 264 ? -12.289 25.766 11.766 1 97.38 264 MET B C 1
ATOM 4870 O O . MET B 1 264 ? -12.992 25.078 11.031 1 97.38 264 MET B O 1
ATOM 4874 N N . THR B 1 265 ? -12.758 26.453 12.766 1 97.69 265 THR B N 1
ATOM 4875 C CA . THR B 1 265 ? -14.188 26.438 13.086 1 97.69 265 THR B CA 1
ATOM 4876 C C . THR B 1 265 ? -15.016 26.922 11.906 1 97.69 265 THR B C 1
ATOM 4878 O O . THR B 1 265 ? -15.992 26.281 11.516 1 97.69 265 THR B O 1
ATOM 4881 N N . GLU B 1 266 ? -14.594 27.984 11.359 1 97.12 266 GLU B N 1
ATOM 4882 C CA . GLU B 1 266 ? -15.32 28.562 10.234 1 97.12 266 GLU B CA 1
ATOM 4883 C C . GLU B 1 266 ? -15.352 27.609 9.047 1 97.12 266 GLU B C 1
ATOM 4885 O O . GLU B 1 266 ? -16.391 27.453 8.398 1 97.12 266 GLU B O 1
ATOM 4890 N N . LEU B 1 267 ? -14.258 27.016 8.766 1 97.44 267 LEU B N 1
ATOM 4891 C CA . LEU B 1 267 ? -14.141 26.125 7.617 1 97.44 267 LEU B CA 1
ATOM 4892 C C . LEU B 1 267 ? -15.031 24.906 7.789 1 97.44 267 LEU B C 1
ATOM 4894 O O . LEU B 1 267 ? -15.719 24.5 6.848 1 97.44 267 LEU B O 1
ATOM 4898 N N . VAL B 1 268 ? -15.07 24.281 8.961 1 98 268 VAL B N 1
ATOM 4899 C CA . VAL B 1 268 ? -15.875 23.094 9.211 1 98 268 VAL B CA 1
ATOM 4900 C C . VAL B 1 268 ? -17.359 23.453 9.148 1 98 268 VAL B C 1
ATOM 4902 O O . VAL B 1 268 ? -18.156 22.703 8.57 1 98 268 VAL B O 1
ATOM 4905 N N . GLU B 1 269 ? -17.703 24.594 9.695 1 97.06 269 GLU B N 1
ATOM 4906 C CA . GLU B 1 269 ? -19.109 25.016 9.734 1 97.06 269 GLU B CA 1
ATOM 4907 C C . GLU B 1 269 ? -19.641 25.297 8.328 1 97.06 269 GLU B C 1
ATOM 4909 O O . GLU B 1 269 ? -20.828 25.125 8.062 1 97.06 269 GLU B O 1
ATOM 4914 N N . ARG B 1 270 ? -18.75 25.672 7.461 1 96.5 270 ARG B N 1
ATOM 4915 C CA . ARG B 1 270 ? -19.141 25.891 6.07 1 96.5 270 ARG B CA 1
ATOM 4916 C C . ARG B 1 270 ? -19.484 24.562 5.387 1 96.5 270 ARG B C 1
ATOM 4918 O O . ARG B 1 270 ? -20.281 24.547 4.441 1 96.5 270 ARG B O 1
ATOM 4925 N N . ASN B 1 271 ? -18.859 23.531 5.938 1 94.88 271 ASN B N 1
ATOM 4926 C CA . ASN B 1 271 ? -19.172 22.203 5.418 1 94.88 271 ASN B CA 1
ATOM 4927 C C . ASN B 1 271 ? -20.484 21.656 6.008 1 94.88 271 ASN B C 1
ATOM 4929 O O . ASN B 1 271 ? -20.641 21.625 7.227 1 94.88 271 ASN B O 1
ATOM 4933 N N . GLU B 1 272 ? -21.547 21.484 5.398 1 91.81 272 GLU B N 1
ATOM 4934 C CA . GLU B 1 272 ? -22.875 21.125 5.875 1 91.81 272 GLU B CA 1
ATOM 4935 C C . GLU B 1 272 ? -22.953 19.641 6.258 1 91.81 272 GLU B C 1
ATOM 4937 O O . GLU B 1 272 ? -23.906 19.219 6.91 1 91.81 272 GLU B O 1
ATOM 4942 N N . CYS B 1 273 ? -21.938 18.906 5.996 1 97.56 273 CYS B N 1
ATOM 4943 C CA . CYS B 1 273 ? -22.016 17.469 6.199 1 97.56 273 CYS B CA 1
ATOM 4944 C C . CYS B 1 273 ? -21.266 17.047 7.449 1 97.56 273 CYS B C 1
ATOM 4946 O O . CYS B 1 273 ? -21.438 15.93 7.941 1 97.56 273 CYS B O 1
ATOM 4948 N N . LEU B 1 274 ? -20.422 17.906 8.016 1 98.31 274 LEU B N 1
ATOM 4949 C CA . LEU B 1 274 ? -19.609 17.578 9.18 1 98.31 274 LEU B CA 1
ATOM 4950 C C . LEU B 1 274 ? -19.969 18.484 10.359 1 98.31 274 LEU B C 1
ATOM 4952 O O . LEU B 1 274 ? -20.344 19.641 10.172 1 98.31 274 LEU B O 1
ATOM 4956 N N . THR B 1 275 ? -19.859 17.969 11.516 1 97.81 275 THR B N 1
ATOM 4957 C CA . THR B 1 275 ? -20.094 18.734 12.734 1 97.81 275 THR B CA 1
ATOM 4958 C C . THR B 1 275 ? -18.891 18.641 13.672 1 97.81 275 THR B C 1
ATOM 4960 O O . THR B 1 275 ? -18.234 17.594 13.727 1 97.81 275 THR B O 1
ATOM 4963 N N . ILE B 1 276 ? -18.609 19.688 14.383 1 98.38 276 ILE B N 1
ATOM 4964 C CA . ILE B 1 276 ? -17.531 19.688 15.359 1 98.38 276 ILE B CA 1
ATOM 4965 C C . ILE B 1 276 ? -18 19.062 16.672 1 98.38 276 ILE B C 1
ATOM 4967 O O . ILE B 1 276 ? -18.938 19.562 17.297 1 98.38 276 ILE B O 1
ATOM 4971 N N . GLU B 1 277 ? -17.344 18 17.031 1 98 277 GLU B N 1
ATOM 4972 C CA . GLU B 1 277 ? -17.641 17.359 18.312 1 98 277 GLU B CA 1
ATOM 4973 C C . GLU B 1 277 ? -16.719 17.875 19.422 1 98 277 GLU B C 1
ATOM 4975 O O . GLU B 1 277 ? -17.109 17.922 20.594 1 98 277 GLU B O 1
ATOM 4980 N N . ARG B 1 278 ? -15.492 18.172 19.031 1 97.5 278 ARG B N 1
ATOM 4981 C CA . ARG B 1 278 ? -14.484 18.641 19.969 1 97.5 278 ARG B CA 1
ATOM 4982 C C . ARG B 1 278 ? -13.391 19.422 19.234 1 97.5 278 ARG B C 1
ATOM 4984 O O . ARG B 1 278 ? -12.977 19.031 18.141 1 97.5 278 ARG B O 1
ATOM 4991 N N . MET B 1 279 ? -13.023 20.531 19.75 1 96.94 279 MET B N 1
ATOM 4992 C CA . MET B 1 279 ? -11.891 21.297 19.25 1 96.94 279 MET B CA 1
ATOM 4993 C C . MET B 1 279 ? -11.18 22.031 20.375 1 96.94 279 MET B C 1
ATOM 4995 O O . MET B 1 279 ? -11.805 22.797 21.109 1 96.94 279 MET B O 1
ATOM 4999 N N . GLU B 1 280 ? -9.891 21.781 20.5 1 94.5 280 GLU B N 1
ATOM 5000 C CA . GLU B 1 280 ? -9.156 22.453 21.578 1 94.5 280 GLU B CA 1
ATOM 5001 C C . GLU B 1 280 ? -7.664 22.516 21.266 1 94.5 280 GLU B C 1
ATOM 5003 O O . GLU B 1 280 ? -7.137 21.656 20.547 1 94.5 280 GLU B O 1
ATOM 5008 N N . LEU B 1 281 ? -7.094 23.469 21.781 1 93.56 281 LEU B N 1
ATOM 5009 C CA . LEU B 1 281 ? -5.645 23.578 21.688 1 93.56 281 LEU B CA 1
ATOM 5010 C C . LEU B 1 281 ? -4.965 22.672 22.703 1 93.56 281 LEU B C 1
ATOM 5012 O O . LEU B 1 281 ? -5.434 22.531 23.844 1 93.56 281 LEU B O 1
ATOM 5016 N N . VAL B 1 282 ? -3.922 22 22.188 1 90.75 282 VAL B N 1
ATOM 5017 C CA . VAL B 1 282 ? -3.189 21.062 23.031 1 90.75 282 VAL B CA 1
ATOM 5018 C C . VAL B 1 282 ? -1.755 21.562 23.219 1 90.75 282 VAL B C 1
ATOM 5020 O O . VAL B 1 282 ? -1.119 22.016 22.266 1 90.75 282 VAL B O 1
ATOM 5023 N N . ASN B 1 283 ? -1.346 21.562 24.469 1 82.75 283 ASN B N 1
ATOM 5024 C CA . ASN B 1 283 ? 0.041 21.875 24.812 1 82.75 283 ASN B CA 1
ATOM 5025 C C . ASN B 1 283 ? 0.818 20.609 25.156 1 82.75 283 ASN B C 1
ATOM 5027 O O . ASN B 1 283 ? 0.74 20.109 26.297 1 82.75 283 ASN B O 1
ATOM 5031 N N . SER B 1 284 ? 1.39 20.047 24.125 1 72 284 SER B N 1
ATOM 5032 C CA . SER B 1 284 ? 2.082 18.781 24.359 1 72 284 SER B CA 1
ATOM 5033 C C . SER B 1 284 ? 3.5 19.016 24.875 1 72 284 SER B C 1
ATOM 5035 O O . SER B 1 284 ? 4.094 18.141 25.5 1 72 284 SER B O 1
ATOM 5037 N N . ARG B 1 285 ? 4.043 20.109 24.672 1 68.31 285 ARG B N 1
ATOM 5038 C CA . ARG B 1 285 ? 5.457 20.344 24.938 1 68.31 285 ARG B CA 1
ATOM 5039 C C . ARG B 1 285 ? 5.66 20.859 26.359 1 68.31 285 ARG B C 1
ATOM 5041 O O . ARG B 1 285 ? 6.793 20.922 26.844 1 68.31 285 ARG B O 1
ATOM 5048 N N . SER B 1 286 ? 4.633 21.203 26.906 1 58.72 286 SER B N 1
ATOM 5049 C CA . SER B 1 286 ? 4.789 21.625 28.297 1 58.72 286 SER B CA 1
ATOM 5050 C C . SER B 1 286 ? 5.434 20.531 29.141 1 58.72 286 SER B C 1
ATOM 5052 O O . SER B 1 286 ? 6.008 20.797 30.188 1 58.72 286 SER B O 1
ATOM 5054 N N . LYS B 1 287 ? 5.348 19.297 28.484 1 58 287 LYS B N 1
ATOM 5055 C CA . LYS B 1 287 ? 5.871 18.156 29.25 1 58 287 LYS B CA 1
ATOM 5056 C C . LYS B 1 287 ? 7.324 17.875 28.891 1 58 287 LYS B C 1
ATOM 5058 O O . LYS B 1 287 ? 7.934 16.953 29.422 1 58 287 LYS B O 1
ATOM 5063 N N . LEU B 1 288 ? 7.727 18.578 27.859 1 58.41 288 LEU B N 1
ATOM 5064 C CA . LEU B 1 288 ? 9.125 18.375 27.5 1 58.41 288 LEU B CA 1
ATOM 5065 C C . LEU B 1 288 ? 10.047 18.922 28.578 1 58.41 288 LEU B C 1
ATOM 5067 O O . LEU B 1 288 ? 10.023 20.125 28.859 1 58.41 288 LEU B O 1
ATOM 5071 N N . VAL B 1 289 ? 10.477 17.938 29.531 1 56.56 289 VAL B N 1
ATOM 5072 C CA . VAL B 1 289 ? 11.375 18.172 30.656 1 56.56 289 VAL B CA 1
ATOM 5073 C C . VAL B 1 289 ? 12.812 18.25 30.156 1 56.56 289 VAL B C 1
ATOM 5075 O O . VAL B 1 289 ? 13.297 17.344 29.469 1 56.56 289 VAL B O 1
ATOM 5078 N N . GLY B 1 290 ? 13.328 19.516 29.984 1 62.78 290 GLY B N 1
ATOM 5079 C CA . GLY B 1 290 ? 14.758 19.719 29.828 1 62.78 290 GLY B CA 1
ATOM 5080 C C . GLY B 1 290 ? 15.094 20.766 28.781 1 62.78 290 GLY B C 1
ATOM 5081 O O . GLY B 1 290 ? 14.203 21.328 28.125 1 62.78 290 GLY B O 1
ATOM 5082 N N . PRO B 1 291 ? 16.328 21.062 28.672 1 76.25 291 PRO B N 1
ATOM 5083 C CA . PRO B 1 291 ? 16.812 22.078 27.719 1 76.25 291 PRO B CA 1
ATOM 5084 C C . PRO B 1 291 ? 16.656 21.641 26.266 1 76.25 291 PRO B C 1
ATOM 5086 O O . PRO B 1 291 ? 16.672 20.453 25.969 1 76.25 291 PRO B O 1
ATOM 5089 N N . ILE B 1 292 ? 16.312 22.578 25.469 1 82.44 292 ILE B N 1
ATOM 5090 C CA . ILE B 1 292 ? 16.188 22.344 24.031 1 82.44 292 ILE B CA 1
ATOM 5091 C C . ILE B 1 292 ? 17.484 21.766 23.484 1 82.44 292 ILE B C 1
ATOM 5093 O O . ILE B 1 292 ? 18.578 22.25 23.812 1 82.44 292 ILE B O 1
ATOM 5097 N N . ASN B 1 293 ? 17.375 20.656 22.828 1 87.75 293 ASN B N 1
ATOM 5098 C CA . ASN B 1 293 ? 18.469 20.047 22.094 1 87.75 293 ASN B CA 1
ATOM 5099 C C . ASN B 1 293 ? 18.438 20.438 20.609 1 87.75 293 ASN B C 1
ATOM 5101 O O . ASN B 1 293 ? 17.625 19.906 19.859 1 87.75 293 ASN B O 1
ATOM 5105 N N . GLY B 1 294 ? 19.344 21.312 20.281 1 90.62 294 GLY B N 1
ATOM 5106 C CA . GLY B 1 294 ? 19.359 21.859 18.938 1 90.62 294 GLY B CA 1
ATOM 5107 C C . GLY B 1 294 ? 19.5 20.797 17.875 1 90.62 294 GLY B C 1
ATOM 5108 O O . GLY B 1 294 ? 18.828 20.859 16.828 1 90.62 294 GLY B O 1
ATOM 5109 N N . LYS B 1 295 ? 20.328 19.844 18.109 1 92.19 295 LYS B N 1
ATOM 5110 C CA . LYS B 1 295 ? 20.531 18.766 17.141 1 92.19 295 LYS B CA 1
ATOM 5111 C C . LYS B 1 295 ? 19.266 17.938 16.969 1 92.19 295 LYS B C 1
ATOM 5113 O O . LYS B 1 295 ? 18.922 17.547 15.836 1 92.19 295 LYS B O 1
ATOM 5118 N N . GLU B 1 296 ? 18.625 17.656 17.984 1 90.44 296 GLU B N 1
ATOM 5119 C CA . GLU B 1 296 ? 17.406 16.859 17.922 1 90.44 296 GLU B CA 1
ATOM 5120 C C . GLU B 1 296 ? 16.312 17.594 17.141 1 90.44 296 GLU B C 1
ATOM 5122 O O . GLU B 1 296 ? 15.617 16.984 16.328 1 90.44 296 GLU B O 1
ATOM 5127 N N . TYR B 1 297 ? 16.219 18.859 17.406 1 90.69 297 TYR B N 1
ATOM 5128 C CA . TYR B 1 297 ? 15.219 19.656 16.703 1 90.69 297 TYR B CA 1
ATOM 5129 C C . TYR B 1 297 ? 15.547 19.75 15.219 1 90.69 297 TYR B C 1
ATOM 5131 O O . TYR B 1 297 ? 14.648 19.703 14.375 1 90.69 297 TYR B O 1
ATOM 5139 N N . ALA B 1 298 ? 16.812 19.906 15.016 1 95.25 298 ALA B N 1
ATOM 5140 C CA . ALA B 1 298 ? 17.219 20 13.617 1 95.25 298 ALA B CA 1
ATOM 5141 C C . ALA B 1 298 ? 16.922 18.719 12.867 1 95.25 298 ALA B C 1
ATOM 5143 O O . ALA B 1 298 ? 16.453 18.734 11.727 1 95.25 298 ALA B O 1
ATOM 5144 N N . MET B 1 299 ? 17.188 17.594 13.508 1 94.75 299 MET B N 1
ATOM 5145 C CA . MET B 1 299 ? 16.953 16.297 12.867 1 94.75 299 MET B CA 1
ATOM 5146 C C . MET B 1 299 ? 15.461 16.047 12.672 1 94.75 299 MET B C 1
ATOM 5148 O O . MET B 1 299 ? 15.055 15.484 11.656 1 94.75 299 MET B O 1
ATOM 5152 N N . TYR B 1 300 ? 14.789 16.5 13.609 1 91.94 300 TYR B N 1
ATOM 5153 C CA . TYR B 1 300 ? 13.328 16.391 13.555 1 91.94 300 TYR B CA 1
ATOM 5154 C C . TYR B 1 300 ? 12.781 17.125 12.336 1 91.94 300 TYR B C 1
ATOM 5156 O O . TYR B 1 300 ? 12.016 16.547 11.555 1 91.94 300 TYR B O 1
ATOM 5164 N N . LEU B 1 301 ? 13.148 18.297 12.133 1 95 301 LEU B N 1
ATOM 5165 C CA . LEU B 1 301 ? 12.656 19.078 11 1 95 301 LEU B CA 1
ATOM 5166 C C . LEU B 1 301 ? 13.273 18.594 9.695 1 95 301 LEU B C 1
ATOM 5168 O O . LEU B 1 301 ? 12.609 18.609 8.648 1 95 301 LEU B O 1
ATOM 5172 N N . ARG B 1 302 ? 14.547 18.172 9.789 1 96.75 302 ARG B N 1
ATOM 5173 C CA . ARG B 1 302 ? 15.203 17.656 8.594 1 96.75 302 ARG B CA 1
ATOM 5174 C C . ARG B 1 302 ? 14.445 16.453 8.023 1 96.75 302 ARG B C 1
ATOM 5176 O O . ARG B 1 302 ? 14.242 16.359 6.812 1 96.75 302 ARG B O 1
ATOM 5183 N N . ALA B 1 303 ? 14.008 15.609 8.891 1 95.44 303 ALA B N 1
ATOM 5184 C CA . ALA B 1 303 ? 13.281 14.406 8.484 1 95.44 303 ALA B CA 1
ATOM 5185 C C . ALA B 1 303 ? 12.039 14.758 7.676 1 95.44 303 ALA B C 1
ATOM 5187 O O . ALA B 1 303 ? 11.648 14.016 6.77 1 95.44 303 ALA B O 1
ATOM 5188 N N . GLY B 1 304 ? 11.445 15.875 7.98 1 94.81 304 GLY B N 1
ATOM 5189 C CA . GLY B 1 304 ? 10.219 16.281 7.32 1 94.81 304 GLY B CA 1
ATOM 5190 C C . GLY B 1 304 ? 10.438 17.25 6.172 1 94.81 304 GLY B C 1
ATOM 5191 O O . GLY B 1 304 ? 9.633 17.312 5.242 1 94.81 304 GLY B O 1
ATOM 5192 N N . LEU B 1 305 ? 11.609 17.969 6.156 1 96.19 305 LEU B N 1
ATOM 5193 C CA . LEU B 1 305 ? 11.727 19.094 5.234 1 96.19 305 LEU B CA 1
ATOM 5194 C C . LEU B 1 305 ? 12.867 18.875 4.25 1 96.19 305 LEU B C 1
ATOM 5196 O O . LEU B 1 305 ? 12.977 19.578 3.244 1 96.19 305 LEU B O 1
ATOM 5200 N N . GLU B 1 306 ? 13.734 17.922 4.496 1 95.81 306 GLU B N 1
ATOM 5201 C CA . GLU B 1 306 ? 14.914 17.734 3.658 1 95.81 306 GLU B CA 1
ATOM 5202 C C . GLU B 1 306 ? 14.531 17.609 2.186 1 95.81 306 GLU B C 1
ATOM 5204 O O . GLU B 1 306 ? 15.172 18.203 1.321 1 95.81 306 GLU B O 1
ATOM 5209 N N . GLY B 1 307 ? 13.492 16.844 1.921 1 93.31 307 GLY B N 1
ATOM 5210 C CA . GLY B 1 307 ? 13.109 16.609 0.541 1 93.31 307 GLY B CA 1
ATOM 5211 C C . GLY B 1 307 ? 12.773 17.875 -0.214 1 93.31 307 GLY B C 1
ATOM 5212 O O . GLY B 1 307 ? 13.211 18.062 -1.35 1 93.31 307 GLY B O 1
ATOM 5213 N N . ILE B 1 308 ? 12.047 18.734 0.385 1 94.81 308 ILE B N 1
ATOM 5214 C CA . ILE B 1 308 ? 11.594 19.953 -0.288 1 94.81 308 ILE B CA 1
ATOM 5215 C C . ILE B 1 308 ? 12.773 20.906 -0.467 1 94.81 308 ILE B C 1
ATOM 5217 O O . ILE B 1 308 ? 12.891 21.578 -1.496 1 94.81 308 ILE B O 1
ATOM 5221 N N . PHE B 1 309 ? 13.688 21 0.459 1 96.81 309 PHE B N 1
ATOM 5222 C CA . PHE B 1 309 ? 14.875 21.828 0.343 1 96.81 309 PHE B CA 1
ATOM 5223 C C . PHE B 1 309 ? 15.812 21.297 -0.729 1 96.81 309 PHE B C 1
ATOM 5225 O O . PHE B 1 309 ? 16.344 22.062 -1.542 1 96.81 309 PHE B O 1
ATOM 5232 N N . ALA B 1 310 ? 15.977 19.984 -0.69 1 95.81 310 ALA B N 1
ATOM 5233 C CA . ALA B 1 310 ? 16.875 19.375 -1.662 1 95.81 310 ALA B CA 1
ATOM 5234 C C . ALA B 1 310 ? 16.359 19.562 -3.086 1 95.81 310 ALA B C 1
ATOM 5236 O O . ALA B 1 310 ? 17.141 19.781 -4.016 1 95.81 310 ALA B O 1
ATOM 5237 N N . GLN B 1 311 ? 15.109 19.406 -3.238 1 93.94 311 GLN B N 1
ATOM 5238 C CA . GLN B 1 311 ? 14.492 19.578 -4.555 1 93.94 311 GLN B CA 1
ATOM 5239 C C . GLN B 1 311 ? 14.734 20.969 -5.105 1 93.94 311 GLN B C 1
ATOM 5241 O O . GLN B 1 311 ? 15 21.141 -6.301 1 93.94 311 GLN B O 1
ATOM 5246 N N . HIS B 1 312 ? 14.664 22 -4.277 1 95.5 312 HIS B N 1
ATOM 5247 C CA . HIS B 1 312 ? 14.75 23.375 -4.73 1 95.5 312 HIS B CA 1
ATOM 5248 C C . HIS B 1 312 ? 16.203 23.859 -4.77 1 95.5 312 HIS B C 1
ATOM 5250 O O . HIS B 1 312 ? 16.609 24.531 -5.719 1 95.5 312 HIS B O 1
ATOM 5256 N N . PHE B 1 313 ? 17.031 23.469 -3.775 1 97.12 313 PHE B N 1
ATOM 5257 C CA . PHE B 1 313 ? 18.359 24.062 -3.609 1 97.12 313 PHE B CA 1
ATOM 5258 C C . PHE B 1 313 ? 19.438 23.062 -4.012 1 97.12 313 PHE B C 1
ATOM 5260 O O . PHE B 1 313 ? 20.609 23.438 -4.129 1 97.12 313 PHE B O 1
ATOM 5267 N N . GLY B 1 314 ? 19.031 21.828 -4.273 1 95.19 314 GLY B N 1
ATOM 5268 C CA . GLY B 1 314 ? 20.016 20.781 -4.488 1 95.19 314 GLY B CA 1
ATOM 5269 C C . GLY B 1 314 ? 20.422 20.078 -3.211 1 95.19 314 GLY B C 1
ATOM 5270 O O . GLY B 1 314 ? 20.312 20.641 -2.119 1 95.19 314 GLY B O 1
ATOM 5271 N N . SER B 1 315 ? 20.859 18.906 -3.328 1 94.81 315 SER B N 1
ATOM 5272 C CA . SER B 1 315 ? 21.188 18.062 -2.18 1 94.81 315 SER B CA 1
ATOM 5273 C C . SER B 1 315 ? 22.5 18.5 -1.544 1 94.81 315 SER B C 1
ATOM 5275 O O . SER B 1 315 ? 22.781 18.172 -0.388 1 94.81 315 SER B O 1
ATOM 5277 N N . GLY B 1 316 ? 23.266 19.203 -2.199 1 95.81 316 GLY B N 1
ATOM 5278 C CA . GLY B 1 316 ? 24.625 19.547 -1.778 1 95.81 316 GLY B CA 1
ATOM 5279 C C . GLY B 1 316 ? 24.656 20.453 -0.562 1 95.81 316 GLY B C 1
ATOM 5280 O O . GLY B 1 316 ? 25.625 20.453 0.191 1 95.81 316 GLY B O 1
ATOM 5281 N N . ILE B 1 317 ? 23.609 21.234 -0.273 1 96.75 317 ILE B N 1
ATOM 5282 C CA . ILE B 1 317 ? 23.672 22.234 0.786 1 96.75 317 ILE B CA 1
ATOM 5283 C C . ILE B 1 317 ? 22.953 21.703 2.031 1 96.75 317 ILE B C 1
ATOM 5285 O O . ILE B 1 317 ? 22.969 22.344 3.08 1 96.75 317 ILE B O 1
ATOM 5289 N N . ILE B 1 318 ? 22.344 20.531 2.027 1 97.56 318 ILE B N 1
ATOM 5290 C CA . ILE B 1 318 ? 21.391 20.078 3.031 1 97.56 318 ILE B CA 1
ATOM 5291 C C . ILE B 1 318 ? 22.109 19.875 4.367 1 97.56 318 ILE B C 1
ATOM 5293 O O . ILE B 1 318 ? 21.641 20.328 5.41 1 97.56 318 ILE B O 1
ATOM 5297 N N . ASP B 1 319 ? 23.25 19.219 4.355 1 97.44 319 ASP B N 1
ATOM 5298 C CA . ASP B 1 319 ? 23.984 18.984 5.598 1 97.44 319 ASP B CA 1
ATOM 5299 C C . ASP B 1 319 ? 24.359 20.297 6.27 1 97.44 319 ASP B C 1
ATOM 5301 O O . ASP B 1 319 ? 24.141 20.484 7.469 1 97.44 319 ASP B O 1
ATOM 5305 N N . GLN B 1 320 ? 24.906 21.156 5.496 1 97.62 320 GLN B N 1
ATOM 5306 C CA . GLN B 1 320 ? 25.328 22.453 6.027 1 97.62 320 GLN B CA 1
ATOM 5307 C C . GLN B 1 320 ? 24.125 23.25 6.531 1 97.62 320 GLN B C 1
ATOM 5309 O O . GLN B 1 320 ? 24.219 23.938 7.555 1 97.62 320 GLN B O 1
ATOM 5314 N N . LEU B 1 321 ? 23.062 23.234 5.82 1 98.38 321 LEU B N 1
ATOM 5315 C CA . LEU B 1 321 ? 21.844 23.938 6.207 1 98.38 321 LEU B CA 1
ATOM 5316 C C . LEU B 1 321 ? 21.375 23.5 7.594 1 98.38 321 LEU B C 1
ATOM 5318 O O . LEU B 1 321 ? 21.172 24.344 8.477 1 98.38 321 LEU B O 1
ATOM 5322 N N . PHE B 1 322 ? 21.328 22.219 7.836 1 98.06 322 PHE B N 1
ATOM 5323 C CA . PHE B 1 322 ? 20.734 21.734 9.078 1 98.06 322 PHE B CA 1
ATOM 5324 C C . PHE B 1 322 ? 21.75 21.781 10.211 1 98.06 322 PHE B C 1
ATOM 5326 O O . PHE B 1 322 ? 21.391 21.859 11.383 1 98.06 322 PHE B O 1
ATOM 5333 N N . ASP B 1 323 ? 23.062 21.766 9.867 1 97.62 323 ASP B N 1
ATOM 5334 C CA . ASP B 1 323 ? 24.078 22.047 10.883 1 97.62 323 ASP B CA 1
ATOM 5335 C C . ASP B 1 323 ? 23.953 23.484 11.391 1 97.62 323 ASP B C 1
ATOM 5337 O O . ASP B 1 323 ? 23.984 23.719 12.602 1 97.62 323 ASP B O 1
ATOM 5341 N N . SER B 1 324 ? 23.891 24.406 10.438 1 98.06 324 SER B N 1
ATOM 5342 C CA . SER B 1 324 ? 23.703 25.797 10.797 1 98.06 324 SER B CA 1
ATOM 5343 C C . SER B 1 324 ? 22.406 26.016 11.57 1 98.06 324 SER B C 1
ATOM 5345 O O . SER B 1 324 ? 22.359 26.797 12.523 1 98.06 324 SER B O 1
ATOM 5347 N N . PHE B 1 325 ? 21.391 25.359 11.148 1 98 325 PHE B N 1
ATOM 5348 C CA . PHE B 1 325 ? 20.094 25.453 11.797 1 98 325 PHE B CA 1
ATOM 5349 C C . PHE B 1 325 ? 20.172 25 13.25 1 98 325 PHE B C 1
ATOM 5351 O O . PHE B 1 325 ? 19.625 25.656 14.141 1 98 325 PHE B O 1
ATOM 5358 N N . SER B 1 326 ? 20.828 23.875 13.461 1 97.75 326 SER B N 1
ATOM 5359 C CA . SER B 1 326 ? 21 23.344 14.812 1 97.75 326 SER B CA 1
ATOM 5360 C C . SER B 1 326 ? 21.641 24.391 15.734 1 97.75 326 SER B C 1
ATOM 5362 O O . SER B 1 326 ? 21.203 24.578 16.875 1 97.75 326 SER B O 1
ATOM 5364 N N . LYS B 1 327 ? 22.594 25.062 15.242 1 97.19 327 LYS B N 1
ATOM 5365 C CA . LYS B 1 327 ? 23.281 26.094 16.016 1 97.19 327 LYS B CA 1
ATOM 5366 C C . LYS B 1 327 ? 22.359 27.281 16.312 1 97.19 327 LYS B C 1
ATOM 5368 O O . LYS B 1 327 ? 22.312 27.766 17.438 1 97.19 327 LYS B O 1
ATOM 5373 N N . LYS B 1 328 ? 21.641 27.672 15.328 1 97.12 328 LYS B N 1
ATOM 5374 C CA . LYS B 1 328 ? 20.75 28.812 15.508 1 97.12 328 LYS B CA 1
ATOM 5375 C C . LYS B 1 328 ? 19.625 28.469 16.484 1 97.12 328 LYS B C 1
ATOM 5377 O O . LYS B 1 328 ? 19.141 29.344 17.219 1 97.12 328 LYS B O 1
ATOM 5382 N N . ILE B 1 329 ? 19.172 27.234 16.453 1 95.31 329 ILE B N 1
ATOM 5383 C CA . ILE B 1 329 ? 18.156 26.797 17.406 1 95.31 329 ILE B CA 1
ATOM 5384 C C . ILE B 1 329 ? 18.656 26.984 18.828 1 95.31 329 ILE B C 1
ATOM 5386 O O . ILE B 1 329 ? 17.938 27.5 19.688 1 95.31 329 ILE B O 1
ATOM 5390 N N . MET B 1 330 ? 19.891 26.578 19.016 1 94.31 330 MET B N 1
ATOM 5391 C CA . MET B 1 330 ? 20.484 26.688 20.359 1 94.31 330 MET B CA 1
ATOM 5392 C C . MET B 1 330 ? 20.578 28.156 20.781 1 94.31 330 MET B C 1
ATOM 5394 O O . MET B 1 330 ? 20.328 28.484 21.938 1 94.31 330 MET B O 1
ATOM 5398 N N . GLU B 1 331 ? 20.891 28.953 19.859 1 94.56 331 GLU B N 1
ATOM 5399 C CA . GLU B 1 331 ? 21.031 30.391 20.141 1 94.56 331 GLU B CA 1
ATOM 5400 C C . GLU B 1 331 ? 19.672 31.016 20.438 1 94.56 331 GLU B C 1
ATOM 5402 O O . GLU B 1 331 ? 19.594 32.062 21.109 1 94.56 331 GLU B O 1
ATOM 5407 N N . SER B 1 332 ? 18.656 30.422 19.906 1 92 332 SER B N 1
ATOM 5408 C CA . SER B 1 332 ? 17.312 30.969 20.047 1 92 332 SER B CA 1
ATOM 5409 C C . SER B 1 332 ? 16.469 30.156 21.031 1 92 332 SER B C 1
ATOM 5411 O O . SER B 1 332 ? 15.242 30.188 20.984 1 92 332 SER B O 1
ATOM 5413 N N . SER B 1 333 ? 17.062 29.359 21.875 1 89 333 SER B N 1
ATOM 5414 C CA . SER B 1 333 ? 16.406 28.406 22.75 1 89 333 SER B CA 1
ATOM 5415 C C . SER B 1 333 ? 15.398 29.094 23.656 1 89 333 SER B C 1
ATOM 5417 O O . SER B 1 333 ? 14.305 28.578 23.906 1 89 333 SER B O 1
ATOM 5419 N N . HIS B 1 334 ? 15.672 30.281 24.125 1 87 334 HIS B N 1
ATOM 5420 C CA . HIS B 1 334 ? 14.797 31 25.047 1 87 334 HIS B CA 1
ATOM 5421 C C . HIS B 1 334 ? 13.492 31.406 24.359 1 87 334 HIS B C 1
ATOM 5423 O O . HIS B 1 334 ? 12.422 31.312 24.953 1 87 334 HIS B O 1
ATOM 5429 N N . GLN B 1 335 ? 13.641 31.859 23.172 1 86.75 335 GLN B N 1
ATOM 5430 C CA . GLN B 1 335 ? 12.469 32.25 22.391 1 86.75 335 GLN B CA 1
ATOM 5431 C C . GLN B 1 335 ? 11.57 31.047 22.125 1 86.75 335 GLN B C 1
ATOM 5433 O O . GLN B 1 335 ? 10.344 31.141 22.219 1 86.75 335 GLN B O 1
ATOM 5438 N N . LEU B 1 336 ? 12.172 29.953 21.812 1 87.56 336 LEU B N 1
ATOM 5439 C CA . LEU B 1 336 ? 11.43 28.734 21.516 1 87.56 336 LEU B CA 1
ATOM 5440 C C . LEU B 1 336 ? 10.727 28.203 22.766 1 87.56 336 LEU B C 1
ATOM 5442 O O . LEU B 1 336 ? 9.57 27.766 22.688 1 87.56 336 LEU B O 1
ATOM 5446 N N . GLU B 1 337 ? 11.391 28.297 23.844 1 84 337 GLU B N 1
ATOM 5447 C CA . GLU B 1 337 ? 10.82 27.812 25.109 1 84 337 GLU B CA 1
ATOM 5448 C C . GLU B 1 337 ? 9.625 28.672 25.516 1 84 337 GLU B C 1
ATOM 5450 O O . GLU B 1 337 ? 8.625 28.141 26.016 1 84 337 GLU B O 1
ATOM 5455 N N . SER B 1 338 ? 9.711 29.922 25.312 1 80.56 338 SER B N 1
ATOM 5456 C CA . SER B 1 338 ? 8.625 30.828 25.672 1 80.56 338 SER B CA 1
ATOM 5457 C C . SER B 1 338 ? 7.395 30.578 24.812 1 80.56 338 SER B C 1
ATOM 5459 O O . SER B 1 338 ? 6.266 30.703 25.281 1 80.56 338 SER B O 1
ATOM 5461 N N . GLY B 1 339 ? 7.617 30.234 23.625 1 79.62 339 GLY B N 1
ATOM 5462 C CA . GLY B 1 339 ? 6.527 29.953 22.703 1 79.62 339 GLY B CA 1
ATOM 5463 C C . GLY B 1 339 ? 5.812 28.656 22.984 1 79.62 339 GLY B C 1
ATOM 5464 O O . GLY B 1 339 ? 4.648 28.484 22.625 1 79.62 339 GLY B O 1
ATOM 5465 N N . ASN B 1 340 ? 6.48 27.766 23.641 1 76.69 340 ASN B N 1
ATOM 5466 C CA . ASN B 1 340 ? 5.938 26.438 23.906 1 76.69 340 ASN B CA 1
ATOM 5467 C C . ASN B 1 340 ? 4.922 26.469 25.047 1 76.69 340 ASN B C 1
ATOM 5469 O O . ASN B 1 340 ? 4.242 25.469 25.297 1 76.69 340 ASN B O 1
ATOM 5473 N N . LYS B 1 341 ? 4.695 27.547 25.641 1 75.56 341 LYS B N 1
ATOM 5474 C CA . LYS B 1 341 ? 3.789 27.656 26.766 1 75.56 341 LYS B CA 1
ATOM 5475 C C . LYS B 1 341 ? 2.338 27.75 26.312 1 75.56 341 LYS B C 1
ATOM 5477 O O . LYS B 1 341 ? 1.414 27.547 27.109 1 75.56 341 LYS B O 1
ATOM 5482 N N . GLU B 1 342 ? 2.201 27.922 25.016 1 79.62 342 GLU B N 1
ATOM 5483 C CA . GLU B 1 342 ? 0.86 27.984 24.438 1 79.62 342 GLU B CA 1
ATOM 5484 C C . GLU B 1 342 ? 0.523 26.703 23.688 1 79.62 342 GLU B C 1
ATOM 5486 O O . GLU B 1 342 ? 1.414 25.906 23.375 1 79.62 342 GLU B O 1
ATOM 5491 N N . GLY B 1 343 ? -0.74 26.297 23.625 1 86.25 343 GLY B N 1
ATOM 5492 C CA . GLY B 1 343 ? -1.132 25.156 22.812 1 86.25 343 GLY B CA 1
ATOM 5493 C C . GLY B 1 343 ? -0.854 25.344 21.328 1 86.25 343 GLY B C 1
ATOM 5494 O O . GLY B 1 343 ? -1.534 26.125 20.672 1 86.25 343 GLY B O 1
ATOM 5495 N N . ILE B 1 344 ? 0.173 24.594 20.812 1 89.62 344 ILE B N 1
ATOM 5496 C CA . ILE B 1 344 ? 0.614 24.859 19.453 1 89.62 344 ILE B CA 1
ATOM 5497 C C . ILE B 1 344 ? 0.085 23.766 18.531 1 89.62 344 ILE B C 1
ATOM 5499 O O . ILE B 1 344 ? 0.499 23.672 17.375 1 89.62 344 ILE B O 1
ATOM 5503 N N . LEU B 1 345 ? -0.762 22.891 19.078 1 94.56 345 LEU B N 1
ATOM 5504 C CA . LEU B 1 345 ? -1.48 21.891 18.281 1 94.56 345 LEU B CA 1
ATOM 5505 C C . LEU B 1 345 ? -2.988 22.047 18.469 1 94.56 345 LEU B C 1
ATOM 5507 O O . LEU B 1 345 ? -3.461 22.375 19.547 1 94.56 345 LEU B O 1
ATOM 5511 N N . LEU B 1 346 ? -3.67 21.922 17.438 1 96.44 346 LEU B N 1
ATOM 5512 C CA . LEU B 1 346 ? -5.129 21.922 17.469 1 96.44 346 LEU B CA 1
ATOM 5513 C C . LEU B 1 346 ? -5.68 20.516 17.328 1 96.44 346 LEU B C 1
ATOM 5515 O O . LEU B 1 346 ? -5.406 19.828 16.344 1 96.44 346 LEU B O 1
ATOM 5519 N N . PHE B 1 347 ? -6.332 20.031 18.375 1 97.06 347 PHE B N 1
ATOM 5520 C CA . PHE B 1 347 ? -7.043 18.766 18.375 1 97.06 347 PHE B CA 1
ATOM 5521 C C . PHE B 1 347 ? -8.484 18.953 17.922 1 97.06 347 PHE B C 1
ATOM 5523 O O . PHE B 1 347 ? -9.227 19.75 18.5 1 97.06 347 PHE B O 1
ATOM 5530 N N . VAL B 1 348 ? -8.875 18.234 16.859 1 98.31 348 VAL B N 1
ATOM 5531 C CA . VAL B 1 348 ? -10.203 18.406 16.281 1 98.31 348 VAL B CA 1
ATOM 5532 C C . VAL B 1 348 ? -10.891 17.062 16.125 1 98.31 348 VAL B C 1
ATOM 5534 O O . VAL B 1 348 ? -10.289 16.109 15.625 1 98.31 348 VAL B O 1
ATOM 5537 N N . VAL B 1 349 ? -12.102 16.922 16.562 1 98.62 349 VAL B N 1
ATOM 5538 C CA . VAL B 1 349 ? -12.969 15.758 16.359 1 98.62 349 VAL B CA 1
ATOM 5539 C C . VAL B 1 349 ? -14.203 16.172 15.562 1 98.62 349 VAL B C 1
ATOM 5541 O O . VAL B 1 349 ? -14.961 17.047 15.992 1 98.62 349 VAL B O 1
ATOM 5544 N N . LEU B 1 350 ? -14.328 15.602 14.406 1 98.75 350 LEU B N 1
ATOM 5545 C CA . LEU B 1 350 ? -15.5 15.844 13.578 1 98.75 350 LEU B CA 1
ATOM 5546 C C . LEU B 1 350 ? -16.328 14.578 13.414 1 98.75 350 LEU B C 1
ATOM 5548 O O . LEU B 1 350 ? -15.797 13.469 13.5 1 98.75 350 LEU B O 1
ATOM 5552 N N . ARG B 1 351 ? -17.562 14.734 13.148 1 98.19 351 ARG B N 1
ATOM 5553 C CA . ARG B 1 351 ? -18.469 13.633 12.875 1 98.19 351 ARG B CA 1
ATOM 5554 C C . ARG B 1 351 ? -19.297 13.906 11.625 1 98.19 351 ARG B C 1
ATOM 5556 O O . ARG B 1 351 ? -19.766 15.023 11.414 1 98.19 351 ARG B O 1
ATOM 5563 N N . ARG B 1 352 ? -19.484 12.945 10.82 1 97.81 352 ARG B N 1
ATOM 5564 C CA . ARG B 1 352 ? -20.344 13.055 9.641 1 97.81 352 ARG B CA 1
ATOM 5565 C C . ARG B 1 352 ? -21.812 12.984 10.031 1 97.81 352 ARG B C 1
ATOM 5567 O O . ARG B 1 352 ? -22.234 12.047 10.719 1 97.81 352 ARG B O 1
ATOM 5574 N N . LYS B 1 353 ? -22.578 13.945 9.57 1 95.44 353 LYS B N 1
ATOM 5575 C CA . LYS B 1 353 ? -24 14.023 9.891 1 95.44 353 LYS B CA 1
ATOM 5576 C C . LYS B 1 353 ? -24.797 12.969 9.125 1 95.44 353 LYS B C 1
ATOM 5578 O O . LYS B 1 353 ? -24.406 12.57 8.023 1 95.44 353 LYS B O 1
#

Sequence (706 aa):
MQQSFPMNGGDGPHSYRNNSHFQRQDMNVSRTMIEEAIAKKLDVKCFSSNPFRLADLGCSVGPNTFIAMQHIVEAVERRYLAQGLKSEMPEFQVFFNDHVGNDFNTLFASLPTERRYFACGVPGSFHGRLFPESSIHFMFSSHALHWLSKVPEELLDKNSPAWNRGRIHYTSGPEEVSHAYAAQFEHDMEIFLSARAKELVVGGMIVFLILALPNGIPASQNPYGIMFDLLGSCLMDMAKEGLISEAQVDSFNLPIHLASPEQMTELVERNECLTIERMELVNSRSKLVGPINGKEYAMYLRAGLEGIFAQHFGSGIIDQLFDSFSKKIMESSHQLESGNKEGILLFVVLRRKMQQSFPMNGGDGPHSYRNNSHFQRQDMNVSRTMIEEAIAKKLDVKCFSSNPFRLADLGCSVGPNTFIAMQHIVEAVERRYLAQGLKSEMPEFQVFFNDHVGNDFNTLFASLPTERRYFACGVPGSFHGRLFPESSIHFMFSSHALHWLSKVPEELLDKNSPAWNRGRIHYTSGPEEVSHAYAAQFEHDMEIFLSARAKELVVGGMIVFLILALPNGIPASQNPYGIMFDLLGSCLMDMAKEGLISEAQVDSFNLPIHLASPEQMTELVERNECLTIERMELVNSRSKLVGPINGKEYAMYLRAGLEGIFAQHFGSGIIDQLFDSFSKKIMESSHQLESGNKEGILLFVVLRRK

InterPro domains:
  IPR005299 SAM dependent carboxyl methyltransferase [PF03492] (41-352)
  IPR005299 SAM dependent carboxyl methyltransferase [PTHR31009] (8-332)
  IPR029063 S-adenosyl-L-methionine-dependent methyltransferase superfamily [G3DSA:3.40.50.150] (19-285)
  IPR029063 S-adenosyl-L-methionine-dependent methyltransferase superfamily [SSF53335] (2-353)
  IPR042086 Methyltransferase, alpha-helical capping domain [G3DSA:1.10.1200.270] (5-333)

Organism: Vitis vinifera (NCBI:txid29760)

Radius of gyration: 28.48 Å; Cα contacts (8 Å, |Δi|>4): 1383; chains: 2; bounding box: 65×83×65 Å

pLDDT: mean 93.5, std 7.45, range [42.34, 98.81]

Foldseek 3Di:
DQDAFAFADDDDPLALANQAVVLLLVCVQCLVVLLVCCQPQFDCVPDDAADAEEEEANQAQDDSNVVNVQSNLVSNQVNCVVVVNNVRHYQYAYEYEDAPPGDVVNNVVPHDPPGRHHYHYFHDHLLAAGAAFAAHQEYEYEAPLQFFSDQQPLCQDPPHPLQQQLAAECQPGDPSVLVSLLVRSLVSVLSNLVNCLGRHHASGKYKYKYFADEPPDGSCLALVSVLRRLLSVLVVVCCVVVVFPSVLSSNHYGRGHHYYPVSVVVSQVVPPFKDWPDKDFDQSCVPVPDFDQLLSVLSNVCSRCVRVCCVRGNNVCSVVSSVSSSVVCNVCRVSSVSNSVTRRMMITMMGTD/DQDAFAFADDDDPLALANQQVVLLLVCVQCLVVLLVCCQPQFDCVPDDFADAEEEEANQAQDDSNVVNVQSNLVSNQVNCVVVVNNVRHYQYAYEYEDAPPGDVVNNVVPHDPPGRHHYHYFHDHLLAAGAAFAAHQEYEYEAPLQFFSDQQPLCQDPPHPLQQQLAAECQPGDPSVLVSLLVRSLVSVLSNLVNCLGRHHASGKYKYKYFADEPPHGSCLALVSVLRRLLSVLVVVCCVVVVFPSVLSSNHYGRGHHYYPVSVVVSQVVVPFKDWPDKDFDLSCVPVPDFDQLLSVLSNVCSRCVRVCCVRGNNVCSVVSSVSSSVVCNVCRVSSVVNSVTRRMMITMMGTD

Secondary structure (DSSP, 8-state):
-----PPP-SSSTT-GGGS-HHHHHHHHHHHHHHHHHHHHH--GGGS-SS-EEEEEET-TTSSHHHHHHHHHHHHHHHHHHHTT-GGGPPPEEEEEEE-TTS-HHHHHHT--TT-SSEEEEEES-TTS--S-TT-EEEEEEES-TTB-SS--GGGG-TTSTT---S-SSSTTS-HHHHHHHHHHHHHHHHHHHHHHHHHEEEEEEEEEEEEB--TT--GGGSHHHHHHHHHHHHHHHHHHTTSS-HHHHHT----B--B-HHHHHHHHHH-SSEEEEEEEEE--GGG--S---HHHHHHHHHHHHHHHHHHHH-GGGHHHHHHHHHHHHHHTHHHHHHHTTS--EEEEEEEE-/-----PPP-SSSTT-GGGS-HHHHHHHHHHHHHHHHHHHHH--GGGS-SS-EEEEEET-TTSSHHHHHHHHHHHHHHHHHHHTT-GGGPPPEEEEEEE-TTS-HHHHHHT--TT-SSEEEEEES-TTS--S-TT-EEEEEEES-TTB-SS--GGGG-TTSTT---S-SSSTTS-HHHHHHHHHHHHHHHHHHHHHHHHHEEEEEEEEEEEEB--TT--GGGSHHHHHHHHHHHHHHHHHHTTSS-HHHHHT----B--B-HHHHHHHHHH-SSEEEEEEEEE--GGG--S---HHHHHHHHHHHHHHHHHHHH-GGGHHHHHHHHHHHHHHTHHHHHHHTTS--EEEEEEEE-

Solvent-accessible surface area (backbone atoms only — not comparable to full-atom values): 36346 Å² total; per-residue (Å²): 126,79,62,77,64,45,49,36,44,66,83,50,91,61,6,28,47,71,30,45,60,69,60,42,48,41,46,59,64,43,43,62,57,51,43,49,46,45,64,74,66,54,61,67,85,71,52,81,74,54,56,49,30,36,35,34,46,49,32,69,42,35,58,58,45,57,54,52,50,52,52,50,52,52,42,50,51,49,40,35,48,74,68,70,32,64,93,62,59,51,49,37,34,38,35,42,20,23,46,42,77,32,40,49,38,47,26,51,66,60,54,68,87,86,57,84,50,36,60,31,37,28,64,38,55,72,67,43,77,70,62,47,60,43,60,31,45,35,36,35,30,53,76,37,79,29,53,43,63,54,62,50,66,54,43,70,33,85,84,34,88,23,39,50,58,78,33,31,56,47,44,85,42,57,68,50,28,39,49,4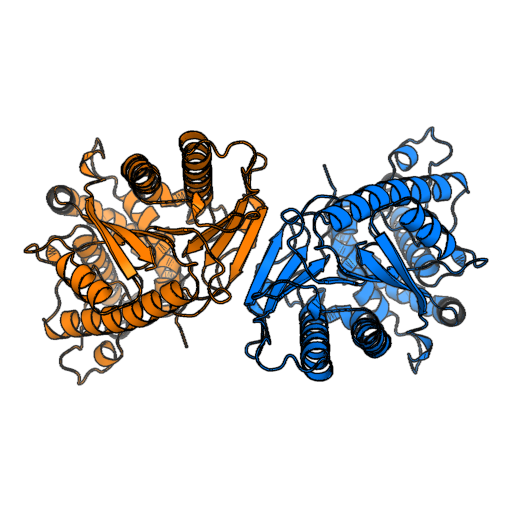1,45,50,51,48,45,51,55,42,47,52,44,26,51,53,34,47,49,46,19,30,23,72,55,13,37,37,39,36,36,27,50,26,36,47,82,92,53,57,48,58,55,32,42,66,32,41,51,49,50,46,48,27,50,43,52,52,53,36,23,73,71,63,77,45,50,63,67,57,46,33,69,36,62,58,40,64,46,61,46,29,67,67,58,51,50,53,57,46,64,71,38,88,45,46,43,83,76,43,74,47,69,38,56,56,54,69,67,60,85,70,78,81,52,25,62,59,54,31,42,33,49,41,8,56,41,44,55,58,49,27,72,75,72,37,66,85,52,49,67,60,47,44,53,50,34,15,54,51,43,54,76,40,38,68,61,40,56,63,26,40,76,43,36,48,27,35,39,39,32,34,32,29,99,126,78,62,77,65,45,48,35,46,63,83,49,91,60,5,28,46,71,30,43,60,68,59,43,50,41,46,59,64,42,42,62,57,51,44,50,47,45,64,73,64,54,60,70,84,71,49,79,67,59,55,46,31,34,34,35,46,49,33,69,43,34,56,58,45,56,55,52,50,52,52,50,50,51,43,51,52,50,40,34,49,74,68,71,32,62,93,59,62,50,49,36,34,37,34,41,21,24,43,44,79,31,40,49,38,47,26,52,65,60,54,69,88,85,57,84,50,36,60,31,37,28,64,38,56,73,68,44,77,72,61,48,60,43,61,32,44,34,37,35,32,54,75,36,80,29,51,42,60,52,61,49,66,54,41,69,32,83,86,35,86,22,38,50,58,78,33,31,56,46,44,85,43,56,67,51,28,39,51,41,46,51,51,46,44,52,54,43,48,50,44,26,52,51,35,47,49,46,18,30,23,71,56,12,38,38,38,36,36,26,49,27,33,47,82,95,54,56,47,57,53,33,44,65,31,40,50,48,50,46,48,26,50,42,51,52,52,37,22,75,70,62,78,44,50,64,67,57,46,34,69,37,62,58,40,66,46,61,46,28,66,67,59,51,49,54,56,44,64,70,38,87,45,44,44,83,77,43,75,47,66,38,57,57,53,69,67,60,85,68,80,82,52,26,62,59,53,30,43,34,50,41,8,55,42,44,54,56,48,27,71,74,73,36,67,84,51,50,66,59,48,45,52,50,33,15,52,51,42,53,75,41,38,68,61,40,56,63,26,40,76,43,34,47,28,34,40,38,31,35,33,29,97